Protein 7SJ3 (pdb70)

Structure (mmCIF, N/CA/C/O backbone):
data_7SJ3
#
_entry.id   7SJ3
#
_cell.length_a   117.654
_cell.length_b   117.654
_cell.length_c   170.278
_cell.angle_alpha   90.000
_cell.angle_beta   90.000
_cell.angle_gamma   120.000
#
_symmetry.space_group_name_H-M   'P 65 2 2'
#
loop_
_entity.id
_entity.type
_entity.pdbx_description
1 polymer 'Cyclin-dependent kinase 4'
2 polymer 'G1/S-specific cyclin-D3'
3 non-polymer 'N-{5-[(4-ethylpiperazin-1-yl)methyl]pyridin-2-yl}-5-fluoro-4-[4-fluoro-2-methyl-1-(propan-2-yl)-1H-benzimidazol-6-yl]py rimidin-2-amine'
4 water water
#
loop_
_atom_site.group_PDB
_atom_site.id
_atom_site.type_symbol
_atom_site.label_atom_id
_atom_site.label_alt_id
_atom_site.label_comp_id
_atom_site.label_asym_id
_atom_site.label_entity_id
_atom_site.label_seq_id
_atom_site.pdbx_PDB_ins_code
_atom_site.Cartn_x
_atom_site.Cartn_y
_atom_site.Cartn_z
_atom_site.occupancy
_atom_site.B_iso_or_equiv
_atom_site.auth_seq_id
_atom_site.auth_comp_id
_atom_site.auth_asym_id
_atom_site.auth_atom_id
_atom_site.pdbx_PDB_model_num
ATOM 4 N N . ALA A 1 2 ? 29.63900 -41.76300 34.58200 1.000 107.75502 2 ALA A N 1
ATOM 5 C CA . ALA A 1 2 ? 28.52000 -42.68800 34.61400 1.000 90.47927 2 ALA A CA 1
ATOM 6 C C . ALA A 1 2 ? 27.94100 -42.78600 33.21300 1.000 79.76483 2 ALA A C 1
ATOM 7 O O . ALA A 1 2 ? 28.03600 -41.84200 32.43000 1.000 80.02012 2 ALA A O 1
ATOM 9 N N . THR A 1 3 ? 27.36000 -43.93300 32.89300 1.000 70.76638 3 THR A N 1
ATOM 10 C CA . THR A 1 3 ? 26.75100 -44.16300 31.59400 1.000 71.82966 3 THR A CA 1
ATOM 11 C C . THR A 1 3 ? 25.23800 -44.04100 31.69400 1.000 74.54841 3 THR A C 1
ATOM 12 O O . THR A 1 3 ? 24.63500 -44.36200 32.72100 1.000 94.23761 3 THR A O 1
ATOM 16 N N . SER A 1 4 ? 24.63800 -43.54200 30.62000 1.000 71.65333 4 SER A N 1
ATOM 17 C CA . SER A 1 4 ? 23.19600 -43.50300 30.45000 1.000 71.35066 4 SER A CA 1
ATOM 18 C C . SER A 1 4 ? 22.86200 -44.17900 29.12900 1.000 72.84294 4 SER A C 1
ATOM 19 O O . SER A 1 4 ? 23.73200 -44.38600 28.27900 1.000 66.25005 4 SER A O 1
ATOM 22 N N . ARG A 1 5 ? 21.59200 -44.52900 28.95900 1.000 66.93434 5 ARG A N 1
ATOM 23 C CA . ARG A 1 5 ? 21.14400 -45.22100 27.75900 1.000 64.69197 5 ARG A CA 1
ATOM 24 C C . ARG A 1 5 ? 19.87600 -44.56900 27.23300 1.000 67.93446 5 ARG A C 1
ATOM 25 O O . ARG A 1 5 ? 18.93700 -44.31500 27.99500 1.000 68.93458 5 ARG A O 1
ATOM 33 N N . TYR A 1 6 ? 19.84400 -44.32900 25.92600 1.000 60.37829 6 TYR A N 1
ATOM 34 C CA . TYR A 1 6 ? 18.62300 -43.90900 25.26400 1.000 55.62246 6 TYR A CA 1
ATOM 35 C C . TYR A 1 6 ? 17.87800 -45.15200 24.81300 1.000 59.16236 6 TYR A C 1
ATOM 36 O O . TYR A 1 6 ? 18.45100 -46.04000 24.17400 1.000 62.77858 6 TYR A O 1
ATOM 45 N N . GLU A 1 7 ? 16.61800 -45.20800 25.14700 1.000 53.60380 7 GLU A N 1
ATOM 46 C CA . GLU A 1 7 ? 15.88900 -46.35600 24.69000 1.000 55.21978 7 GLU A CA 1
ATOM 47 C C . GLU A 1 7 ? 14.94600 -45.93600 23.58300 1.000 53.65907 7 GLU A C 1
ATOM 48 O O . GLU A 1 7 ? 14.38100 -44.83700 23.63900 1.000 50.86663 7 GLU A O 1
ATOM 54 N N . PRO A 1 8 ? 14.78800 -46.75100 22.54700 1.000 52.79844 8 PRO A N 1
ATOM 55 C CA . PRO A 1 8 ? 13.88900 -46.35900 21.46000 1.000 55.74616 8 PRO A CA 1
ATOM 56 C C . PRO A 1 8 ? 12.45000 -46.37200 21.94900 1.000 48.76901 8 PRO A C 1
ATOM 57 O O . PRO A 1 8 ? 12.00500 -47.32600 22.59000 1.000 51.35616 8 PRO A O 1
ATOM 61 N N . VAL A 1 9 ? 11.71000 -45.32400 21.59800 1.000 51.34300 9 VAL A N 1
ATOM 62 C CA . VAL A 1 9 ? 10.30500 -45.21200 21.97200 1.000 53.60643 9 VAL A CA 1
ATOM 63 C C . VAL A 1 9 ? 9.38300 -45.08400 20.77100 1.000 61.51001 9 VAL A C 1
ATOM 64 O O . VAL A 1 9 ? 8.16000 -45.18600 20.94300 1.000 69.29778 9 VAL A O 1
ATOM 68 N N . ALA A 1 10 ? 9.91400 -44.87300 19.56600 1.000 59.98351 10 ALA A N 1
ATOM 69 C CA . ALA A 1 10 ? 9.09100 -44.81300 18.36100 1.000 70.96377 10 ALA A CA 1
ATOM 70 C C . ALA A 1 10 ? 9.98000 -45.03500 17.14400 1.000 55.97776 10 ALA A C 1
ATOM 71 O O . ALA A 1 10 ? 11.10700 -44.53600 17.08500 1.000 59.73874 10 ALA A O 1
ATOM 73 N N . GLU A 1 11 ? 9.45600 -45.77900 16.18100 1.000 66.66062 11 GLU A N 1
ATOM 74 C CA . GLU A 1 11 ? 10.05000 -45.87400 14.85400 1.000 72.72188 11 GLU A CA 1
ATOM 75 C C . GLU A 1 11 ? 9.56400 -44.70100 14.02100 1.000 65.96317 11 GLU A C 1
ATOM 76 O O . GLU A 1 11 ? 8.35700 -44.47500 13.91300 1.000 78.45151 11 GLU A O 1
ATOM 82 N N . ILE A 1 12 ? 10.48600 -43.96800 13.40300 1.000 61.07311 12 ILE A N 1
ATOM 83 C CA . ILE A 1 12 ? 10.09300 -42.77400 12.67300 1.000 79.71745 12 ILE A CA 1
ATOM 84 C C . ILE A 1 12 ? 10.42800 -42.88300 11.19700 1.000 77.67510 12 ILE A C 1
ATOM 85 O O . ILE A 1 12 ? 10.14200 -41.95500 10.43300 1.000 89.00014 12 ILE A O 1
ATOM 90 N N . GLY A 1 13 ? 11.04300 -43.98500 10.78300 1.000 69.87680 13 GLY A N 1
ATOM 91 C CA . GLY A 1 13 ? 11.32300 -44.24400 9.39100 1.000 76.19861 13 GLY A CA 1
ATOM 92 C C . GLY A 1 13 ? 12.04500 -45.55600 9.16600 1.000 75.04847 13 GLY A C 1
ATOM 93 O O . GLY A 1 13 ? 12.83100 -45.97900 10.01900 1.000 73.91413 13 GLY A O 1
ATOM 94 N N . VAL A 1 14 ? 11.83200 -46.19200 8.01700 1.000 74.44577 14 VAL A N 1
ATOM 95 C CA . VAL A 1 14 ? 12.53200 -47.43100 7.69900 1.000 86.61038 14 VAL A CA 1
ATOM 96 C C . VAL A 1 14 ? 12.91900 -47.30000 6.23600 1.000 88.49219 14 VAL A C 1
ATOM 97 O O . VAL A 1 14 ? 12.13100 -46.82900 5.40900 1.000 103.65190 14 VAL A O 1
ATOM 101 N N . GLY A 1 15 ? 14.13000 -47.73000 5.91800 1.000 81.63347 15 GLY A N 1
ATOM 102 C CA . GLY A 1 15 ? 14.65700 -47.75100 4.57400 1.000 82.72834 15 GLY A CA 1
ATOM 103 C C . GLY A 1 15 ? 15.65900 -48.85800 4.37700 1.000 85.18390 15 GLY A C 1
ATOM 104 O O . GLY A 1 15 ? 15.95300 -49.63500 5.28900 1.000 79.94116 15 GLY A O 1
ATOM 105 N N . ALA A 1 16 ? 16.15400 -48.94600 3.14300 1.000 85.08915 16 ALA A N 1
ATOM 106 C CA . ALA A 1 16 ? 17.18300 -49.93200 2.87300 1.000 92.97431 16 ALA A CA 1
ATOM 107 C C . ALA A 1 16 ? 18.41400 -49.57000 3.69700 1.000 90.78983 16 ALA A C 1
ATOM 108 O O . ALA A 1 16 ? 19.24600 -50.43700 3.98300 1.000 95.47987 16 ALA A O 1
ATOM 110 N N . TYR A 1 17 ? 18.54700 -48.28500 4.05900 1.000 90.84247 17 TYR A N 1
ATOM 111 C CA . TYR A 1 17 ? 19.66700 -47.79600 4.85400 1.000 94.94823 17 TYR A CA 1
ATOM 112 C C . TYR A 1 17 ? 19.58500 -48.27700 6.29700 1.000 91.43202 17 TYR A C 1
ATOM 113 O O . TYR A 1 17 ? 20.60700 -48.31900 6.99000 1.000 93.70334 17 TYR A O 1
ATOM 122 N N . GLY A 1 18 ? 18.38800 -48.63700 6.75500 1.000 79.11738 18 GLY A N 1
ATOM 123 C CA . GLY A 1 18 ? 18.17600 -49.22900 8.05900 1.000 69.44780 18 GLY A CA 1
ATOM 124 C C . GLY A 1 18 ? 16.93600 -48.64600 8.71200 1.000 65.01569 18 GLY A C 1
ATOM 125 O O . GLY A 1 18 ? 15.90400 -48.52200 8.04900 1.000 67.17121 18 GLY A O 1
ATOM 126 N N . THR A 1 19 ? 17.00100 -48.28400 9.99300 1.000 61.62844 19 THR A N 1
ATOM 127 C CA . THR A 1 19 ? 15.86000 -47.71100 10.69800 1.000 58.79389 19 THR A CA 1
ATOM 128 C C . THR A 1 19 ? 16.22500 -46.48600 11.52700 1.000 63.40497 19 THR A C 1
ATOM 129 O O . THR A 1 19 ? 17.30600 -46.42400 12.12400 1.000 58.32015 19 THR A O 1
ATOM 133 N N . VAL A 1 20 ? 15.33400 -45.49800 11.54300 1.000 58.81231 20 VAL A N 1
ATOM 134 C CA . VAL A 1 20 ? 15.52900 -44.28900 12.33200 1.000 58.10434 20 VAL A CA 1
ATOM 135 C C . VAL A 1 20 ? 14.54700 -44.36100 13.49500 1.000 55.19346 20 VAL A C 1
ATOM 136 O O . VAL A 1 20 ? 13.38100 -44.72600 13.31000 1.000 53.92225 20 VAL A O 1
ATOM 140 N N . TYR A 1 21 ? 15.01200 -44.02200 14.69400 1.000 52.07730 21 TYR A N 1
ATOM 141 C CA . TYR A 1 21 ? 14.18600 -44.12000 15.89300 1.000 54.09859 21 TYR A CA 1
ATOM 142 C C . TYR A 1 21 ? 14.22700 -42.81700 16.66700 1.000 54.20387 21 TYR A C 1
ATOM 143 O O . TYR A 1 21 ? 15.26000 -42.14400 16.71300 1.000 53.97752 21 TYR A O 1
ATOM 152 N N . LYS A 1 22 ? 13.08900 -42.46100 17.25500 1.000 58.76231 22 LYS A N 1
ATOM 153 C CA . LYS A 1 22 ? 13.06000 -41.51100 18.35700 1.000 55.78564 22 LYS A CA 1
ATOM 154 C C . LYS A 1 22 ? 13.43600 -42.27900 19.62100 1.000 52.57209 22 LYS A C 1
ATOM 155 O O . LYS A 1 22 ? 12.92400 -43.38000 19.85600 1.000 51.40090 22 LYS A O 1
ATOM 161 N N . ALA A 1 23 ? 14.36800 -41.74300 20.40900 1.000 45.89498 23 ALA A N 1
ATOM 162 C CA . ALA A 1 23 ? 14.85200 -42.46400 21.58000 1.000 48.11103 23 ALA A CA 1
ATOM 163 C C . ALA A 1 23 ? 14.89600 -41.54800 22.79000 1.000 55.69352 23 ALA A C 1
ATOM 164 O O . ALA A 1 23 ? 15.15100 -40.34500 22.67400 1.000 49.26643 23 ALA A O 1
ATOM 166 N N . ARG A 1 24 ? 14.73200 -42.14700 23.96300 1.000 59.56767 24 ARG A N 1
ATOM 167 C CA . ARG A 1 24 ? 14.56700 -41.38800 25.19300 1.000 67.27649 24 ARG A CA 1
ATOM 168 C C . ARG A 1 24 ? 15.36500 -42.03200 26.31800 1.000 59.98877 24 ARG A C 1
ATOM 169 O O . ARG A 1 24 ? 15.27800 -43.24500 26.53100 1.000 71.20591 24 ARG A O 1
ATOM 177 N N . ASP A 1 25 ? 16.13700 -41.22100 27.02700 1.000 63.04703 25 ASP A N 1
ATOM 178 C CA . ASP A 1 25 ? 16.79300 -41.67400 28.25300 1.000 57.06474 25 ASP A CA 1
ATOM 179 C C . ASP A 1 25 ? 15.72900 -41.80000 29.33300 1.000 54.47495 25 ASP A C 1
ATOM 180 O O . ASP A 1 25 ? 15.12900 -40.79100 29.71700 1.000 60.67043 25 ASP A O 1
ATOM 185 N N . PRO A 1 26 ? 15.47900 -42.99400 29.87300 1.000 63.38128 26 PRO A N 1
ATOM 186 C CA . PRO A 1 26 ? 14.40100 -43.13300 30.86400 1.000 65.43943 26 PRO A CA 1
ATOM 187 C C . PRO A 1 26 ? 14.70300 -42.45900 32.19400 1.000 61.63371 26 PRO A C 1
ATOM 188 O O . PRO A 1 26 ? 13.78100 -42.30200 33.00400 1.000 68.10027 26 PRO A O 1
ATOM 192 N N . HIS A 1 27 ? 15.94300 -42.03200 32.43900 1.000 66.54219 27 HIS A N 1
ATOM 193 C CA . HIS A 1 27 ? 16.28900 -41.39400 33.70300 1.000 72.02443 27 HIS A CA 1
ATOM 194 C C . HIS A 1 27 ? 16.34800 -39.87500 33.61400 1.000 63.10757 27 HIS A C 1
ATOM 195 O O . HIS A 1 27 ? 16.08400 -39.20200 34.61400 1.000 72.65082 27 HIS A O 1
ATOM 202 N N . SER A 1 28 ? 16.68500 -39.31300 32.45100 1.000 75.24850 28 SER A N 1
ATOM 203 C CA . SER A 1 28 ? 16.70700 -37.86600 32.28100 1.000 71.70333 28 SER A CA 1
ATOM 204 C C . SER A 1 28 ? 15.50700 -37.33700 31.50300 1.000 77.87513 28 SER A C 1
ATOM 205 O O . SER A 1 28 ? 15.20200 -36.14200 31.59700 1.000 76.18545 28 SER A O 1
ATOM 208 N N . GLY A 1 29 ? 14.86300 -38.17700 30.69600 1.000 67.88709 29 GLY A N 1
ATOM 209 C CA . GLY A 1 29 ? 13.78000 -37.74100 29.84400 1.000 67.97131 29 GLY A CA 1
ATOM 210 C C . GLY A 1 29 ? 14.19800 -37.05900 28.55900 1.000 61.93111 29 GLY A C 1
ATOM 211 O O . GLY A 1 29 ? 13.32400 -36.65100 27.78000 1.000 62.43907 29 GLY A O 1
ATOM 212 N N . HIS A 1 30 ? 15.49200 -36.91700 28.30200 1.000 56.88050 30 HIS A N 1
ATOM 213 C CA . HIS A 1 30 ? 15.92000 -36.24100 27.08800 1.000 67.35544 30 HIS A CA 1
ATOM 214 C C . HIS A 1 30 ? 15.80000 -37.18300 25.89800 1.000 57.39636 30 HIS A C 1
ATOM 215 O O . HIS A 1 30 ? 15.91100 -38.40600 26.03100 1.000 52.28785 30 HIS A O 1
ATOM 222 N N . PHE A 1 31 ? 15.57500 -36.59800 24.72500 1.000 51.07718 31 PHE A N 1
ATOM 223 C CA . PHE A 1 31 ? 15.36200 -37.34100 23.49300 1.000 48.26368 31 PHE A CA 1
ATOM 224 C C . PHE A 1 31 ? 16.53300 -37.15300 22.54100 1.000 56.08567 31 PHE A C 1
ATOM 225 O O . PHE A 1 31 ? 17.19500 -36.11000 22.53400 1.000 56.58836 31 PHE A O 1
ATOM 233 N N . VAL A 1 32 ? 16.76200 -38.17900 21.72100 1.000 54.53022 32 VAL A N 1
ATOM 234 C CA . VAL A 1 32 ? 17.62500 -38.10800 20.55900 1.000 53.47483 32 VAL A CA 1
ATOM 235 C C . VAL A 1 32 ? 16.92000 -38.83900 19.42300 1.000 59.68610 32 VAL A C 1
ATOM 236 O O . VAL A 1 32 ? 15.86500 -39.45600 19.60500 1.000 46.58453 32 VAL A O 1
ATOM 240 N N . ALA A 1 33 ? 17.53900 -38.81500 18.25500 1.000 52.76948 33 ALA A N 1
ATOM 241 C CA . ALA A 1 33 ? 17.15100 -39.70200 17.17400 1.000 55.86986 33 ALA A CA 1
ATOM 242 C C . ALA A 1 33 ? 18.28700 -40.67100 16.89700 1.000 57.59375 33 ALA A C 1
ATOM 243 O O . ALA A 1 33 ? 19.46500 -40.29300 16.94400 1.000 48.96903 33 ALA A O 1
ATOM 245 N N . LEU A 1 34 ? 17.93100 -41.92600 16.65400 1.000 51.70883 34 LEU A N 1
ATOM 246 C CA . LEU A 1 34 ? 18.90800 -42.95800 16.37300 1.000 51.52723 34 LEU A CA 1
ATOM 247 C C . LEU A 1 34 ? 18.63900 -43.43500 14.95900 1.000 57.07790 34 LEU A C 1
ATOM 248 O O . LEU A 1 34 ? 17.48700 -43.70000 14.59100 1.000 59.94140 34 LEU A O 1
ATOM 253 N N . LYS A 1 35 ? 19.71000 -43.58100 14.18900 1.000 52.43787 35 LYS A N 1
ATOM 254 C CA . LYS A 1 35 ? 19.68100 -44.16300 12.85800 1.000 50.09285 35 LYS A CA 1
ATOM 255 C C . LYS A 1 35 ? 20.56500 -45.39300 12.89600 1.000 51.26404 35 LYS A C 1
ATOM 256 O O . LYS A 1 35 ? 21.78700 -45.27800 13.07000 1.000 51.74041 35 LYS A O 1
ATOM 262 N N . SER A 1 36 ? 19.96300 -46.55700 12.70100 1.000 54.63287 36 SER A N 1
ATOM 263 C CA . SER A 1 36 ? 20.70400 -47.78600 12.83600 1.000 71.29802 36 SER A CA 1
ATOM 264 C C . SER A 1 36 ? 20.94200 -48.36000 11.45100 1.000 66.87907 36 SER A C 1
ATOM 265 O O . SER A 1 36 ? 19.99800 -48.55000 10.66600 1.000 62.38380 36 SER A O 1
ATOM 268 N N . VAL A 1 37 ? 22.23200 -48.64600 11.20500 1.000 77.99883 37 VAL A N 1
ATOM 269 C CA . VAL A 1 37 ? 22.78000 -49.19000 9.97100 1.000 88.89487 37 VAL A CA 1
ATOM 270 C C . VAL A 1 37 ? 22.52200 -50.67600 9.83300 1.000 88.98435 37 VAL A C 1
ATOM 271 O O . VAL A 1 37 ? 22.81900 -51.46100 10.75300 1.000 84.57067 37 VAL A O 1
ATOM 275 N N . ARG A 1 38 ? 21.90700 -51.03000 8.69800 1.000 93.70860 38 ARG A N 1
ATOM 276 C CA . ARG A 1 38 ? 21.58600 -52.40000 8.34300 1.000 100.60680 38 ARG A CA 1
ATOM 277 C C . ARG A 1 38 ? 22.60300 -52.95400 7.35400 1.000 104.32040 38 ARG A C 1
ATOM 278 O O . ARG A 1 38 ? 23.59700 -53.48500 7.77600 1.000 103.78613 38 ARG A O 1
ATOM 286 C CA . GLY A 1 46 ? 34.61500 -60.11300 2.56000 1.000 134.88459 46 GLY A CA 1
ATOM 287 C C . GLY A 1 46 ? 33.50500 -59.10800 2.31100 1.000 126.97049 46 GLY A C 1
ATOM 288 O O . GLY A 1 46 ? 32.79700 -59.18900 1.30300 1.000 132.68696 46 GLY A O 1
ATOM 289 N N . GLY A 1 47 ? 33.35500 -58.16100 3.23700 1.000 100.59101 47 GLY A N 1
ATOM 290 C CA . GLY A 1 47 ? 32.33900 -57.13400 3.12200 1.000 80.13329 47 GLY A CA 1
ATOM 291 C C . GLY A 1 47 ? 32.81700 -55.76900 3.58200 1.000 83.97586 47 GLY A C 1
ATOM 292 O O . GLY A 1 47 ? 33.44800 -55.03500 2.81500 1.000 77.42770 47 GLY A O 1
ATOM 293 N N . GLY A 1 48 ? 32.52000 -55.41200 4.82800 1.000 76.37758 48 GLY A N 1
ATOM 294 C CA . GLY A 1 48 ? 32.88600 -54.11800 5.36500 1.000 60.16774 48 GLY A CA 1
ATOM 295 C C . GLY A 1 48 ? 31.66900 -53.23500 5.57200 1.000 58.30173 48 GLY A C 1
ATOM 296 O O . GLY A 1 48 ? 30.52900 -53.61500 5.30500 1.000 67.82919 48 GLY A O 1
ATOM 297 N N . LEU A 1 49 ? 31.94100 -52.02800 6.05400 1.000 55.55140 49 LEU A N 1
ATOM 298 C CA . LEU A 1 49 ? 30.87200 -51.08200 6.33200 1.000 68.48979 49 LEU A CA 1
ATOM 299 C C . LEU A 1 49 ? 30.21700 -50.61800 5.03100 1.000 72.08233 49 LEU A C 1
ATOM 300 O O . LEU A 1 49 ? 30.86900 -50.55900 3.98400 1.000 63.04177 49 LEU A O 1
ATOM 305 N N . PRO A 1 50 ? 28.92100 -50.31000 5.06300 1.000 67.83971 50 PRO A N 1
ATOM 306 C CA . PRO A 1 50 ? 28.25700 -49.83800 3.84100 1.000 65.68419 50 PRO A CA 1
ATOM 307 C C . PRO A 1 50 ? 28.81400 -48.48400 3.42100 1.000 68.80562 50 PRO A C 1
ATOM 308 O O . PRO A 1 50 ? 29.10800 -47.62600 4.25600 1.000 62.47591 50 PRO A O 1
ATOM 312 N N . ILE A 1 51 ? 28.97100 -48.31100 2.10600 1.000 69.93470 51 ILE A N 1
ATOM 313 C CA . ILE A 1 51 ? 29.49700 -47.06200 1.56100 1.000 59.08866 51 ILE A CA 1
ATOM 314 C C . ILE A 1 51 ? 28.64000 -45.87400 1.99100 1.000 61.19944 51 ILE A C 1
ATOM 315 O O . ILE A 1 51 ? 29.16600 -44.82500 2.38700 1.000 60.30460 51 ILE A O 1
ATOM 320 N N . SER A 1 52 ? 27.31000 -46.02900 1.94400 1.000 57.01736 52 SER A N 1
ATOM 321 C CA . SER A 1 52 ? 26.41000 -44.93600 2.30800 1.000 56.05672 52 SER A CA 1
ATOM 322 C C . SER A 1 52 ? 26.63400 -44.50200 3.74900 1.000 65.43416 52 SER A C 1
ATOM 323 O O . SER A 1 52 ? 26.50600 -43.31600 4.08200 1.000 63.90503 52 SER A O 1
ATOM 326 N N . THR A 1 53 ? 26.92900 -45.45500 4.63000 1.000 67.14226 53 THR A N 1
ATOM 327 C CA . THR A 1 53 ? 27.14000 -45.09700 6.02500 1.000 58.86232 53 THR A CA 1
ATOM 328 C C . THR A 1 53 ? 28.45600 -44.35300 6.19000 1.000 54.38810 53 THR A C 1
ATOM 329 O O . THR A 1 53 ? 28.51300 -43.32600 6.87500 1.000 55.12503 53 THR A O 1
ATOM 333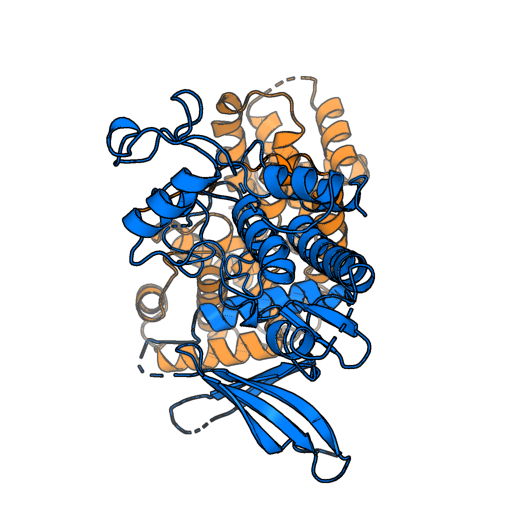 N N . VAL A 1 54 ? 29.51900 -44.84400 5.54800 1.000 52.18784 54 VAL A N 1
ATOM 334 C CA . VAL A 1 54 ? 30.80800 -44.16400 5.61500 1.000 51.39300 54 VAL A CA 1
ATOM 335 C C . VAL A 1 54 ? 30.68700 -42.74800 5.05600 1.000 49.73754 54 VAL A C 1
ATOM 336 O O . VAL A 1 54 ? 31.23100 -41.79400 5.62400 1.000 59.78612 54 VAL A O 1
ATOM 340 N N . ARG A 1 55 ? 29.99300 -42.58600 3.92400 1.000 54.73288 55 ARG A N 1
ATOM 341 C CA . ARG A 1 55 ? 29.85800 -41.25400 3.33500 1.000 58.72809 55 ARG A CA 1
ATOM 342 C C . ARG A 1 55 ? 29.02600 -40.32100 4.20700 1.000 61.08627 55 ARG A C 1
ATOM 343 O O . ARG A 1 55 ? 29.42500 -39.17900 4.46400 1.000 61.26261 55 ARG A O 1
ATOM 351 N N . GLU A 1 56 ? 27.86700 -40.78900 4.67500 1.000 67.55547 56 GLU A N 1
ATOM 352 C CA . GLU A 1 56 ? 26.98600 -39.92500 5.45600 1.000 62.48644 56 GLU A CA 1
ATOM 353 C C . GLU A 1 56 ? 27.68300 -39.44300 6.72300 1.000 65.06570 56 GLU A C 1
ATOM 354 O O . GLU A 1 56 ? 27.65600 -38.24800 7.04700 1.000 62.01796 56 GLU A O 1
ATOM 360 N N . VAL A 1 57 ? 28.33500 -40.35900 7.44000 1.000 50.23497 57 VAL A N 1
ATOM 361 C CA . VAL A 1 57 ? 29.00400 -39.98100 8.67800 1.000 54.17755 57 VAL A CA 1
ATOM 362 C C . VAL A 1 57 ? 30.15700 -39.02600 8.38900 1.000 60.42303 57 VAL A C 1
ATOM 363 O O . VAL A 1 57 ? 30.34500 -38.03500 9.10200 1.000 54.87763 57 VAL A O 1
ATOM 367 N N . ALA A 1 58 ? 30.96200 -39.31600 7.36000 1.000 58.24383 58 ALA A N 1
ATOM 368 C CA . ALA A 1 58 ? 32.09400 -38.44900 7.03400 1.000 59.64663 58 ALA A CA 1
ATOM 369 C C . ALA A 1 58 ? 31.64600 -37.02600 6.70300 1.000 55.41717 58 ALA A C 1
ATOM 370 O O . ALA A 1 58 ? 32.28200 -36.05500 7.12900 1.000 55.26189 58 ALA A O 1
ATOM 372 N N . LEU A 1 59 ? 30.56700 -36.88000 5.92800 1.000 49.32433 59 LEU A N 1
ATOM 373 C CA . LEU A 1 59 ? 30.10500 -35.54100 5.57000 1.000 59.53872 59 LEU A CA 1
ATOM 374 C C . LEU A 1 59 ? 29.58300 -34.78600 6.78500 1.000 64.33929 59 LEU A C 1
ATOM 375 O O . LEU A 1 59 ? 29.83700 -33.58400 6.93400 1.000 57.88589 59 LEU A O 1
ATOM 380 N N . LEU A 1 60 ? 28.80900 -35.46200 7.63700 1.000 56.87524 60 LEU A N 1
ATOM 381 C CA . LEU A 1 60 ? 28.31000 -34.82500 8.85000 1.000 57.44636 60 LEU A CA 1
ATOM 382 C C . LEU A 1 60 ? 29.45000 -34.43400 9.78200 1.000 60.57042 60 LEU A C 1
ATOM 383 O O . LEU A 1 60 ? 29.42100 -33.36100 10.39900 1.000 64.81040 60 LEU A O 1
ATOM 388 N N . ARG A 1 61 ? 30.47300 -35.28800 9.88700 1.000 53.19848 61 ARG A N 1
ATOM 389 C CA . ARG A 1 61 ? 31.61600 -34.96300 10.73500 1.000 59.66242 61 ARG A CA 1
ATOM 390 C C . ARG A 1 61 ? 32.34600 -33.73400 10.20600 1.000 67.45019 61 ARG A C 1
ATOM 391 O O . ARG A 1 61 ? 32.84400 -32.91700 10.98900 1.000 69.42148 61 ARG A O 1
ATOM 399 N N . ARG A 1 62 ? 32.44800 -33.59800 8.87800 1.000 69.86101 62 ARG A N 1
ATOM 400 C CA . ARG A 1 62 ? 33.07800 -32.40700 8.31600 1.000 72.46395 62 ARG A CA 1
ATOM 401 C C . ARG A 1 62 ? 32.23500 -31.17000 8.60100 1.000 73.00086 62 ARG A C 1
ATOM 402 O O . ARG A 1 62 ? 32.77300 -30.10400 8.92300 1.000 67.49757 62 ARG A O 1
ATOM 410 N N . LEU A 1 63 ? 30.91200 -31.29000 8.46100 1.000 67.94499 63 LEU A N 1
ATOM 411 C CA . LEU A 1 63 ? 30.00600 -30.17100 8.69900 1.000 72.39552 63 LEU A CA 1
ATOM 412 C C . LEU A 1 63 ? 29.84700 -29.83400 10.17400 1.000 78.14358 63 LEU A C 1
ATOM 413 O O . LEU A 1 63 ? 29.48900 -28.69800 10.50200 1.000 80.03328 63 LEU A O 1
ATOM 418 N N . GLU A 1 64 ? 30.12600 -30.78200 11.07100 1.000 78.79366 64 GLU A N 1
ATOM 419 C CA . GLU A 1 64 ? 29.96600 -30.52900 12.49800 1.000 80.53597 64 GLU A CA 1
ATOM 420 C C . GLU A 1 64 ? 30.89500 -29.43500 12.99500 1.000 86.27877 64 GLU A C 1
ATOM 421 O O . GLU A 1 64 ? 30.59700 -28.79100 14.00800 1.000 89.08700 64 GLU A O 1
ATOM 427 N N . ALA A 1 65 ? 31.96800 -29.14900 12.26000 1.000 85.42866 65 ALA A N 1
ATOM 428 C CA . ALA A 1 65 ? 32.89300 -28.11000 12.68600 1.000 93.08221 65 ALA A CA 1
ATOM 429 C C . ALA A 1 65 ? 32.26600 -26.72300 12.63400 1.000 102.80970 65 ALA A C 1
ATOM 430 O O . ALA A 1 65 ? 32.78000 -25.80400 13.27800 1.000 112.65824 65 ALA A O 1
ATOM 432 N N . PHE A 1 66 ? 31.15400 -26.55400 11.91100 1.000 100.82261 66 PHE A N 1
ATOM 433 C CA . PHE A 1 66 ? 30.53300 -25.24300 11.77000 1.000 92.86640 66 PHE A CA 1
ATOM 434 C C . PHE A 1 66 ? 29.31300 -25.02600 12.65500 1.000 85.83398 66 PHE A C 1
ATOM 435 O O . PHE A 1 66 ? 28.98000 -23.86700 12.93000 1.000 93.35330 66 PHE A O 1
ATOM 443 N N . GLU A 1 67 ? 28.63400 -26.08600 13.09700 1.000 87.21046 67 GLU A N 1
ATOM 444 C CA . GLU A 1 67 ? 27.43500 -25.95000 13.93000 1.000 92.69006 67 GLU A CA 1
ATOM 445 C C . GLU A 1 67 ? 26.37900 -25.06000 13.27100 1.000 83.63634 67 GLU A C 1
ATOM 446 O O . GLU A 1 67 ? 25.79400 -24.17900 13.90500 1.000 89.27386 67 GLU A O 1
ATOM 452 N N . HIS A 1 68 ? 26.13700 -25.28800 11.98300 1.000 77.15662 68 HIS A N 1
ATOM 453 C CA . HIS A 1 68 ? 25.14900 -24.48100 11.28100 1.000 69.64782 68 HIS A CA 1
ATOM 454 C C . HIS A 1 68 ? 23.75400 -24.79000 11.82100 1.000 74.78265 68 HIS A C 1
ATOM 455 O O . HIS A 1 68 ? 23.42900 -25.95300 12.08100 1.000 77.91460 68 HIS A O 1
ATOM 462 N N . PRO A 1 69 ? 22.90600 -23.77000 11.99700 1.000 75.16954 69 PRO A N 1
ATOM 463 C CA . PRO A 1 69 ? 21.59800 -24.00000 12.63300 1.000 73.04560 69 PRO A CA 1
ATOM 464 C C . PRO A 1 69 ? 20.57700 -24.71500 11.76500 1.000 73.70621 69 PRO A C 1
ATOM 465 O O . PRO A 1 69 ? 19.54300 -25.13700 12.29800 1.000 83.98112 69 PRO A O 1
ATOM 469 N N . ASN A 1 70 ? 20.81400 -24.86400 10.46200 1.000 68.66876 70 ASN A N 1
ATOM 470 C CA . ASN A 1 70 ? 19.81600 -25.42500 9.56000 1.000 63.65763 70 ASN A CA 1
ATOM 471 C C . ASN A 1 70 ? 20.22200 -26.80100 9.03600 1.000 62.99176 70 ASN A C 1
ATOM 472 O O . ASN A 1 70 ? 19.72500 -27.24000 7.99400 1.000 66.58167 70 ASN A O 1
ATOM 477 N N . VAL A 1 71 ? 21.09400 -27.49800 9.75200 1.000 62.37853 71 VAL A N 1
ATOM 478 C CA . VAL A 1 71 ? 21.44900 -28.88100 9.46400 1.000 64.27613 71 VAL A CA 1
ATOM 479 C C . VAL A 1 71 ? 21.33000 -29.65900 10.76300 1.000 61.26261 71 VAL A C 1
ATOM 480 O O . VAL A 1 71 ? 21.65300 -29.13600 11.83400 1.000 65.65261 71 VAL A O 1
ATOM 484 N N . VAL A 1 72 ? 20.82000 -30.89000 10.67400 1.000 65.64998 72 VAL A N 1
ATOM 485 C CA . VAL A 1 72 ? 20.76400 -31.74500 11.85000 1.000 63.39444 72 VAL A CA 1
ATOM 486 C C . VAL A 1 72 ? 22.17200 -31.93500 12.39300 1.000 61.23366 72 VAL A C 1
ATOM 487 O O . VAL A 1 72 ? 23.15900 -31.97500 11.64300 1.000 70.91640 72 VAL A O 1
ATOM 491 N N . ARG A 1 73 ? 22.26800 -32.08200 13.70700 1.000 54.91974 73 ARG A N 1
ATOM 492 C CA . ARG A 1 73 ? 23.55500 -32.22000 14.36500 1.000 59.29132 73 ARG A CA 1
ATOM 493 C C . ARG A 1 73 ? 23.79100 -33.68200 14.71600 1.000 61.39157 73 ARG A C 1
ATOM 494 O O . ARG A 1 73 ? 22.99700 -34.29000 15.44500 1.000 62.21272 73 ARG A O 1
ATOM 502 N N . LEU A 1 74 ? 24.86400 -34.24400 14.16900 1.000 52.21152 74 LEU A N 1
ATOM 503 C CA . LEU A 1 74 ? 25.30300 -35.56700 14.57000 1.000 42.66038 74 LEU A CA 1
ATOM 504 C C . LEU A 1 74 ? 26.05900 -35.43300 15.88400 1.000 50.19286 74 LEU A C 1
ATOM 505 O O . LEU A 1 74 ? 27.03300 -34.67900 15.97600 1.000 60.78360 74 LEU A O 1
ATOM 510 N N . MET A 1 75 ? 25.55800 -36.11200 16.91200 1.000 57.62796 75 MET A N 1
ATOM 511 C CA . MET A 1 75 ? 26.09400 -36.10200 18.26600 1.000 48.36369 75 MET A CA 1
ATOM 512 C C . MET A 1 75 ? 27.14100 -37.18400 18.50700 1.000 48.84796 75 MET A C 1
ATOM 513 O O . MET A 1 75 ? 28.09200 -36.96800 19.26200 1.000 49.49541 75 MET A O 1
ATOM 518 N N . ASP A 1 76 ? 26.97600 -38.35400 17.89700 1.000 47.51359 76 ASP A N 1
ATOM 519 C CA . A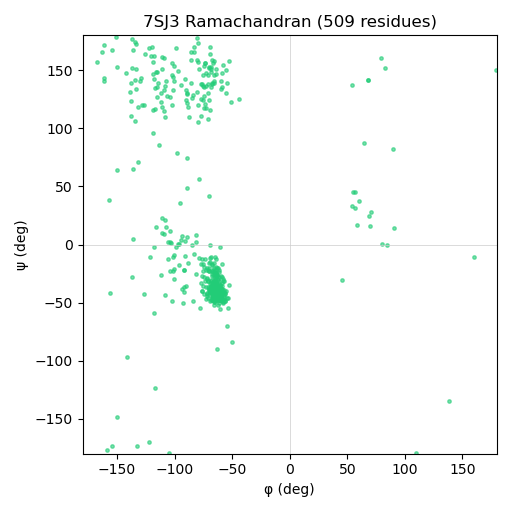SP A 1 76 ? 27.76600 -39.51900 18.27500 1.000 55.89618 76 ASP A CA 1
ATOM 520 C C . ASP A 1 76 ? 27.57800 -40.59500 17.21800 1.000 58.72283 76 ASP A C 1
ATOM 521 O O . ASP A 1 76 ? 26.59000 -40.59100 16.47600 1.000 58.30173 76 ASP A O 1
ATOM 526 N N . VAL A 1 77 ? 28.55500 -41.49900 17.13700 1.000 47.42937 77 VAL A N 1
ATOM 527 C CA . VAL A 1 77 ? 28.47500 -42.66200 16.25100 1.000 54.52496 77 VAL A CA 1
ATOM 528 C C . VAL A 1 77 ? 29.01500 -43.85400 17.02500 1.000 60.12563 77 VAL A C 1
ATOM 529 O O . VAL A 1 77 ? 30.21200 -43.92100 17.32400 1.000 74.74844 77 VAL A O 1
ATOM 533 N N . CYS A 1 78 ? 28.12000 -44.77700 17.37400 1.000 69.63993 78 CYS A N 1
ATOM 534 C CA . CYS A 1 78 ? 28.41900 -45.96400 18.16000 1.000 69.98207 78 CYS A CA 1
ATOM 535 C C . CYS A 1 78 ? 28.46300 -47.17000 17.24200 1.000 72.97717 78 CYS A C 1
ATOM 536 O O . CYS A 1 78 ? 27.51900 -47.41500 16.48400 1.000 81.05182 78 CYS A O 1
ATOM 539 N N . ALA A 1 79 ? 29.55700 -47.91400 17.31000 1.000 69.46359 79 ALA A N 1
ATOM 540 C CA . ALA A 1 79 ? 29.68100 -49.19600 16.63600 1.000 74.30101 79 ALA A CA 1
ATOM 541 C C . ALA A 1 79 ? 29.85900 -50.26000 17.70800 1.000 78.00935 79 ALA A C 1
ATOM 542 O O . ALA A 1 79 ? 30.84600 -50.23800 18.45100 1.000 87.91844 79 ALA A O 1
ATOM 544 N N . THR A 1 80 ? 28.90600 -51.18100 17.79500 1.000 82.77835 80 THR A N 1
ATOM 545 C CA . THR A 1 80 ? 28.93900 -52.23800 18.79400 1.000 89.46862 80 THR A CA 1
ATOM 546 C C . THR A 1 80 ? 28.89600 -53.59900 18.11000 1.000 94.63766 80 THR A C 1
ATOM 547 O O . THR A 1 80 ? 28.64200 -53.71200 16.90700 1.000 87.00780 80 THR A O 1
ATOM 551 N N . SER A 1 81 ? 29.14700 -54.63900 18.90000 1.000 119.99597 81 SER A N 1
ATOM 552 C CA . SER A 1 81 ? 29.17900 -56.00500 18.39200 1.000 126.00985 81 SER A CA 1
ATOM 553 C C . SER A 1 81 ? 28.96200 -57.01900 19.51100 1.000 134.66615 81 SER A C 1
ATOM 554 O O . SER A 1 81 ? 29.55900 -58.09800 19.50800 1.000 139.28512 81 SER A O 1
ATOM 557 N N . ASP A 1 84 ? 29.19400 -61.04200 18.59300 1.000 172.42330 84 ASP A N 1
ATOM 558 C CA . ASP A 1 84 ? 28.43300 -61.57900 17.47100 1.000 176.00268 84 ASP A CA 1
ATOM 559 C C . ASP A 1 84 ? 29.13000 -61.27500 16.14400 1.000 176.53959 84 ASP A C 1
ATOM 560 O O . ASP A 1 84 ? 29.97400 -60.38100 16.06400 1.000 178.10820 84 ASP A O 1
ATOM 565 N N . ARG A 1 85 ? 28.76600 -62.03300 15.10500 1.000 177.66604 85 ARG A N 1
ATOM 566 C CA . ARG A 1 85 ? 29.39400 -61.87300 13.79700 1.000 169.40979 85 ARG A CA 1
ATOM 567 C C . ARG A 1 85 ? 29.06600 -60.52100 13.17000 1.000 160.20868 85 ARG A C 1
ATOM 568 O O . ARG A 1 85 ? 29.95300 -59.85800 12.61900 1.000 157.41887 85 ARG A O 1
ATOM 570 N N . GLU A 1 86 ? 27.80400 -60.09700 13.23000 1.000 155.18176 86 GLU A N 1
ATOM 571 C CA . GLU A 1 86 ? 27.39400 -58.83700 12.62100 1.000 145.08055 86 GLU A CA 1
ATOM 572 C C . GLU A 1 86 ? 27.54300 -57.66800 13.59100 1.000 139.40092 86 GLU A C 1
ATOM 573 O O . GLU A 1 86 ? 27.07800 -57.72900 14.73400 1.000 143.00136 86 GLU A O 1
ATOM 575 N N . ILE A 1 87 ? 28.19400 -56.61200 13.12000 1.000 128.21274 87 ILE A N 1
ATOM 576 C CA . ILE A 1 87 ? 28.40300 -55.36000 13.84100 1.000 116.68504 87 ILE A CA 1
ATOM 577 C C . ILE A 1 87 ? 27.26500 -54.39800 13.52200 1.000 105.92586 87 ILE A C 1
ATOM 578 O O . ILE A 1 87 ? 26.76800 -54.36400 12.38900 1.000 112.17661 87 ILE A O 1
ATOM 583 N N . LYS A 1 88 ? 26.82200 -53.63200 14.51600 1.000 92.67690 88 LYS A N 1
ATOM 584 C CA . LYS A 1 88 ? 25.73900 -52.67900 14.31900 1.000 88.42902 88 LYS A CA 1
ATOM 585 C C . LYS A 1 88 ? 26.27400 -51.27100 14.53200 1.000 81.95456 88 LYS A C 1
ATOM 586 O O . LYS A 1 88 ? 26.92200 -50.99500 15.54700 1.000 89.57916 88 LYS A O 1
ATOM 592 N N . VAL A 1 89 ? 26.05300 -50.40400 13.54600 1.000 71.23222 89 VAL A N 1
ATOM 593 C CA . VAL A 1 89 ? 26.42300 -48.99700 13.62800 1.000 66.03423 89 VAL A CA 1
ATOM 594 C C . VAL A 1 89 ? 25.18000 -48.17100 13.93500 1.000 65.10254 89 VAL A C 1
ATOM 595 O O . VAL A 1 89 ? 24.11600 -48.38700 13.33800 1.000 60.79413 89 VAL A O 1
ATOM 599 N N . THR A 1 90 ? 25.30000 -47.26200 14.89800 1.000 60.16248 90 THR A N 1
ATOM 600 C CA . THR A 1 90 ? 24.19900 -46.41300 15.34300 1.000 58.58860 90 THR A CA 1
ATOM 601 C C . THR A 1 90 ? 24.65200 -44.95900 15.31300 1.000 66.70273 90 THR A C 1
ATOM 602 O O . THR A 1 90 ? 25.61500 -44.60100 15.99700 1.000 66.16846 90 THR A O 1
ATOM 606 N N . LEU A 1 91 ? 23.97100 -44.12700 14.52500 1.000 52.91687 91 LEU A N 1
ATOM 607 C CA . LEU A 1 91 ? 24.22300 -42.68900 14.52900 1.000 49.82176 91 LEU A CA 1
ATOM 608 C C . LEU A 1 91 ? 23.23600 -42.02200 15.48100 1.000 54.23282 91 LEU A C 1
ATOM 609 O O . LEU A 1 91 ? 22.04400 -42.35000 15.49100 1.000 62.94176 91 LEU A O 1
ATOM 614 N N . VAL A 1 92 ? 23.73600 -41.07800 16.28300 1.000 49.00851 92 VAL A N 1
ATOM 615 C CA . VAL A 1 92 ? 22.91300 -40.35600 17.24600 1.000 50.31919 92 VAL A CA 1
ATOM 616 C C . VAL A 1 92 ? 22.79600 -38.90200 16.80900 1.000 54.33283 92 VAL A C 1
ATOM 617 O O . VAL A 1 92 ? 23.80300 -38.19200 16.69000 1.000 56.54362 92 VAL A O 1
ATOM 621 N N . PHE A 1 93 ? 21.55900 -38.45000 16.62900 1.000 49.47962 93 PHE A N 1
ATOM 622 C CA . PHE A 1 93 ? 21.24300 -37.09000 16.22400 1.000 56.67522 93 PHE A CA 1
ATOM 623 C C . PHE A 1 93 ? 20.46700 -36.40600 17.33900 1.000 53.53010 93 PHE A C 1
ATOM 624 O O . PHE A 1 93 ? 19.70200 -37.05200 18.06300 1.000 58.23330 93 PHE A O 1
ATOM 632 N N . GLU A 1 94 ? 20.65000 -35.09300 17.46000 1.000 53.12742 94 GLU A N 1
ATOM 633 C CA . GLU A 1 94 ? 19.71500 -34.28600 18.23500 1.000 60.37566 94 GLU A CA 1
ATOM 634 C C . GLU A 1 94 ? 18.31500 -34.39800 17.64200 1.000 53.94594 94 GLU A C 1
ATOM 635 O O . GLU A 1 94 ? 18.13500 -34.37800 16.41900 1.000 57.12790 94 GLU A O 1
ATOM 641 N N . HIS A 1 95 ? 17.33400 -34.60900 18.50900 1.000 57.14633 95 HIS A N 1
ATOM 642 C CA . HIS A 1 95 ? 15.98600 -34.90800 18.05700 1.000 65.29993 95 HIS A CA 1
ATOM 643 C C . HIS A 1 95 ? 15.26800 -33.66400 17.55200 1.000 68.75035 95 HIS A C 1
ATOM 644 O O . HIS A 1 95 ? 15.35600 -32.58700 18.14600 1.000 75.83014 95 HIS A O 1
ATOM 651 N N . VAL A 1 96 ? 14.55100 -33.82800 16.44100 1.000 65.26835 96 VAL A N 1
ATOM 652 C CA . VAL A 1 96 ? 13.67300 -32.80500 15.89300 1.000 63.99715 96 VAL A CA 1
ATOM 653 C C . VAL A 1 96 ? 12.26200 -33.37500 15.90100 1.000 72.94822 96 VAL A C 1
ATOM 654 O O . VAL A 1 96 ? 12.06400 -34.56300 15.62200 1.000 69.70309 96 VAL A O 1
ATOM 658 N N . ASP A 1 97 ? 11.28100 -32.52200 16.20400 1.000 76.05122 97 ASP A N 1
ATOM 659 C CA . ASP A 1 97 ? 9.94800 -33.02600 16.52500 1.000 83.00732 97 ASP A CA 1
ATOM 660 C C . ASP A 1 97 ? 9.19900 -33.51200 15.29300 1.000 75.34061 97 ASP A C 1
ATOM 661 O O . ASP A 1 97 ? 8.37400 -34.42500 15.39900 1.000 76.63287 97 ASP A O 1
ATOM 666 N N . GLN A 1 98 ? 9.48800 -32.95800 14.12100 1.000 72.57449 98 GLN A N 1
ATOM 667 C CA . GLN A 1 98 ? 8.65000 -33.24200 12.96700 1.000 76.32757 98 GLN A CA 1
ATOM 668 C C . GLN A 1 98 ? 9.40100 -32.90200 11.69000 1.000 75.21691 98 GLN A C 1
ATOM 669 O O . GLN A 1 98 ? 10.47000 -32.28700 11.71100 1.000 80.42806 98 GLN A O 1
ATOM 675 N N . ASP A 1 99 ? 8.79600 -33.27600 10.56900 1.000 77.40928 99 ASP A N 1
ATOM 676 C CA . ASP A 1 99 ? 9.27500 -32.91600 9.24600 1.000 85.03388 99 ASP A CA 1
ATOM 677 C C . ASP A 1 99 ? 8.38200 -31.82400 8.67300 1.000 89.88446 99 ASP A C 1
ATOM 678 O O . ASP A 1 99 ? 7.41900 -31.38200 9.30300 1.000 88.61589 99 ASP A O 1
ATOM 683 N N . LEU A 1 100 ? 8.69400 -31.40900 7.44700 1.000 89.49231 100 LEU A N 1
ATOM 684 C CA . LEU A 1 100 ? 7.97600 -30.29100 6.84900 1.000 93.41120 100 LEU A CA 1
ATOM 685 C C . LEU A 1 100 ? 6.50500 -30.61500 6.59500 1.000 98.580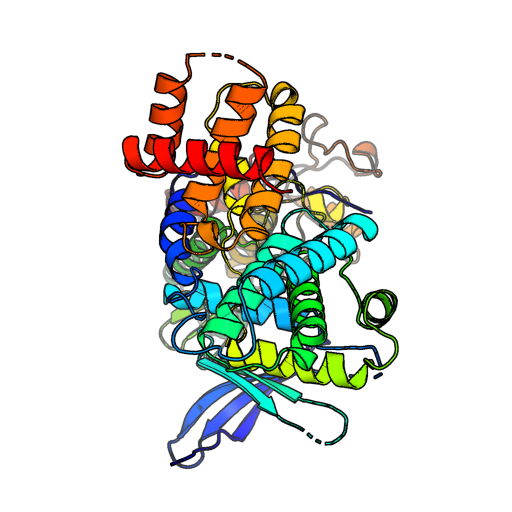24 100 LEU A C 1
ATOM 686 O O . LEU A 1 100 ? 5.65300 -29.72700 6.71200 1.000 104.25987 100 LEU A O 1
ATOM 691 N N . ARG A 1 101 ? 6.18500 -31.86400 6.24800 1.000 96.22996 101 ARG A N 1
ATOM 692 C CA . ARG A 1 101 ? 4.79000 -32.23600 6.02200 1.000 95.63252 101 ARG A CA 1
ATOM 693 C C . ARG A 1 101 ? 3.95500 -32.07300 7.29200 1.000 99.76196 101 ARG A C 1
ATOM 694 O O . ARG A 1 101 ? 2.85700 -31.50700 7.26200 1.000 98.28810 101 ARG A O 1
ATOM 702 N N . THR A 1 102 ? 4.46900 -32.57500 8.41900 1.000 101.70430 102 THR A N 1
ATOM 703 C CA . THR A 1 102 ? 3.79800 -32.46200 9.71600 1.000 99.79354 102 THR A CA 1
ATOM 704 C C . THR A 1 102 ? 3.66400 -31.00800 10.16400 1.000 100.60154 102 THR A C 1
ATOM 705 O O . THR A 1 102 ? 2.67900 -30.63700 10.81300 1.000 107.27865 102 THR A O 1
ATOM 709 N N . TYR A 1 103 ? 4.63300 -30.17500 9.79300 1.000 100.68839 103 TYR A N 1
ATOM 710 C CA . TYR A 1 103 ? 4.65900 -28.75200 10.12400 1.000 100.72260 103 TYR A CA 1
ATOM 711 C C . TYR A 1 103 ? 3.60700 -27.95700 9.36700 1.000 108.91306 103 TYR A C 1
ATOM 712 O O . TYR A 1 103 ? 3.07500 -26.97600 9.90000 1.000 111.23439 103 TYR A O 1
ATOM 721 N N . LEU A 1 104 ? 3.26700 -28.37700 8.15500 1.000 113.26095 104 LEU A N 1
ATOM 722 C CA . LEU A 1 104 ? 2.34500 -27.62800 7.31000 1.000 114.96115 104 LEU A CA 1
ATOM 723 C C . LEU A 1 104 ? 0.89600 -27.95800 7.64300 1.000 127.13630 104 LEU A C 1
ATOM 724 O O . LEU A 1 104 ? 0.08100 -27.04200 7.80800 1.000 125.23080 104 LEU A O 1
ATOM 729 N N . ASP A 1 105 ? 0.53100 -29.23300 7.74300 1.000 133.00805 105 ASP A N 1
ATOM 730 C CA . ASP A 1 105 ? -0.87100 -29.52600 8.02400 1.000 136.65059 105 ASP A CA 1
ATOM 731 C C . ASP A 1 105 ? -1.25800 -29.14800 9.45700 1.000 133.60286 105 ASP A C 1
ATOM 732 O O . ASP A 1 105 ? -1.97300 -29.89300 10.13400 1.000 137.06380 105 ASP A O 1
ATOM 737 N N . LYS A 1 106 ? -0.77700 -27.98900 9.92600 1.000 130.59987 106 LYS A N 1
ATOM 738 C CA . LYS A 1 106 ? -1.07500 -27.45400 11.25200 1.000 128.56805 106 LYS A CA 1
ATOM 739 C C . LYS A 1 106 ? -1.38000 -25.95700 11.12300 1.000 131.67368 106 LYS A C 1
ATOM 740 O O . LYS A 1 106 ? -0.66500 -25.10000 11.63600 1.000 128.86282 106 LYS A O 1
ATOM 746 N N . ALA A 1 107 ? -2.46400 -25.62600 10.42500 1.000 133.42652 107 ALA A N 1
ATOM 747 C CA . ALA A 1 107 ? -2.85500 -24.22800 10.23600 1.000 132.41061 107 ALA A CA 1
ATOM 748 C C . ALA A 1 107 ? -3.42800 -23.63100 11.51800 1.000 128.57857 1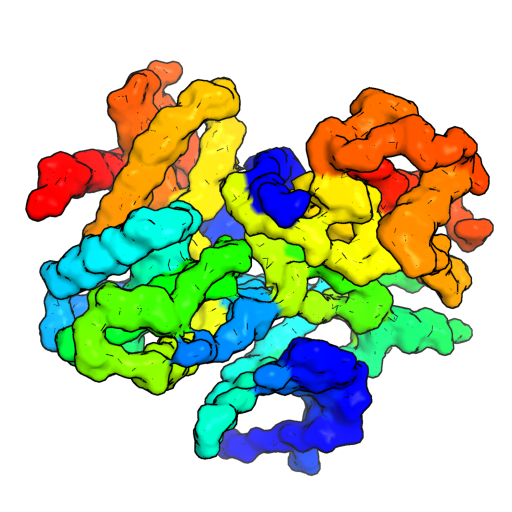07 ALA A C 1
ATOM 749 O O . ALA A 1 107 ? -4.47300 -22.97800 11.49400 1.000 132.16058 107 ALA A O 1
ATOM 751 N N . PRO A 1 113 ? -0.25300 -18.91200 5.88800 1.000 130.91043 113 PRO A N 1
ATOM 752 C CA . PRO A 1 113 ? 0.17800 -17.71400 6.61900 1.000 139.55357 113 PRO A CA 1
ATOM 753 C C . PRO A 1 113 ? 1.22300 -16.91000 5.84500 1.000 157.75049 113 PRO A C 1
ATOM 754 O O . PRO A 1 113 ? 1.55100 -15.78300 6.22100 1.000 158.77693 113 PRO A O 1
ATOM 758 N N . ALA A 1 114 ? 1.73100 -17.51000 4.76700 1.000 166.72525 114 ALA A N 1
ATOM 759 C CA . ALA A 1 114 ? 2.74300 -16.97100 3.85800 1.000 173.11549 114 ALA A CA 1
ATOM 760 C C . ALA A 1 114 ? 3.95200 -16.31200 4.52500 1.000 171.68637 114 ALA A C 1
ATOM 761 O O . ALA A 1 114 ? 5.05300 -16.36300 3.97100 1.000 175.63422 114 ALA A O 1
ATOM 763 N N . GLU A 1 115 ? 3.78300 -15.71400 5.70700 1.000 153.44208 115 GLU A N 1
ATOM 764 C CA . GLU A 1 115 ? 4.91100 -15.08100 6.38500 1.000 135.62152 115 GLU A CA 1
ATOM 765 C C . GLU A 1 115 ? 5.89800 -16.13900 6.85600 1.000 133.96606 115 GLU A C 1
ATOM 766 O O . GLU A 1 115 ? 7.11900 -15.95300 6.78000 1.000 125.03078 115 GLU A O 1
ATOM 768 N N . THR A 1 116 ? 5.36200 -17.26500 7.32600 1.000 137.95865 116 THR A N 1
ATOM 769 C CA . THR A 1 116 ? 6.15900 -18.39100 7.79600 1.000 136.91905 116 THR A CA 1
ATOM 770 C C . THR A 1 116 ? 6.88200 -19.06200 6.63700 1.000 136.25844 116 THR A C 1
ATOM 771 O O . THR A 1 116 ? 8.04900 -19.45300 6.76700 1.000 134.91091 116 THR A O 1
ATOM 775 N N . ILE A 1 117 ? 6.19600 -19.21700 5.50300 1.000 133.85552 117 ILE A N 1
ATOM 776 C CA . ILE A 1 117 ? 6.80600 -19.83100 4.32800 1.000 125.97563 117 ILE A CA 1
ATOM 777 C C . ILE A 1 117 ? 8.04300 -19.05100 3.89300 1.000 128.65753 117 ILE A C 1
ATOM 778 O O . ILE A 1 117 ? 9.06100 -19.65000 3.52600 1.000 120.90397 117 ILE A O 1
ATOM 783 N N . LYS A 1 118 ? 7.99600 -17.71300 3.93300 1.000 134.67141 118 LYS A N 1
ATOM 784 C CA . LYS A 1 118 ? 9.20100 -16.97100 3.56700 1.000 128.97599 118 LYS A CA 1
ATOM 785 C C . LYS A 1 118 ? 10.33200 -17.22500 4.55700 1.000 123.80169 118 LYS A C 1
ATOM 786 O O . LYS A 1 118 ? 11.49500 -17.34600 4.15400 1.000 125.38872 118 LYS A O 1
ATOM 792 N N . ASP A 1 119 ? 10.01900 -17.32300 5.85300 1.000 122.10411 119 ASP A N 1
ATOM 793 C CA . ASP A 1 119 ? 11.07200 -17.61400 6.82000 1.000 118.69844 119 ASP A CA 1
ATOM 794 C C . ASP A 1 119 ? 11.53500 -19.06000 6.70000 1.000 115.37436 119 ASP A C 1
ATOM 795 O O . ASP A 1 119 ? 12.73800 -19.34000 6.75300 1.000 107.68396 119 ASP A O 1
ATOM 800 N N . LEU A 1 120 ? 10.58900 -19.98900 6.53000 1.000 116.97455 120 LEU A N 1
ATOM 801 C CA . LEU A 1 120 ? 10.93800 -21.38100 6.25900 1.000 111.63444 120 LEU A CA 1
ATOM 802 C C . LEU A 1 120 ? 11.80500 -21.47900 5.01400 1.000 109.42101 120 LEU A C 1
ATOM 803 O O . LEU A 1 120 ? 12.81300 -22.19400 4.99400 1.000 98.74868 120 LEU A O 1
ATOM 808 N N . MET A 1 121 ? 11.41900 -20.76000 3.95900 1.000 115.63755 121 MET A N 1
ATOM 809 C CA . MET A 1 121 ? 12.18700 -20.78400 2.72300 1.000 110.82118 121 MET A CA 1
ATOM 810 C C . MET A 1 121 ? 13.55100 -20.14800 2.93300 1.000 107.54184 121 MET A C 1
ATOM 811 O O . MET A 1 121 ? 14.55000 -20.60600 2.36900 1.000 109.81580 121 MET A O 1
ATOM 816 N N . ARG A 1 122 ? 13.61000 -19.09700 3.75200 1.000 111.88447 122 ARG A N 1
ATOM 817 C CA . ARG A 1 122 ? 14.88300 -18.45200 4.04900 1.000 106.09430 122 ARG A CA 1
ATOM 818 C C . ARG A 1 122 ? 15.84000 -19.42400 4.72400 1.000 91.12408 122 ARG A C 1
ATOM 819 O O . ARG A 1 122 ? 16.99700 -19.56000 4.31300 1.000 91.61888 122 ARG A O 1
ATOM 827 N N . GLN A 1 123 ? 15.35400 -20.14400 5.73900 1.000 87.38943 123 GLN A N 1
ATOM 828 C CA . GLN A 1 123 ? 16.18300 -21.12600 6.43200 1.000 85.92609 123 GLN A CA 1
ATOM 829 C C . GLN A 1 123 ? 16.55000 -22.29400 5.52400 1.000 91.27937 123 GLN A C 1
ATOM 830 O O . GLN A 1 123 ? 17.69200 -22.76700 5.54800 1.000 88.76854 123 GLN A O 1
ATOM 836 N N . PHE A 1 124 ? 15.58700 -22.79300 4.74300 1.000 93.78756 124 PHE A N 1
ATOM 837 C CA . PHE A 1 124 ? 15.86400 -23.85100 3.77200 1.000 89.78182 124 PHE A CA 1
ATOM 838 C C . PHE A 1 124 ? 16.99900 -23.45200 2.82900 1.000 99.42245 124 PHE A C 1
ATOM 839 O O . PHE A 1 124 ? 17.92900 -24.23200 2.58700 1.000 96.91425 124 PHE A O 1
ATOM 847 N N . LEU A 1 125 ? 16.95000 -22.22500 2.30700 1.000 100.81998 125 LEU A N 1
ATOM 848 C CA . LEU A 1 125 ? 17.98800 -21.77500 1.38600 1.000 91.61888 125 LEU A CA 1
ATOM 849 C C . LEU A 1 125 ? 19.31600 -21.55500 2.10200 1.000 86.64197 125 LEU A C 1
ATOM 850 O O . LEU A 1 125 ? 20.37900 -21.87400 1.55700 1.000 80.77284 125 LEU A O 1
ATOM 855 N N . ARG A 1 126 ? 19.27300 -21.04400 3.33500 1.000 85.58131 126 ARG A N 1
ATOM 856 C CA . ARG A 1 126 ? 20.49500 -20.87500 4.11600 1.000 85.43919 126 ARG A CA 1
ATOM 857 C C . ARG A 1 126 ? 21.21100 -22.20400 4.33500 1.000 79.68061 126 ARG A C 1
ATOM 858 O O . ARG A 1 126 ? 22.43600 -22.28900 4.18700 1.000 73.19562 126 ARG A O 1
ATOM 866 N N . GLY A 1 127 ? 20.46400 -23.25400 4.67800 1.000 71.05326 127 GLY A N 1
ATOM 867 C CA . GLY A 1 127 ? 21.08700 -24.54900 4.89300 1.000 71.93494 127 GLY A CA 1
ATOM 868 C C . GLY A 1 127 ? 21.68700 -25.13900 3.63200 1.000 78.73312 127 GLY A C 1
ATOM 869 O O . GLY A 1 127 ? 22.80200 -25.67000 3.65200 1.000 75.08795 127 GLY A O 1
ATOM 870 N N . LEU A 1 128 ? 20.97800 -25.01500 2.50800 1.000 82.85730 128 LEU A N 1
ATOM 871 C CA . LEU A 1 128 ? 21.49400 -25.53700 1.24900 1.000 82.13616 128 LEU A CA 1
ATOM 872 C C . LEU A 1 128 ? 22.67100 -24.71000 0.75300 1.000 81.77823 128 LEU A C 1
ATOM 873 O O . LEU A 1 128 ? 23.64100 -25.26100 0.21900 1.000 86.66302 128 LEU A O 1
ATOM 878 N N . ASP A 1 129 ? 22.60200 -23.38500 0.90800 1.000 87.81316 129 ASP A N 1
ATOM 879 C CA . ASP A 1 129 ? 23.73900 -22.54900 0.53900 1.000 73.84306 129 ASP A CA 1
ATOM 880 C C . ASP A 1 129 ? 24.96000 -22.88500 1.38400 1.000 70.34528 129 ASP A C 1
ATOM 881 O O . ASP A 1 129 ? 26.09000 -22.87900 0.88300 1.000 74.77212 129 ASP A O 1
ATOM 886 N N . PHE A 1 130 ? 24.74500 -23.22900 2.65800 1.000 69.30041 130 PHE A N 1
ATOM 887 C CA . PHE A 1 130 ? 25.84200 -23.68200 3.50700 1.000 68.39504 130 PHE A CA 1
ATOM 888 C C . PHE A 1 130 ? 26.42700 -25.00400 3.02900 1.000 76.54339 130 PHE A C 1
ATOM 889 O O . PHE A 1 130 ? 27.64700 -25.20400 3.09200 1.000 72.76662 130 PHE A O 1
ATOM 897 N N . LEU A 1 131 ? 25.58100 -25.91800 2.54700 1.000 72.96664 131 LEU A N 1
ATOM 898 C CA . LEU A 1 131 ? 26.09900 -27.15200 1.96600 1.000 70.24790 131 LEU A CA 1
ATOM 899 C C . LEU A 1 131 ? 26.88800 -26.86900 0.69300 1.000 75.54590 131 LEU A C 1
ATOM 900 O O . LEU A 1 131 ? 28.03900 -27.29900 0.55000 1.000 71.09010 131 LEU A O 1
ATOM 905 N N . HIS A 1 132 ? 26.28300 -26.13000 -0.23900 1.000 78.39624 132 HIS A N 1
ATOM 906 C CA . HIS A 1 132 ? 26.94400 -25.85200 -1.50900 1.000 85.23654 132 HIS A CA 1
ATOM 907 C C . HIS A 1 132 ? 28.22900 -25.06700 -1.30400 1.000 80.15435 132 HIS A C 1
ATOM 908 O O . HIS A 1 132 ? 29.23700 -25.32700 -1.97000 1.000 86.13928 132 HIS A O 1
ATOM 915 N N . ALA A 1 133 ? 28.20700 -24.08500 -0.40400 1.000 73.40880 133 ALA A N 1
ATOM 916 C CA . ALA A 1 133 ? 29.42300 -23.35200 -0.07600 1.000 76.39074 133 ALA A CA 1
ATOM 917 C C . ALA A 1 133 ? 30.47200 -24.23100 0.59100 1.000 77.94619 133 ALA A C 1
ATOM 918 O O . ALA A 1 133 ? 31.62300 -23.79900 0.73100 1.000 86.03137 133 ALA A O 1
ATOM 920 N N . ASN A 1 134 ? 30.10200 -25.44700 0.99500 1.000 65.18413 134 ASN A N 1
ATOM 921 C CA . ASN A 1 134 ? 31.01300 -26.42500 1.57100 1.000 67.47125 134 ASN A CA 1
ATOM 922 C C . ASN A 1 134 ? 31.31300 -27.57300 0.60700 1.000 77.63036 134 ASN A C 1
ATOM 923 O O . ASN A 1 134 ? 31.79500 -28.62500 1.03600 1.000 74.24048 134 ASN A O 1
ATOM 928 N N . CYS A 1 135 ? 31.00200 -27.40100 -0.68100 1.000 82.70992 135 CYS A N 1
ATOM 929 C CA . CYS A 1 135 ? 31.25200 -28.38100 -1.74000 1.000 81.63874 135 CYS A CA 1
ATOM 930 C C . CYS A 1 135 ? 30.39000 -29.62800 -1.62300 1.000 72.27446 135 CYS A C 1
ATOM 931 O O . CYS A 1 135 ? 30.76800 -30.69100 -2.12900 1.000 73.05350 135 CYS A O 1
ATOM 934 N N . ILE A 1 136 ? 29.23800 -29.53700 -0.97500 1.000 72.78504 136 ILE A N 1
ATOM 935 C CA . ILE A 1 136 ? 28.40000 -30.69800 -0.71200 1.000 70.10577 136 ILE A CA 1
ATOM 936 C C . ILE A 1 136 ? 27.13300 -30.57800 -1.54200 1.000 74.15889 136 ILE A C 1
ATOM 937 O O . ILE A 1 136 ? 26.47900 -29.52800 -1.54900 1.000 88.23426 136 ILE A O 1
ATOM 942 N N . VAL A 1 137 ? 26.80200 -31.65000 -2.25200 1.000 73.15877 137 VAL A N 1
ATOM 943 C CA . VAL A 1 137 ? 25.54200 -31.77900 -2.96700 1.000 71.29276 137 VAL A CA 1
ATOM 944 C C . VAL A 1 137 ? 24.71000 -32.81000 -2.22400 1.000 73.04560 137 VAL A C 1
ATOM 945 O O . VAL A 1 137 ? 25.21600 -33.88100 -1.86500 1.000 65.52101 137 VAL A O 1
ATOM 949 N N . HIS A 1 138 ? 23.44000 -32.48300 -1.97900 1.000 67.48704 138 HIS A N 1
ATOM 950 C CA . HIS A 1 138 ? 22.58500 -33.35200 -1.17800 1.000 68.83720 138 HIS A CA 1
ATOM 951 C C . HIS A 1 138 ? 22.08100 -34.54600 -1.98500 1.000 77.85144 138 HIS A C 1
ATOM 952 O O . HIS A 1 138 ? 22.21600 -35.69900 -1.55300 1.000 69.68204 138 HIS A O 1
ATOM 959 N N . ARG A 1 139 ? 21.45500 -34.27900 -3.13600 1.000 78.67785 139 ARG A N 1
ATOM 960 C CA . ARG A 1 139 ? 21.00100 -35.28000 -4.10000 1.000 79.52006 139 ARG A CA 1
ATOM 961 C C . ARG A 1 139 ? 19.82800 -36.10600 -3.59100 1.000 85.38392 139 ARG A C 1
ATOM 962 O O . ARG A 1 139 ? 19.52400 -37.15900 -4.16200 1.000 86.19191 139 ARG A O 1
ATOM 970 N N . ASP A 1 140 ? 19.14500 -35.65500 -2.53800 1.000 80.27278 140 ASP A N 1
ATOM 971 C CA . ASP A 1 140 ? 17.95500 -36.36100 -2.07700 1.000 80.13592 140 ASP A CA 1
ATOM 972 C C . ASP A 1 140 ? 17.03500 -35.43300 -1.29300 1.000 63.52867 140 ASP A C 1
ATOM 973 O O . ASP A 1 140 ? 16.42000 -35.84700 -0.30700 1.000 61.91795 140 ASP A O 1
ATOM 978 N N . LEU A 1 141 ? 16.91300 -34.18400 -1.73200 1.000 68.58191 141 LEU A N 1
ATOM 979 C CA . LEU A 1 141 ? 16.02800 -33.25200 -1.04900 1.000 73.55092 141 LEU A CA 1
ATOM 980 C C . LEU A 1 141 ? 14.57800 -33.64400 -1.30500 1.000 82.62570 141 LEU A C 1
ATOM 981 O O . LEU A 1 141 ? 14.17800 -33.88500 -2.44800 1.000 94.15076 141 LEU A O 1
ATOM 986 N N . LYS A 1 142 ? 13.79500 -33.72200 -0.23800 1.000 83.32841 142 LYS A N 1
ATOM 987 C CA . LYS A 1 142 ? 12.37100 -34.01300 -0.34000 1.000 91.79522 142 LYS A CA 1
ATOM 988 C C . LYS A 1 142 ? 11.71400 -33.61100 0.97400 1.000 90.24766 142 LYS A C 1
ATOM 989 O O . LYS A 1 142 ? 12.40800 -33.34800 1.96600 1.000 98.86449 142 LYS A O 1
ATOM 995 N N . PRO A 1 143 ? 10.37900 -33.51800 1.00900 1.000 87.89738 143 PRO A N 1
ATOM 996 C CA . PRO A 1 143 ? 9.72200 -33.07600 2.25000 1.000 82.22565 143 PRO A CA 1
ATOM 997 C C . PRO A 1 143 ? 10.03300 -33.94600 3.45000 1.000 76.75131 143 PRO A C 1
ATOM 998 O O . PRO A 1 143 ? 10.09700 -33.43000 4.57200 1.000 88.96067 143 PRO A O 1
ATOM 1002 N N . GLU A 1 144 ? 10.26800 -35.24500 3.24600 1.000 81.05709 144 GLU A N 1
ATOM 1003 C CA . GLU A 1 144 ? 10.56900 -36.12600 4.37000 1.000 78.70154 144 GLU A CA 1
ATOM 1004 C C . GLU A 1 144 ? 11.92100 -35.80500 4.99500 1.000 83.76794 144 GLU A C 1
ATOM 1005 O O . GLU A 1 144 ? 12.11000 -36.02600 6.19600 1.000 74.01151 144 GLU A O 1
ATOM 1011 N N . ASN A 1 145 ? 12.87200 -35.31100 4.20400 1.000 80.96760 145 ASN A N 1
ATOM 1012 C CA . ASN A 1 145 ? 14.20800 -34.98300 4.68300 1.000 79.28056 145 ASN A CA 1
ATOM 1013 C C . ASN A 1 145 ? 14.34500 -33.54700 5.16700 1.000 84.01797 145 ASN A C 1
ATOM 1014 O O . ASN A 1 145 ? 15.45700 -33.12900 5.51200 1.000 78.81471 145 ASN A O 1
ATOM 1019 N N . ILE A 1 146 ? 13.26400 -32.77600 5.17700 1.000 76.02227 146 ILE A N 1
ATOM 1020 C CA . ILE A 1 146 ? 13.29100 -31.40800 5.67100 1.000 72.31130 146 ILE A CA 1
ATOM 1021 C C . ILE A 1 146 ? 12.53300 -31.41800 6.98800 1.000 81.24395 146 ILE A C 1
ATOM 1022 O O . ILE A 1 146 ? 11.30900 -31.60000 7.01100 1.000 90.08975 146 ILE A O 1
ATOM 1027 N N . LEU A 1 147 ? 13.26000 -31.24000 8.08400 1.000 74.90372 147 LEU A N 1
ATOM 1028 C CA . LEU A 1 147 ? 12.70000 -31.27700 9.42600 1.000 77.37243 147 LEU A CA 1
ATOM 1029 C C . LEU A 1 147 ? 12.52600 -29.86900 9.97700 1.000 72.60871 147 LEU A C 1
ATOM 1030 O O . LEU A 1 147 ? 13.20400 -28.92800 9.56100 1.000 81.37555 147 LEU A O 1
ATOM 1035 N N . VAL A 1 148 ? 11.61100 -29.73600 10.93500 1.000 69.41359 148 VAL A N 1
ATOM 1036 C CA . VAL A 1 148 ? 11.30700 -28.44900 11.55000 1.000 70.55583 148 VAL A CA 1
ATOM 1037 C C . VAL A 1 148 ? 11.15600 -28.69800 13.04000 1.000 74.07204 148 VAL A C 1
ATOM 1038 O O . VAL A 1 148 ? 10.34600 -29.53700 13.44800 1.000 81.18868 148 VAL A O 1
ATOM 1042 N N . THR A 1 149 ? 11.94200 -27.99600 13.85000 1.000 80.83601 149 THR A N 1
ATOM 1043 C CA . THR A 1 149 ? 11.80000 -28.12400 15.28900 1.000 87.63682 149 THR A CA 1
ATOM 1044 C C . THR A 1 149 ? 10.48200 -27.49600 15.73700 1.000 91.61888 149 THR A C 1
ATOM 1045 O O . THR A 1 149 ? 9.79100 -26.81700 14.97100 1.000 97.21166 149 THR A O 1
ATOM 1049 N N . SER A 1 150 ? 10.12800 -27.73600 17.00000 1.000 90.52928 150 SER A N 1
ATOM 1050 C CA . SER A 1 150 ? 8.91700 -27.12700 17.54000 1.000 90.88721 150 SER A CA 1
ATOM 1051 C C . SER A 1 150 ? 9.00100 -25.60500 17.53300 1.000 86.81041 150 SER A C 1
ATOM 1052 O O . SER A 1 150 ? 7.97300 -24.93000 17.42000 1.000 92.45319 150 SER A O 1
ATOM 1055 N N . GLY A 1 151 ? 10.20700 -25.04900 17.62000 1.000 84.67857 151 GLY A N 1
ATOM 1056 C CA . GLY A 1 151 ? 10.39800 -23.61500 17.54300 1.000 89.02120 151 GLY A CA 1
ATOM 1057 C C . GLY A 1 151 ? 10.41600 -23.01900 16.15600 1.000 92.25843 151 GLY A C 1
ATOM 1058 O O . GLY A 1 151 ? 10.61700 -21.80900 16.01800 1.000 100.15938 151 GLY A O 1
ATOM 1059 N N . GLY A 1 152 ? 10.21800 -23.82900 15.12200 1.000 89.62127 152 GLY A N 1
ATOM 1060 C CA . GLY A 1 152 ? 10.15400 -23.34500 13.75700 1.000 89.92394 152 GLY A CA 1
ATOM 1061 C C . GLY A 1 152 ? 11.46600 -23.30400 13.00500 1.000 91.78469 152 GLY A C 1
ATOM 1062 O O . GLY A 1 152 ? 11.53700 -22.65200 11.95600 1.000 91.70310 152 GLY A O 1
ATOM 1063 N N . THR A 1 153 ? 12.50700 -23.96400 13.50700 1.000 89.62654 153 THR A N 1
ATOM 1064 C CA . THR A 1 153 ? 13.82700 -23.94600 12.88700 1.000 87.48417 153 THR A CA 1
ATOM 1065 C C . THR A 1 153 ? 13.91900 -25.10000 11.89100 1.000 88.98435 153 THR A C 1
ATOM 1066 O O . THR A 1 153 ? 13.69100 -26.25900 12.25800 1.000 86.09453 153 THR A O 1
ATOM 1070 N N . VAL A 1 154 ? 14.24300 -24.78700 10.63400 1.000 81.84402 154 VAL A N 1
ATOM 1071 C CA . VAL A 1 154 ? 14.38000 -25.81500 9.60400 1.000 78.82261 154 VAL A CA 1
ATOM 1072 C C . VAL A 1 154 ? 15.69500 -26.56100 9.79900 1.000 74.59842 154 VAL A C 1
ATOM 1073 O O . VAL A 1 154 ? 16.73900 -25.95500 10.06600 1.000 72.46395 154 VAL A O 1
ATOM 1077 N N . LYS A 1 155 ? 15.64700 -27.88800 9.68100 1.000 70.56899 155 LYS A N 1
ATOM 1078 C CA . LYS A 1 155 ? 16.83000 -28.73200 9.80300 1.000 65.61576 155 LYS A CA 1
ATOM 1079 C C . LYS A 1 155 ? 16.87500 -29.70800 8.63900 1.000 65.86579 155 LYS A C 1
ATOM 1080 O O . LYS A 1 155 ? 15.96300 -30.52300 8.47700 1.000 73.90886 155 LYS A O 1
ATOM 1086 N N . LEU A 1 156 ? 17.92600 -29.61800 7.83200 1.000 65.49469 156 LEU A N 1
ATOM 1087 C CA . LEU A 1 156 ? 18.12200 -30.55200 6.73600 1.000 70.43739 156 LEU A CA 1
ATOM 1088 C C . LEU A 1 156 ? 18.64700 -31.87700 7.27200 1.000 68.25818 156 LEU A C 1
ATOM 1089 O O . LEU A 1 156 ? 19.53300 -31.90500 8.13100 1.000 70.22158 156 LEU A O 1
ATOM 1094 N N . ALA A 1 157 ? 18.11600 -32.97800 6.74300 1.000 63.77344 157 ALA A N 1
ATOM 1095 C CA . ALA A 1 157 ? 18.47200 -34.30500 7.21700 1.000 62.89175 157 ALA A CA 1
ATOM 1096 C C . ALA A 1 157 ? 18.73500 -35.23400 6.03700 1.000 67.81866 157 ALA A C 1
ATOM 1097 O O . ALA A 1 157 ? 18.54700 -34.87700 4.87000 1.000 73.50355 157 ALA A O 1
ATOM 1099 N N . ASP A 1 158 ? 19.19400 -36.44000 6.37700 1.000 63.92872 158 ASP A N 1
ATOM 1100 C CA . ASP A 1 158 ? 19.45700 -37.54100 5.45600 1.000 71.32960 158 ASP A CA 1
ATOM 1101 C C . ASP A 1 158 ? 20.57900 -37.20900 4.47800 1.000 70.37423 158 ASP A C 1
ATOM 1102 O O . ASP A 1 158 ? 20.32300 -36.74200 3.36400 1.000 71.75860 158 ASP A O 1
ATOM 1107 N N . PHE A 1 159 ? 21.82600 -37.47400 4.86900 1.000 64.84988 159 PHE A N 1
ATOM 1108 C CA . PHE A 1 159 ? 22.97700 -37.23700 4.00900 1.000 66.07898 159 PHE A CA 1
ATOM 1109 C C . PHE A 1 159 ? 23.58900 -38.53200 3.49000 1.000 72.83242 159 PHE A C 1
ATOM 1110 O O . PHE A 1 159 ? 24.74200 -38.54000 3.04600 1.000 73.22983 159 PHE A O 1
ATOM 1118 N N . GLY A 1 160 ? 22.81500 -39.61900 3.49200 1.000 75.70118 160 GLY A N 1
ATOM 1119 C CA . GLY A 1 160 ? 23.30000 -40.89200 2.98800 1.000 80.70178 160 GLY A CA 1
ATOM 1120 C C . GLY A 1 160 ? 23.50300 -40.95300 1.48500 1.000 72.44553 160 GLY A C 1
ATOM 1121 O O . GLY A 1 160 ? 24.23800 -41.82600 1.01200 1.000 75.04321 160 GLY A O 1
ATOM 1122 N N . LEU A 1 161 ? 22.87300 -40.05500 0.72800 1.000 61.89953 161 LEU A N 1
ATOM 1123 C CA . LEU A 1 161 ? 23.06600 -39.96200 -0.71600 1.000 69.77942 161 LEU A CA 1
ATOM 1124 C C . LEU A 1 161 ? 23.96400 -38.80600 -1.14500 1.000 75.55643 161 LEU A C 1
ATOM 1125 O O . LEU A 1 161 ? 24.16500 -38.60700 -2.34800 1.000 87.50260 161 LEU A O 1
ATOM 1130 N N . ALA A 1 162 ? 24.48500 -38.03300 -0.20400 1.000 66.93697 162 ALA A N 1
ATOM 1131 C CA . ALA A 1 162 ? 25.22600 -36.81200 -0.47400 1.000 60.98626 162 ALA A CA 1
ATOM 1132 C C . ALA A 1 162 ? 26.69900 -37.10600 -0.74400 1.000 66.85802 162 ALA A C 1
ATOM 1133 O O . ALA A 1 162 ? 27.23100 -38.15500 -0.37300 1.000 65.03148 162 ALA A O 1
ATOM 1135 N N . ARG A 1 163 ? 27.35300 -36.16300 -1.42100 1.000 75.72750 163 ARG A N 1
ATOM 1136 C CA . ARG A 1 163 ? 28.75600 -36.31000 -1.78100 1.000 75.53274 163 ARG A CA 1
ATOM 1137 C C . ARG A 1 163 ? 29.41300 -34.94400 -1.84200 1.000 72.79557 163 ARG A C 1
ATOM 1138 O O . ARG A 1 163 ? 28.75900 -33.93000 -2.09900 1.000 70.65584 163 ARG A O 1
ATOM 1146 N N . ILE A 1 164 ? 30.72200 -34.93900 -1.60000 1.000 71.71913 164 ILE A N 1
ATOM 1147 C CA . ILE A 1 164 ? 31.55700 -33.81800 -1.99900 1.000 73.94044 164 ILE A CA 1
ATOM 1148 C C . ILE A 1 164 ? 31.75100 -33.87100 -3.50800 1.000 78.89893 164 ILE A C 1
ATOM 1149 O O . ILE A 1 164 ? 32.14300 -34.90600 -4.06400 1.000 79.84905 164 ILE A O 1
ATOM 1154 N N . TYR A 1 165 ? 31.46100 -32.76200 -4.17700 1.000 71.38751 165 TYR A N 1
ATOM 1155 C CA . TYR A 1 165 ? 31.56500 -32.67900 -5.62400 1.000 78.25149 165 TYR A CA 1
ATOM 1156 C C . TYR A 1 165 ? 32.97800 -32.25400 -6.01000 1.000 83.14681 165 TYR A C 1
ATOM 1157 O O . TYR A 1 165 ? 33.43300 -31.17100 -5.62400 1.000 82.82309 165 TYR A O 1
ATOM 1166 N N . SER A 1 166 ? 33.67800 -33.11900 -6.74500 1.000 89.53179 166 SER A N 1
ATOM 1167 C CA . SER A 1 166 ? 35.06300 -32.88900 -7.14400 1.000 94.45343 166 SER A CA 1
ATOM 1168 C C . SER A 1 166 ? 35.16900 -33.03200 -8.65500 1.000 91.56624 166 SER A C 1
ATOM 1169 O O . SER A 1 166 ? 34.84400 -34.08900 -9.20400 1.000 93.94547 166 SER A O 1
ATOM 1172 N N . TYR A 1 167 ? 35.58900 -31.95400 -9.31700 1.000 89.73971 167 TYR A N 1
ATOM 1173 C CA . TYR A 1 167 ? 35.83500 -31.92200 -10.75600 1.000 95.70884 167 TYR A CA 1
ATOM 1174 C C . TYR A 1 167 ? 36.59100 -33.16000 -11.22800 1.000 105.34421 167 TYR A C 1
ATOM 1175 O O . TYR A 1 167 ? 37.65900 -33.48800 -10.70000 1.000 109.89739 167 TYR A O 1
ATOM 1184 N N . GLN A 1 168 ? 36.01200 -33.85000 -12.21800 1.000 112.85564 168 GLN A N 1
ATOM 1185 C CA . GLN A 1 168 ? 36.50700 -35.03900 -12.93400 1.000 109.43944 168 GLN A CA 1
ATOM 1186 C C . GLN A 1 168 ? 36.20400 -36.36300 -12.22700 1.000 107.14706 168 GLN A C 1
ATOM 1187 O O . GLN A 1 168 ? 36.59100 -37.41400 -12.75900 1.000 110.93435 168 GLN A O 1
ATOM 1193 N N . MET A 1 169 ? 35.55500 -36.36600 -11.06200 1.000 99.88040 169 MET A N 1
ATOM 1194 C CA . MET A 1 169 ? 35.20100 -37.62700 -10.42100 1.000 92.67164 169 MET A CA 1
ATOM 1195 C C . MET A 1 169 ? 34.03000 -38.29700 -11.13700 1.000 99.32770 169 MET A C 1
ATOM 1196 O O . MET A 1 169 ? 33.19900 -37.64100 -11.77200 1.000 105.90480 169 MET A O 1
ATOM 1201 N N . ALA A 1 170 ? 33.97000 -39.62200 -11.02700 1.000 99.56983 170 ALA A N 1
ATOM 1202 C CA . ALA A 1 170 ? 32.83400 -40.36400 -11.55400 1.000 97.93279 170 ALA A CA 1
ATOM 1203 C C . ALA A 1 170 ? 31.59600 -40.10400 -10.70100 1.000 100.50152 170 ALA A C 1
ATOM 1204 O O . ALA A 1 170 ? 31.67900 -39.93100 -9.48100 1.000 96.75107 170 ALA A O 1
ATOM 1206 N N . LEU A 1 171 ? 30.43600 -40.08200 -11.35500 1.000 102.90444 171 LEU A N 1
ATOM 1207 C CA . LEU A 1 171 ? 29.17600 -39.80600 -10.66500 1.000 93.61912 171 LEU A CA 1
ATOM 1208 C C . LEU A 1 171 ? 28.21400 -40.98600 -10.72800 1.000 92.01366 171 LEU A C 1
ATOM 1209 O O . LEU A 1 171 ? 28.13000 -41.68100 -11.74200 1.000 95.14035 171 LEU A O 1
ATOM 1225 N N . PRO A 1 173 ? 24.99000 -42.39900 -11.60900 1.000 91.92944 173 PRO A N 1
ATOM 1226 C CA . PRO A 1 173 ? 24.12300 -41.93100 -12.70000 1.000 106.47066 173 PRO A CA 1
ATOM 1227 C C . PRO A 1 173 ? 22.68200 -41.60000 -12.29900 1.000 114.80324 173 PRO A C 1
ATOM 1228 O O . PRO A 1 173 ? 22.15600 -40.58700 -12.76200 1.000 113.62415 173 PRO A O 1
ATOM 1232 N N . VAL A 1 174 ? 22.04600 -42.42400 -11.47200 1.000 120.35390 174 VAL A N 1
ATOM 1233 C CA . VAL A 1 174 ? 20.66200 -42.20100 -11.06500 1.000 120.97503 174 VAL A CA 1
ATOM 1234 C C . VAL A 1 174 ? 20.64400 -41.78600 -9.59600 1.000 111.05805 174 VAL A C 1
ATOM 1235 O O . VAL A 1 174 ? 21.05100 -42.55200 -8.71100 1.000 113.00565 174 VAL A O 1
ATOM 1239 N N . VAL A 1 175 ? 20.20900 -40.54700 -9.34300 1.000 109.57630 175 VAL A N 1
ATOM 1240 C CA . VAL A 1 175 ? 20.08900 -39.99000 -7.99800 1.000 101.09633 175 VAL A CA 1
ATOM 1241 C C . VAL A 1 175 ? 18.75900 -39.25000 -7.89000 1.000 100.94895 175 VAL A C 1
ATOM 1242 O O . VAL A 1 175 ? 18.08500 -38.98900 -8.89000 1.000 105.23893 175 VAL A O 1
ATOM 1246 N N . VAL A 1 176 ? 18.39400 -38.91000 -6.64600 1.000 94.57450 176 VAL A N 1
ATOM 1247 C CA . VAL A 1 176 ? 17.15500 -38.21300 -6.28700 1.000 89.84235 176 VAL A CA 1
ATOM 1248 C C . VAL A 1 176 ? 15.93000 -39.09000 -6.53300 1.000 93.48489 176 VAL A C 1
ATOM 1249 O O . VAL A 1 176 ? 15.87600 -39.84000 -7.51400 1.000 98.53023 176 VAL A O 1
ATOM 1253 N N . THR A 1 177 ? 14.94600 -39.01900 -5.63300 1.000 94.57976 177 THR A N 1
ATOM 1254 C CA . THR A 1 177 ? 13.69100 -39.72100 -5.86100 1.000 97.23008 177 THR A CA 1
ATOM 1255 C C . THR A 1 177 ? 12.97400 -39.11700 -7.06500 1.000 101.15950 177 THR A C 1
ATOM 1256 O O . THR A 1 177 ? 13.20400 -37.96400 -7.44200 1.000 107.76029 177 THR A O 1
ATOM 1260 N N . LEU A 1 178 ? 12.09000 -39.91900 -7.66300 1.000 98.04070 178 LEU A N 1
ATOM 1261 C CA . LEU A 1 178 ? 11.57500 -39.62600 -8.99900 1.000 101.06738 178 LEU A CA 1
ATOM 1262 C C . LEU A 1 178 ? 10.89700 -38.25900 -9.06800 1.000 103.59926 178 LEU A C 1
ATOM 1263 O O . LEU A 1 178 ? 11.18400 -37.45900 -9.96600 1.000 99.75407 178 LEU A O 1
ATOM 1268 N N . TRP A 1 179 ? 9.99400 -37.96900 -8.12500 1.000 106.42855 179 TRP A N 1
ATOM 1269 C CA . TRP A 1 179 ? 9.16600 -36.76900 -8.22700 1.000 105.85480 179 TRP A CA 1
ATOM 1270 C C . TRP A 1 179 ? 9.94600 -35.47700 -8.02000 1.000 105.51791 179 TRP A C 1
ATOM 1271 O O . TRP A 1 179 ? 9.42900 -34.40300 -8.34700 1.000 112.42927 179 TRP A O 1
ATOM 1282 N N . TYR A 1 180 ? 11.16000 -35.54600 -7.47400 1.000 101.83853 180 TYR A N 1
ATOM 1283 C CA . TYR A 1 180 ? 11.97900 -34.36000 -7.24400 1.000 99.31717 180 TYR A CA 1
ATOM 1284 C C . TYR A 1 180 ? 13.26700 -34.38000 -8.06300 1.000 91.68994 180 TYR A C 1
ATOM 1285 O O . TYR A 1 180 ? 14.16300 -33.56400 -7.82400 1.000 94.77189 180 TYR A O 1
ATOM 1294 N N . ARG A 1 181 ? 13.35200 -35.24700 -9.06700 1.000 82.90468 181 ARG A N 1
ATOM 1295 C CA . ARG A 1 181 ? 14.57700 -35.42200 -9.83300 1.000 91.86101 181 ARG A CA 1
ATOM 1296 C C . ARG A 1 181 ? 14.64900 -34.39900 -10.96300 1.000 101.29899 181 ARG A C 1
ATOM 1297 O O . ARG A 1 181 ? 13.65200 -34.12900 -11.64100 1.000 103.53347 181 ARG A O 1
ATOM 1305 N N . ALA A 1 182 ? 15.84500 -33.84800 -11.17400 1.000 93.66386 182 ALA A N 1
ATOM 1306 C CA . ALA A 1 182 ? 16.02300 -32.80400 -12.16600 1.000 92.24264 182 ALA A CA 1
ATOM 1307 C C . ALA A 1 182 ? 15.97000 -33.38700 -13.57400 1.000 97.15112 182 ALA A C 1
ATOM 1308 O O . ALA A 1 182 ? 16.22600 -34.57700 -13.77500 1.000 90.30293 182 ALA A O 1
ATOM 1310 N N . PRO A 1 183 ? 15.62300 -32.56600 -14.57200 1.000 94.42448 183 PRO A N 1
ATOM 1311 C CA . PRO A 1 183 ? 15.53200 -33.10600 -15.93700 1.000 99.30401 183 PRO A CA 1
ATOM 1312 C C . PRO A 1 183 ? 16.85200 -33.62700 -16.47400 1.000 107.48394 183 PRO A C 1
ATOM 1313 O O . PRO A 1 183 ? 16.86100 -34.62600 -17.20600 1.000 104.97048 183 PRO A O 1
ATOM 1317 N N . GLU A 1 184 ? 17.97600 -32.98400 -16.13200 1.000 105.63898 184 GLU A N 1
ATOM 1318 C CA . GLU A 1 184 ? 19.25800 -33.45800 -16.64500 1.000 107.76818 184 GLU A CA 1
ATOM 1319 C C . GLU A 1 184 ? 19.56800 -34.85200 -16.11900 1.000 108.56828 184 GLU A C 1
ATOM 1320 O O . GLU A 1 184 ? 20.16400 -35.66800 -16.83100 1.000 116.52713 184 GLU A O 1
ATOM 1326 N N . VAL A 1 185 ? 19.13200 -35.15600 -14.89600 1.000 92.38213 185 VAL A N 1
ATOM 1327 C CA . VAL A 1 185 ? 19.31300 -36.49400 -14.35000 1.000 97.06164 185 VAL A CA 1
ATOM 1328 C C . VAL A 1 185 ? 18.30800 -37.46100 -14.96400 1.000 105.63109 185 VAL A C 1
ATOM 1329 O O . VAL A 1 185 ? 18.64800 -38.60800 -15.27100 1.000 109.36311 185 VAL A O 1
ATOM 1333 N N . LEU A 1 186 ? 17.06000 -37.01700 -15.15300 1.000 104.98890 186 LEU A N 1
ATOM 1334 C CA . LEU A 1 186 ? 16.06300 -37.86200 -15.80600 1.000 106.00218 186 LEU A CA 1
ATOM 1335 C C . LEU A 1 186 ? 16.50500 -38.26100 -17.20700 1.000 114.11895 186 LEU A C 1
ATOM 1336 O O . LEU A 1 186 ? 16.25900 -39.39200 -17.64600 1.000 110.13689 186 LEU A O 1
ATOM 1341 N N . LEU A 1 187 ? 17.14700 -37.34500 -17.92700 1.000 120.85923 187 LEU A N 1
ATOM 1342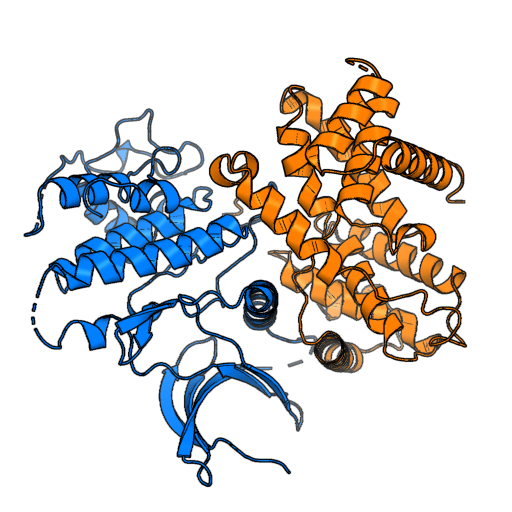 C CA . LEU A 1 187 ? 17.68000 -37.61000 -19.25900 1.000 124.73338 187 LEU A CA 1
ATOM 1343 C C . LEU A 1 187 ? 19.03300 -38.31300 -19.22300 1.000 127.65478 187 LEU A C 1
ATOM 1344 O O . LEU A 1 187 ? 19.66400 -38.46300 -20.27700 1.000 129.43394 187 LEU A O 1
ATOM 1349 N N . GLN A 1 188 ? 19.47800 -38.75000 -18.03900 1.000 121.39877 188 GLN A N 1
ATOM 1350 C CA . GLN A 1 188 ? 20.74000 -39.47500 -17.88100 1.000 119.17482 188 GLN A CA 1
ATOM 1351 C C . GLN A 1 188 ? 21.92900 -38.64000 -18.35100 1.000 118.76424 188 GLN A C 1
ATOM 1352 O O . GLN A 1 188 ? 22.88000 -39.15400 -18.94500 1.000 127.61004 188 GLN A O 1
ATOM 1358 N N . SER A 1 189 ? 21.87000 -37.33900 -18.08500 1.000 109.96318 189 SER A N 1
ATOM 1359 C CA . SER A 1 189 ? 22.95900 -36.41600 -18.36200 1.000 119.07217 189 SER A CA 1
ATOM 1360 C C . SER A 1 189 ? 23.76800 -36.16700 -17.09200 1.000 122.80683 189 SER A C 1
ATOM 1361 O O . SER A 1 189 ? 23.37500 -36.54600 -15.98400 1.000 123.05423 189 SER A O 1
ATOM 1364 N N . THR A 1 190 ? 24.91600 -35.51700 -17.26200 1.000 122.09622 190 THR A N 1
ATOM 1365 C CA . THR A 1 190 ? 25.69800 -35.14800 -16.09600 1.000 110.70801 190 THR A CA 1
ATOM 1366 C C . THR A 1 190 ? 24.98200 -34.05100 -15.31500 1.000 109.21573 190 THR A C 1
ATOM 1367 O O . THR A 1 190 ? 24.06700 -33.38900 -15.81400 1.000 106.73385 190 THR A O 1
ATOM 1371 N N . TYR A 1 191 ? 25.41700 -33.85400 -14.07500 1.000 84.01797 191 TYR A N 1
ATOM 1372 C CA . TYR A 1 191 ? 24.72600 -32.95000 -13.17200 1.000 87.33416 191 TYR A CA 1
ATOM 1373 C C . TYR A 1 191 ? 25.71100 -32.42400 -12.13800 1.000 90.65824 191 TYR A C 1
ATOM 1374 O O . TYR A 1 191 ? 26.81000 -32.95600 -11.96600 1.000 86.00768 191 TYR A O 1
ATOM 1383 N N . ALA A 1 192 ? 25.28000 -31.38600 -11.41800 1.000 88.85013 192 ALA A N 1
ATOM 1384 C CA . ALA A 1 192 ? 26.09100 -30.76500 -10.37800 1.000 78.84103 192 ALA A CA 1
ATOM 1385 C C . ALA A 1 192 ? 25.20100 -30.18800 -9.28700 1.000 84.99440 192 ALA A C 1
ATOM 1386 O O . ALA A 1 192 ? 24.11400 -30.71000 -9.03300 1.000 94.64029 192 ALA A O 1
ATOM 1388 N N . THR A 1 193 ? 25.64400 -29.10300 -8.65300 1.000 82.53095 193 THR A N 1
ATOM 1389 C CA . THR A 1 193 ? 24.86000 -28.50900 -7.57300 1.000 76.42232 193 THR A CA 1
ATOM 1390 C C . THR A 1 193 ? 23.44300 -28.08400 -7.96300 1.000 75.45642 193 THR A C 1
ATOM 1391 O O . THR A 1 193 ? 22.57500 -28.10400 -7.07200 1.000 77.35664 193 THR A O 1
ATOM 1395 N N . PRO A 1 194 ? 23.13300 -27.69500 -9.20700 1.000 78.74892 194 PRO A N 1
ATOM 1396 C CA . PRO A 1 194 ? 21.74600 -27.30700 -9.50500 1.000 84.94966 194 PRO A CA 1
ATOM 1397 C C . PRO A 1 194 ? 20.71300 -28.39300 -9.25100 1.000 84.36011 194 PRO A C 1
ATOM 1398 O O . PRO A 1 194 ? 19.51900 -28.07100 -9.22300 1.000 91.60046 194 PRO A O 1
ATOM 1402 N N . VAL A 1 195 ? 21.10700 -29.66500 -9.11300 1.000 78.99105 195 VAL A N 1
ATOM 1403 C CA . VAL A 1 195 ? 20.10200 -30.70400 -8.89000 1.000 81.60715 195 VAL A CA 1
ATOM 1404 C C . VAL A 1 195 ? 19.35800 -30.43700 -7.59200 1.000 81.31501 195 VAL A C 1
ATOM 1405 O O . VAL A 1 195 ? 18.14500 -30.65600 -7.49900 1.000 94.02970 195 VAL A O 1
ATOM 1409 N N . ASP A 1 196 ? 20.07300 -29.95900 -6.56800 1.000 79.98327 196 ASP A N 1
ATOM 1410 C CA . ASP A 1 196 ? 19.40500 -29.65700 -5.31100 1.000 84.10219 196 ASP A CA 1
ATOM 1411 C C . ASP A 1 196 ? 18.47100 -28.47100 -5.47400 1.000 84.11798 196 ASP A C 1
ATOM 1412 O O . ASP A 1 196 ? 17.40900 -28.42200 -4.84100 1.000 92.38739 196 ASP A O 1
ATOM 1417 N N . MET A 1 197 ? 18.82600 -27.53900 -6.35600 1.000 78.41466 197 MET A N 1
ATOM 1418 C CA . MET A 1 197 ? 18.00400 -26.35400 -6.54000 1.000 93.48489 197 MET A CA 1
ATOM 1419 C C . MET A 1 197 ? 16.69700 -26.69200 -7.24400 1.000 98.41706 197 MET A C 1
ATOM 1420 O O . MET A 1 197 ? 15.67800 -26.03000 -7.01100 1.000 94.80610 197 MET A O 1
ATOM 1425 N N . TRP A 1 198 ? 16.71500 -27.69600 -8.12700 1.000 96.79582 198 TRP A N 1
ATOM 1426 C CA . TRP A 1 198 ? 15.47400 -28.17200 -8.72600 1.000 95.57988 198 TRP A CA 1
ATOM 1427 C C . TRP A 1 198 ? 14.55000 -28.74900 -7.66300 1.000 96.80371 198 TRP A C 1
ATOM 1428 O O . TRP A 1 198 ? 13.33600 -28.51500 -7.69100 1.000 99.52772 198 TRP A O 1
ATOM 1439 N N . SER A 1 199 ? 15.10700 -29.51400 -6.72100 1.000 88.05793 199 SER A N 1
ATOM 1440 C CA . SER A 1 199 ? 14.29700 -30.04900 -5.63300 1.000 97.46958 199 SER A CA 1
ATOM 1441 C C . SER A 1 199 ? 13.74100 -28.92300 -4.76900 1.000 91.92155 199 SER A C 1
ATOM 1442 O O . SER A 1 199 ? 12.58300 -28.97200 -4.34100 1.000 90.47137 199 SER A O 1
ATOM 1445 N N . VAL A 1 200 ? 14.54700 -27.88200 -4.53900 1.000 86.50248 200 VAL A N 1
ATOM 1446 C CA . VAL A 1 200 ? 14.09900 -26.72000 -3.77300 1.000 85.74975 200 VAL A CA 1
ATOM 1447 C C . VAL A 1 200 ? 12.89700 -26.06700 -4.43900 1.000 87.46049 200 VAL A C 1
ATOM 1448 O O . VAL A 1 200 ? 11.93900 -25.66800 -3.76400 1.000 93.60859 200 VAL A O 1
ATOM 1452 N N . GLY A 1 201 ? 12.92700 -25.94200 -5.76800 1.000 82.66517 201 GLY A N 1
ATOM 1453 C CA . GLY A 1 201 ? 11.78600 -25.37000 -6.46600 1.000 88.98699 201 GLY A CA 1
ATOM 1454 C C . GLY A 1 201 ? 10.54000 -26.21100 -6.27000 1.000 92.46109 201 GLY A C 1
ATOM 1455 O O . GLY A 1 201 ? 9.45500 -25.69100 -5.99800 1.000 95.72200 201 GLY A O 1
ATOM 1456 N N . CYS A 1 202 ? 10.68100 -27.53000 -6.43500 1.000 94.80084 202 CYS A N 1
ATOM 1457 C CA . CYS A 1 202 ? 9.56800 -28.44200 -6.20100 1.000 101.21740 202 CYS A CA 1
ATOM 1458 C C . CYS A 1 202 ? 9.04000 -28.30400 -4.77700 1.000 113.20305 202 CYS A C 1
ATOM 1459 O O . CYS A 1 202 ? 7.82500 -28.33200 -4.55300 1.000 119.21693 202 CYS A O 1
ATOM 1462 N N . ILE A 1 203 ? 9.94200 -28.16400 -3.79800 1.000 109.82896 203 ILE A N 1
ATOM 1463 C CA . ILE A 1 203 ? 9.50800 -28.04600 -2.40900 1.000 108.58670 203 ILE A CA 1
ATOM 1464 C C . ILE A 1 203 ? 8.87700 -26.68400 -2.15500 1.000 103.72559 203 ILE A C 1
ATOM 1465 O O . ILE A 1 203 ? 7.91700 -26.56300 -1.38400 1.000 99.56720 203 ILE A O 1
ATOM 1470 N N . PHE A 1 204 ? 9.40400 -25.63700 -2.79200 1.000 100.29887 204 PHE A N 1
ATOM 1471 C CA . PHE A 1 204 ? 8.83000 -24.30300 -2.64000 1.000 105.57845 204 PHE A CA 1
ATOM 1472 C C . PHE A 1 204 ? 7.38000 -24.27300 -3.10900 1.000 116.28236 204 PHE A C 1
ATOM 1473 O O . PHE A 1 204 ? 6.49300 -23.76600 -2.41100 1.000 115.02958 204 PHE A O 1
ATOM 1481 N N . ALA A 1 205 ? 7.12100 -24.83800 -4.29300 1.000 119.22482 205 ALA A N 1
ATOM 1482 C CA . ALA A 1 205 ? 5.75800 -24.92300 -4.80400 1.000 126.01248 205 ALA A CA 1
ATOM 1483 C C . ALA A 1 205 ? 4.88400 -25.85000 -3.97200 1.000 133.09754 205 ALA A C 1
ATOM 1484 O O . ALA A 1 205 ? 3.68200 -25.59600 -3.83200 1.000 151.23919 205 ALA A O 1
ATOM 1486 N N . GLU A 1 206 ? 5.45900 -26.91200 -3.40200 1.000 125.70455 206 GLU A N 1
ATOM 1487 C CA . GLU A 1 206 ? 4.65200 -27.85700 -2.63900 1.000 122.73050 206 GLU A CA 1
ATOM 1488 C C . GLU A 1 206 ? 4.15000 -27.25400 -1.33400 1.000 119.00111 206 GLU A C 1
ATOM 1489 O O . GLU A 1 206 ? 3.15000 -27.73300 -0.78700 1.000 121.52247 206 GLU A O 1
ATOM 1495 N N . MET A 1 207 ? 4.82800 -26.22500 -0.82000 1.000 116.25604 207 MET A N 1
ATOM 1496 C CA . MET A 1 207 ? 4.34700 -25.53800 0.37300 1.000 123.02264 207 MET A CA 1
ATOM 1497 C C . MET A 1 207 ? 3.04800 -24.78700 0.10900 1.000 136.59006 207 MET A C 1
ATOM 1498 O O . MET A 1 207 ? 2.27400 -24.54300 1.04200 1.000 133.59233 207 MET A O 1
ATOM 1503 N N . PHE A 1 208 ? 2.79500 -24.40200 -1.14400 1.000 149.87060 208 PHE A N 1
ATOM 1504 C CA . PHE A 1 208 ? 1.51400 -23.80800 -1.50800 1.000 153.78423 208 PHE A CA 1
ATOM 1505 C C . PHE A 1 208 ? 0.49400 -24.83100 -1.99600 1.000 153.16047 208 PHE A C 1
ATOM 1506 O O . PHE A 1 208 ? -0.70000 -24.68600 -1.71300 1.000 158.31372 208 PHE A O 1
ATOM 1514 N N . ARG A 1 209 ? 0.92900 -25.86300 -2.72800 1.000 147.75456 209 ARG A N 1
ATOM 1515 C CA . ARG A 1 209 ? -0.02700 -26.82200 -3.27300 1.000 149.00471 209 ARG A CA 1
ATOM 1516 C C . ARG A 1 209 ? -0.51500 -27.80200 -2.21000 1.000 162.38789 209 ARG A C 1
ATOM 1517 O O . ARG A 1 209 ? -1.66300 -28.25700 -2.28100 1.000 170.65204 209 ARG A O 1
ATOM 1525 N N . ARG A 1 210 ? 0.33800 -28.15700 -1.24400 1.000 163.89333 210 ARG A N 1
ATOM 1526 C CA . ARG A 1 210 ? 0.09300 -29.27200 -0.32200 1.000 172.77861 210 ARG A CA 1
ATOM 1527 C C . ARG A 1 210 ? -0.13300 -30.59800 -1.04700 1.000 173.19971 210 ARG A C 1
ATOM 1528 O O . ARG A 1 210 ? -0.88500 -31.45900 -0.58200 1.000 185.11167 210 ARG A O 1
ATOM 1536 N N . LYS A 1 211 ? 0.51600 -30.75800 -2.20200 1.000 155.18440 211 LYS A N 1
ATOM 1537 C CA . LYS A 1 211 ? 0.44600 -31.95800 -3.01800 1.000 137.41911 211 LYS A CA 1
ATOM 1538 C C . LYS A 1 211 ? 1.64600 -31.89900 -3.94500 1.000 133.70814 211 LYS A C 1
ATOM 1539 O O . LYS A 1 211 ? 2.01600 -30.79800 -4.37500 1.000 127.03892 211 LYS A O 1
ATOM 1541 N N . PRO A 1 212 ? 2.28800 -33.02600 -4.25400 1.000 129.90505 212 PRO A N 1
ATOM 1542 C CA . PRO A 1 212 ? 3.48400 -32.97500 -5.10600 1.000 121.84356 212 PRO A CA 1
ATOM 1543 C C . PRO A 1 212 ? 3.18500 -32.36700 -6.47200 1.000 124.29122 212 PRO A C 1
ATOM 1544 O O . PRO A 1 212 ? 2.13700 -32.61300 -7.07400 1.000 130.75778 212 PRO A O 1
ATOM 1548 N N . LEU A 1 213 ? 4.13700 -31.56800 -6.95700 1.000 118.95900 213 LEU A N 1
ATOM 1549 C CA . LEU A 1 213 ? 3.95600 -30.83900 -8.20800 1.000 113.61362 213 LEU A CA 1
ATOM 1550 C C . LEU A 1 213 ? 4.03000 -31.76700 -9.41600 1.000 116.75084 213 LEU A C 1
ATOM 1551 O O . LEU A 1 213 ? 3.18500 -31.69700 -10.31600 1.000 125.78350 213 LEU A O 1
ATOM 1556 N N . PHE A 1 214 ? 5.03300 -32.64100 -9.45700 1.000 111.67128 214 PHE A N 1
ATOM 1557 C CA . PHE A 1 214 ? 5.21600 -33.58700 -10.55700 1.000 117.94835 214 PHE A CA 1
ATOM 1558 C C . PHE A 1 214 ? 5.14400 -35.01000 -10.01600 1.000 123.43059 214 PHE A C 1
ATOM 1559 O O . PHE A 1 214 ? 6.14200 -35.55400 -9.53600 1.000 123.92802 214 PHE A O 1
ATOM 1567 N N . CYS A 1 215 ? 3.96100 -35.61600 -10.10600 1.000 127.73110 215 CYS A N 1
ATOM 1568 C CA . CYS A 1 215 ? 3.76900 -37.01800 -9.74000 1.000 127.90481 215 CYS A CA 1
ATOM 1569 C C . CYS A 1 215 ? 3.81300 -37.84400 -11.02000 1.000 128.22327 215 CYS A C 1
ATOM 1570 O O . CYS A 1 215 ? 2.78700 -38.24900 -11.57000 1.000 137.81652 215 CYS A O 1
ATOM 1573 N N . GLY A 1 216 ? 5.02600 -38.09300 -11.50300 1.000 124.12541 216 GLY A N 1
ATOM 1574 C CA . GLY A 1 216 ? 5.16800 -38.91900 -12.67700 1.000 125.54400 216 GLY A CA 1
ATOM 1575 C C . GLY A 1 216 ? 5.08500 -40.39500 -12.35200 1.000 133.04490 216 GLY A C 1
ATOM 1576 O O . GLY A 1 216 ? 5.30100 -40.83100 -11.22200 1.000 126.15197 216 GLY A O 1
ATOM 1577 N N . ASN A 1 217 ? 4.76900 -41.18000 -13.37700 1.000 147.11764 217 ASN A N 1
ATOM 1578 C CA . ASN A 1 217 ? 4.67100 -42.62300 -13.22300 1.000 152.51039 217 ASN A CA 1
ATOM 1579 C C . ASN A 1 217 ? 5.98300 -43.33300 -13.52200 1.000 152.15509 217 ASN A C 1
ATOM 1580 O O . ASN A 1 217 ? 6.18400 -44.46300 -13.06100 1.000 149.62320 217 ASN A O 1
ATOM 1585 N N . SER A 1 218 ? 6.87100 -42.69100 -14.27400 1.000 151.44184 218 SER A N 1
ATOM 1586 C CA . SER A 1 218 ? 8.17300 -43.23200 -14.64200 1.000 148.39148 218 SER A CA 1
ATOM 1587 C C . SER A 1 218 ? 9.10400 -42.05800 -14.91700 1.000 138.30606 218 SER A C 1
ATOM 1588 O O . SER A 1 218 ? 8.75000 -40.89700 -14.69000 1.000 139.79308 218 SER A O 1
ATOM 1591 N N . GLU A 1 219 ? 10.30700 -42.36000 -15.41000 1.000 128.43908 219 GLU A N 1
ATOM 1592 C CA . GLU A 1 219 ? 11.24000 -41.29100 -15.75600 1.000 121.86198 219 GLU A CA 1
ATOM 1593 C C . GLU A 1 219 ? 10.71800 -40.48700 -16.94200 1.000 114.21633 219 GLU A C 1
ATOM 1594 O O . GLU A 1 219 ? 10.76400 -39.25100 -16.93200 1.000 113.88997 219 GLU A O 1
ATOM 1600 N N . ALA A 1 220 ? 10.22300 -41.17300 -17.97500 1.000 116.07181 220 ALA A N 1
ATOM 1601 C CA . ALA A 1 220 ? 9.67300 -40.48700 -19.14100 1.000 118.67476 220 ALA A CA 1
ATOM 1602 C C . ALA A 1 220 ? 8.39200 -39.74500 -18.78400 1.000 124.54914 220 ALA A C 1
ATOM 1603 O O . ALA A 1 220 ? 8.14300 -38.64300 -19.28700 1.000 126.26251 220 ALA A O 1
ATOM 1605 N N . ASP A 1 221 ? 7.56600 -40.33900 -17.91800 1.000 125.35714 221 ASP A N 1
ATOM 1606 C CA . ASP A 1 221 ? 6.33800 -39.68400 -17.47900 1.000 123.33584 221 ASP A CA 1
ATOM 1607 C C . ASP A 1 221 ? 6.64100 -38.47300 -16.61000 1.000 121.45930 221 ASP A C 1
ATOM 1608 O O . ASP A 1 221 ? 5.89800 -37.48400 -16.64400 1.000 117.57199 221 ASP A O 1
ATOM 1613 N N . GLN A 1 222 ? 7.72200 -38.53100 -15.83300 1.000 112.58718 222 GLN A N 1
ATOM 1614 C CA . GLN A 1 222 ? 8.12400 -37.37400 -15.04300 1.000 111.23176 222 GLN A CA 1
ATOM 1615 C C . GLN A 1 222 ? 8.54400 -36.20900 -15.93600 1.000 115.77441 222 GLN A C 1
ATOM 1616 O O . GLN A 1 222 ? 8.13800 -35.06600 -15.69700 1.000 107.29708 222 GLN A O 1
ATOM 1622 N N . LEU A 1 223 ? 9.34100 -36.47900 -16.97700 1.000 125.73613 223 LEU A N 1
ATOM 1623 C CA . LEU A 1 223 ? 9.73500 -35.42400 -17.90900 1.000 133.81604 223 LEU A CA 1
ATOM 1624 C C . LEU A 1 223 ? 8.52900 -34.82200 -18.61400 1.000 142.15652 223 LEU A C 1
ATOM 1625 O O . LEU A 1 223 ? 8.47300 -33.60300 -18.83200 1.000 148.98892 223 LEU A O 1
ATOM 1630 N N . GLY A 1 224 ? 7.54700 -35.65900 -18.96200 1.000 144.99633 224 GLY A N 1
ATOM 1631 C CA . GLY A 1 224 ? 6.36400 -35.14500 -19.62500 1.000 141.40643 224 GLY A CA 1
ATOM 1632 C C . GLY A 1 224 ? 5.54900 -34.23300 -18.73700 1.000 137.40068 224 GLY A C 1
ATOM 1633 O O . GLY A 1 224 ? 5.07200 -33.17700 -19.17800 1.000 146.50967 224 GLY A O 1
ATOM 1634 N N . LYS A 1 225 ? 5.38200 -34.61600 -17.47000 1.000 125.04920 225 LYS A N 1
ATOM 1635 C CA . LYS A 1 225 ? 4.66000 -33.73200 -16.56100 1.000 124.98341 225 LYS A CA 1
ATOM 1636 C C . LYS A 1 225 ? 5.44000 -32.43800 -16.33900 1.000 128.99441 225 LYS A C 1
ATOM 1637 O O . LYS A 1 225 ? 4.85200 -31.36100 -16.15900 1.000 129.86294 225 LYS A O 1
ATOM 1643 N N . ILE A 1 226 ? 6.77200 -32.53500 -16.30400 1.000 126.04669 226 ILE A N 1
ATOM 1644 C CA . ILE A 1 226 ? 7.60800 -31.34400 -16.15900 1.000 123.83327 226 ILE A CA 1
ATOM 1645 C C . ILE A 1 226 ? 7.43400 -30.42300 -17.36400 1.000 127.39422 226 ILE A C 1
ATOM 1646 O O . ILE A 1 226 ? 7.22100 -29.21200 -17.21900 1.000 129.38657 226 ILE A O 1
ATOM 1651 N N . PHE A 1 227 ? 7.50400 -30.98600 -18.57600 1.000 133.41863 227 PHE A N 1
ATOM 1652 C CA . PHE A 1 227 ? 7.39400 -30.15900 -19.77300 1.000 138.16130 227 PHE A CA 1
ATOM 1653 C C . PHE A 1 227 ? 6.01500 -29.54200 -19.93600 1.000 142.62763 227 PHE A C 1
ATOM 1654 O O . PHE A 1 227 ? 5.89700 -28.49500 -20.57800 1.000 145.30690 227 PHE A O 1
ATOM 1662 N N . ASP A 1 228 ? 4.98100 -30.13900 -19.33900 1.000 141.01954 228 ASP A N 1
ATOM 1663 C CA . ASP A 1 228 ? 3.63600 -29.58600 -19.45000 1.000 147.54137 228 ASP A CA 1
ATOM 1664 C C . ASP A 1 228 ? 3.51700 -28.22900 -18.77100 1.000 148.35989 228 ASP A C 1
ATOM 1665 O O . ASP A 1 228 ? 2.67500 -27.41400 -19.16500 1.000 157.03199 228 ASP A O 1
ATOM 1670 N N . LEU A 1 229 ? 4.32900 -27.96900 -17.74700 1.000 140.06153 229 LEU A N 1
ATOM 1671 C CA . LEU A 1 229 ? 4.28200 -26.68600 -17.05800 1.000 141.49854 229 LEU A CA 1
ATOM 1672 C C . LEU A 1 229 ? 5.42100 -25.75800 -17.46900 1.000 144.01727 229 LEU A C 1
ATOM 1673 O O . LEU A 1 229 ? 5.18100 -24.58800 -17.77900 1.000 146.29122 229 LEU A O 1
ATOM 1678 N N . ILE A 1 230 ? 6.66300 -26.25100 -17.47200 1.000 143.88304 230 ILE A N 1
ATOM 1679 C CA . ILE A 1 230 ? 7.80200 -25.40400 -17.82100 1.000 147.18870 230 ILE A CA 1
ATOM 1680 C C . ILE A 1 230 ? 7.86700 -25.12900 -19.31900 1.000 151.47079 230 ILE A C 1
ATOM 1681 O O . ILE A 1 230 ? 8.49900 -24.15400 -19.74600 1.000 154.89489 230 ILE A O 1
ATOM 1686 N N . GLY A 1 231 ? 7.19700 -25.94400 -20.12600 1.000 141.14587 231 GLY A N 1
ATOM 1687 C CA . GLY A 1 231 ? 7.28600 -25.86800 -21.56900 1.000 136.99274 231 GLY A CA 1
ATOM 1688 C C . GLY A 1 231 ? 8.50400 -26.60200 -22.09700 1.000 138.57714 231 GLY A C 1
ATOM 1689 O O . GLY A 1 231 ? 9.52700 -26.71700 -21.41500 1.000 132.01320 231 GLY A O 1
ATOM 1690 N N . LEU A 1 232 ? 8.39400 -27.09700 -23.32000 1.000 140.00363 232 LEU A N 1
ATOM 1691 C CA . LEU A 1 232 ? 9.47200 -27.83900 -23.97000 1.000 142.46182 232 LEU A CA 1
ATOM 1692 C C . LEU A 1 232 ? 10.64200 -26.93400 -24.33700 1.000 146.68601 232 LEU A C 1
ATOM 1693 O O . LEU A 1 232 ? 10.44000 -25.93200 -25.03400 1.000 151.82347 232 LEU A O 1
ATOM 1698 N N . PRO A 1 233 ? 11.86200 -27.23600 -23.89100 1.000 143.60932 233 PRO A N 1
ATOM 1699 C CA . PRO A 1 233 ? 12.99700 -26.40000 -24.27600 1.000 142.86187 233 PRO A CA 1
ATOM 1700 C C . PRO A 1 233 ? 13.21800 -26.47200 -25.76200 1.000 147.43347 233 PRO A C 1
ATOM 1701 O O . PRO A 1 233 ? 12.89700 -27.48600 -26.41500 1.000 144.56470 233 PRO A O 1
ATOM 1705 N N . PRO A 1 234 ? 13.76400 -25.41100 -26.37000 1.000 151.89979 234 PRO A N 1
ATOM 1706 C CA . PRO A 1 234 ? 13.87400 -25.35900 -27.83500 1.000 165.79883 234 PRO A CA 1
ATOM 1707 C C . PRO A 1 234 ? 14.76600 -26.44400 -28.41700 1.000 169.94932 234 PRO A C 1
ATOM 1708 O O . PRO A 1 234 ? 14.29800 -27.53100 -28.77400 1.000 174.61304 234 PRO A O 1
ATOM 1712 N N . GLU A 1 235 ? 16.05300 -26.13900 -28.53800 1.000 166.14887 235 GLU A N 1
ATOM 1713 C CA . GLU A 1 235 ? 17.03800 -27.06800 -29.06800 1.000 161.17196 235 GLU A CA 1
ATOM 1714 C C . GLU A 1 235 ? 18.39700 -26.65100 -28.53300 1.000 159.62177 235 GLU A C 1
ATOM 1715 O O . GLU A 1 235 ? 19.20100 -27.49700 -28.13200 1.000 157.91104 235 GLU A O 1
ATOM 1717 N N . ASP A 1 236 ? 18.65100 -25.34100 -28.51300 1.000 161.33777 236 ASP A N 1
ATOM 1718 C CA . ASP A 1 236 ? 19.89500 -24.83200 -27.95500 1.000 162.96428 236 ASP A CA 1
ATOM 1719 C C . ASP 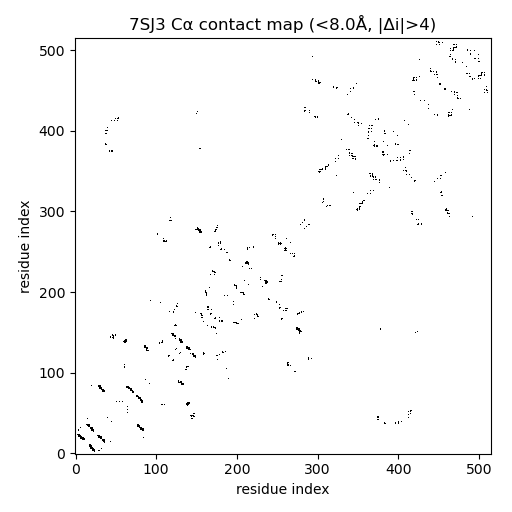A 1 236 ? 19.99900 -25.08300 -26.45500 1.000 165.05400 236 ASP A C 1
ATOM 1720 O O . ASP A 1 236 ? 21.09800 -24.98200 -25.89800 1.000 166.56734 236 ASP A O 1
ATOM 1722 N N . ASP A 1 237 ? 18.88700 -25.40800 -25.79000 1.000 165.71987 237 ASP A N 1
ATOM 1723 C CA . ASP A 1 237 ? 18.90200 -25.74100 -24.37100 1.000 158.24003 237 ASP A CA 1
ATOM 1724 C C . ASP A 1 237 ? 18.84000 -27.23700 -24.09300 1.000 148.22830 237 ASP A C 1
ATOM 1725 O O . ASP A 1 237 ? 19.04100 -27.64100 -22.94200 1.000 144.71209 237 ASP A O 1
ATOM 1730 N N . TRP A 1 238 ? 18.56800 -28.06500 -25.09600 1.000 149.28895 238 TRP A N 1
ATOM 1731 C CA . TRP A 1 238 ? 18.49800 -29.49800 -24.85300 1.000 145.00949 238 TRP A CA 1
ATOM 1732 C C . TRP A 1 238 ? 19.89600 -30.06800 -24.62000 1.000 149.75743 238 TRP A C 1
ATOM 1733 O O . TRP A 1 238 ? 20.83700 -29.71800 -25.34000 1.000 146.67022 238 TRP A O 1
ATOM 1744 N N . PRO A 1 239 ? 20.06800 -30.93600 -23.62300 1.000 149.61004 239 PRO A N 1
ATOM 1745 C CA . PRO A 1 239 ? 21.40400 -31.47500 -23.34800 1.000 157.15305 239 PRO A CA 1
ATOM 1746 C C . PRO A 1 239 ? 21.89200 -32.34000 -24.49800 1.000 166.08307 239 PRO A C 1
ATOM 1747 O O . PRO A 1 239 ? 21.11500 -33.02700 -25.16500 1.000 175.10521 239 PRO A O 1
ATOM 1751 N N . ARG A 1 240 ? 23.20300 -32.29400 -24.72900 1.000 167.64378 240 ARG A N 1
ATOM 1752 C CA . ARG A 1 240 ? 23.79100 -33.00400 -25.85800 1.000 169.31241 240 ARG A CA 1
ATOM 1753 C C . ARG A 1 240 ? 24.25300 -34.41500 -25.52400 1.000 169.86774 240 ARG A C 1
ATOM 1754 O O . ARG A 1 240 ? 24.38000 -35.23900 -26.43700 1.000 176.46853 240 ARG A O 1
ATOM 1762 N N . ASP A 1 241 ? 24.51200 -34.71500 -24.25400 1.000 164.15389 241 ASP A N 1
ATOM 1763 C CA . ASP A 1 241 ? 25.02900 -36.02000 -23.84800 1.000 160.22447 241 ASP A CA 1
ATOM 1764 C C . ASP A 1 241 ? 23.91400 -36.95600 -23.40800 1.000 152.33669 241 ASP A C 1
ATOM 1765 O O . ASP A 1 241 ? 24.07900 -37.75500 -22.48100 1.000 155.56076 241 ASP A O 1
ATOM 1770 N N . VAL A 1 242 ? 22.75800 -36.86100 -24.06400 1.000 144.60418 242 VAL A N 1
ATOM 1771 C CA . VAL A 1 242 ? 21.60900 -37.70700 -23.78000 1.000 141.39590 242 VAL A CA 1
ATOM 1772 C C . VAL A 1 242 ? 21.28000 -38.50400 -25.03600 1.000 161.75360 242 VAL A C 1
ATOM 1773 O O . VAL A 1 242 ? 21.62800 -38.11900 -26.15500 1.000 151.68924 242 VAL A O 1
ATOM 1777 N N . SER A 1 243 ? 20.60300 -39.63400 -24.83900 1.000 184.44054 243 SER A N 1
ATOM 1778 C CA . SER A 1 243 ? 20.21700 -40.46600 -25.97300 1.000 197.34735 243 SER A CA 1
ATOM 1779 C C . SER A 1 243 ? 18.83000 -40.11400 -26.49900 1.000 198.63171 243 SER A C 1
ATOM 1780 O O . SER A 1 243 ? 18.62100 -40.08300 -27.71700 1.000 206.59582 243 SER A O 1
ATOM 1783 N N . LEU A 1 244 ? 17.87900 -39.84800 -25.61200 1.000 185.07219 244 LEU A N 1
ATOM 1784 C CA . LEU A 1 244 ? 16.53300 -39.47300 -26.03400 1.000 173.24972 244 LEU A CA 1
ATOM 1785 C C . LEU A 1 244 ? 16.54900 -38.03600 -26.53900 1.000 173.08917 244 LEU A C 1
ATOM 1786 O O . LEU A 1 244 ? 16.84800 -37.12200 -25.75800 1.000 164.48025 244 LEU A O 1
ATOM 1788 N N . PRO A 1 245 ? 16.24000 -37.78300 -27.80800 1.000 176.90805 245 PRO A N 1
ATOM 1789 C CA . PRO A 1 245 ? 16.31500 -36.41700 -28.33300 1.000 173.86032 245 PRO A CA 1
ATOM 1790 C C . PRO A 1 245 ? 15.09400 -35.58400 -27.95800 1.000 166.02254 245 PRO A C 1
ATOM 1791 O O . PRO A 1 245 ? 14.11200 -36.07300 -27.39900 1.000 167.54377 245 PRO A O 1
ATOM 1795 N N . ARG A 1 246 ? 15.17900 -34.29300 -28.30000 1.000 160.31659 246 ARG A N 1
ATOM 1796 C CA . ARG A 1 246 ? 14.08900 -33.36200 -28.02000 1.000 143.25139 246 ARG A CA 1
ATOM 1797 C C . ARG A 1 246 ? 12.82900 -33.68700 -28.81200 1.000 152.79990 246 ARG A C 1
ATOM 1798 O O . ARG A 1 246 ? 11.71900 -33.44700 -28.32600 1.000 147.91510 246 ARG A O 1
ATOM 1800 N N . GLY A 1 247 ? 12.97100 -34.23000 -30.02300 1.000 156.35822 247 GLY A N 1
ATOM 1801 C CA . GLY A 1 247 ? 11.79900 -34.55000 -30.81700 1.000 166.86474 247 GLY A CA 1
ATOM 1802 C C . GLY A 1 247 ? 10.96000 -35.69600 -30.29900 1.000 170.92839 247 GLY A C 1
ATOM 1803 O O . GLY A 1 247 ? 9.93400 -36.01700 -30.90600 1.000 172.38909 247 GLY A O 1
ATOM 1804 N N . ALA A 1 248 ? 11.35900 -36.31600 -29.19000 1.000 168.25438 248 ALA A N 1
ATOM 1805 C CA . ALA A 1 248 ? 10.56800 -37.37500 -28.58300 1.000 171.68374 248 ALA A CA 1
ATOM 1806 C C . ALA A 1 248 ? 9.45800 -36.84700 -27.68600 1.000 167.70432 248 ALA A C 1
ATOM 1807 O O . ALA A 1 248 ? 8.62100 -37.63700 -27.23800 1.000 167.53851 248 ALA A O 1
ATOM 1809 N N . PHE A 1 249 ? 9.42500 -35.54300 -27.41300 1.000 162.94585 249 PHE A N 1
ATOM 1810 C CA . PHE A 1 249 ? 8.39800 -35.02700 -26.52700 1.000 163.11956 249 PHE A CA 1
ATOM 1811 C C . PHE A 1 249 ? 7.52100 -34.01300 -27.25500 1.000 179.42678 249 PHE A C 1
ATOM 1812 O O . PHE A 1 249 ? 7.99700 -33.28700 -28.13300 1.000 167.99909 249 PHE A O 1
ATOM 1820 N N . PRO A 1 250 ? 6.23000 -33.95100 -26.91500 1.000 194.34962 250 PRO A N 1
ATOM 1821 C CA . PRO A 1 250 ? 5.35400 -32.98600 -27.58100 1.000 201.20044 250 PRO A CA 1
ATOM 1822 C C . PRO A 1 250 ? 5.65400 -31.57400 -27.18000 1.000 194.35225 250 PRO A C 1
ATOM 1823 O O . PRO A 1 250 ? 6.18000 -31.30200 -26.07700 1.000 194.66018 250 PRO A O 1
ATOM 1827 N N . PRO A 1 251 ? 5.36800 -30.59000 -28.04300 1.000 176.64486 251 PRO A N 1
ATOM 1828 C CA . PRO A 1 251 ? 5.57600 -29.18100 -27.70100 1.000 162.35104 251 PRO A CA 1
ATOM 1829 C C . PRO A 1 251 ? 4.61800 -28.74400 -26.59800 1.000 168.68865 251 PRO A C 1
ATOM 1830 O O . PRO A 1 251 ? 3.43800 -29.10200 -26.60400 1.000 171.34160 251 PRO A O 1
ATOM 1834 N N . ARG A 1 252 ? 5.12800 -27.96800 -25.64300 1.000 169.19660 252 ARG A N 1
ATOM 1835 C CA . ARG A 1 252 ? 4.31800 -27.51900 -24.51800 1.000 168.11753 252 ARG A CA 1
ATOM 1836 C C . ARG A 1 252 ? 4.69100 -26.08700 -24.15900 1.000 174.52356 252 ARG A C 1
ATOM 1837 O O . ARG A 1 252 ? 5.83600 -25.66400 -24.33300 1.000 172.96811 252 ARG A O 1
ATOM 1839 N N . GLY A 1 253 ? 3.69800 -25.33600 -23.67900 1.000 180.71114 253 GLY A N 1
ATOM 1840 C CA . GLY A 1 253 ? 3.90800 -23.97900 -23.23200 1.000 186.42235 253 GLY A CA 1
ATOM 1841 C C . GLY A 1 253 ? 3.82000 -23.76700 -21.73100 1.000 183.63781 253 GLY A C 1
ATOM 1842 O O . GLY A 1 253 ? 3.23900 -24.56600 -20.98900 1.000 188.15414 253 GLY A O 1
ATOM 1843 N N . PRO A 1 254 ? 4.39400 -22.65800 -21.26500 1.000 174.23668 254 PRO A N 1
ATOM 1844 C CA . PRO A 1 254 ? 4.40200 -22.36700 -19.82600 1.000 166.08833 254 PRO A CA 1
ATOM 1845 C C . PRO A 1 254 ? 3.03800 -21.94100 -19.30100 1.000 164.97241 254 PRO A C 1
ATOM 1846 O O . PRO A 1 254 ? 2.23100 -21.33200 -20.00800 1.000 163.71173 254 PRO A O 1
ATOM 1850 N N . ARG A 1 255 ? 2.78900 -22.30100 -18.04100 1.000 155.45022 255 ARG A N 1
ATOM 1851 C CA . ARG A 1 255 ? 1.56100 -21.96900 -17.31300 1.000 155.71077 255 ARG A CA 1
ATOM 1852 C C . ARG A 1 255 ? 0.36300 -22.70600 -17.89800 1.000 160.77717 255 ARG A C 1
ATOM 1853 O O . ARG A 1 255 ? 0.15000 -23.88100 -17.59900 1.000 162.90901 255 ARG A O 1
ATOM 1855 N N . PRO A 1 262 ? 0.42700 -21.85400 -7.72500 1.000 117.72991 262 PRO A N 1
ATOM 1856 C CA . PRO A 1 262 ? -0.97900 -21.75600 -8.13900 1.000 127.97061 262 PRO A CA 1
ATOM 1857 C C . PRO A 1 262 ? -1.73700 -20.65700 -7.40400 1.000 132.44746 262 PRO A C 1
ATOM 1858 O O . PRO A 1 262 ? -2.68900 -20.11400 -7.96100 1.000 125.38082 262 PRO A O 1
ATOM 1862 N N . GLU A 1 263 ? -1.31900 -20.33600 -6.18300 1.000 129.43131 263 GLU A N 1
ATOM 1863 C CA . GLU A 1 263 ? -1.85500 -19.18400 -5.47000 1.000 129.23918 263 GLU A CA 1
ATOM 1864 C C . GLU A 1 263 ? -0.78300 -18.62900 -4.53300 1.000 130.46301 263 GLU A C 1
ATOM 1865 O O . GLU A 1 263 ? -0.91400 -18.63400 -3.31100 1.000 126.82573 263 GLU A O 1
ATOM 1867 N N . MET A 1 264 ? 0.31200 -18.14600 -5.11200 1.000 135.39255 264 MET A N 1
ATOM 1868 C CA . MET A 1 264 ? 1.36100 -17.41800 -4.40600 1.000 135.25043 264 MET A CA 1
ATOM 1869 C C . MET A 1 264 ? 1.54100 -16.04300 -5.04900 1.000 149.28106 264 MET A C 1
ATOM 1870 O O . MET A 1 264 ? 0.74500 -15.61800 -5.89000 1.000 149.71795 264 MET A O 1
ATOM 1872 N N . GLU A 1 265 ? 2.59900 -15.34700 -4.64100 1.000 157.81629 265 GLU A N 1
ATOM 1873 C CA . GLU A 1 265 ? 2.76100 -13.93800 -4.96100 1.000 166.89369 265 GLU A CA 1
ATOM 1874 C C . GLU A 1 265 ? 3.36600 -13.78200 -6.35700 1.000 172.87599 265 GLU A C 1
ATOM 1875 O O . GLU A 1 265 ? 3.81400 -14.74700 -6.98300 1.000 175.97110 265 GLU A O 1
ATOM 1877 N N . GLU A 1 266 ? 3.37100 -12.54100 -6.84400 1.000 173.67872 266 GLU A N 1
ATOM 1878 C CA . GLU A 1 266 ? 4.07000 -12.17900 -8.07400 1.000 171.66269 266 GLU A CA 1
ATOM 1879 C C . GLU A 1 266 ? 5.54100 -12.57800 -8.02600 1.000 166.13308 266 GLU A C 1
ATOM 1880 O O . GLU A 1 266 ? 5.96600 -13.49600 -8.73400 1.000 172.84704 266 GLU A O 1
ATOM 1886 N N . SER A 1 267 ? 6.32200 -11.88600 -7.19200 1.000 154.05005 267 SER A N 1
ATOM 1887 C CA . SER A 1 267 ? 7.75900 -12.13600 -7.10300 1.000 138.95087 267 SER A CA 1
ATOM 1888 C C . SER A 1 267 ? 8.07000 -13.56700 -6.68200 1.000 132.10005 267 SER A C 1
ATOM 1889 O O . SER A 1 267 ? 9.13700 -14.09000 -7.02300 1.000 125.20712 267 SER A O 1
ATOM 1892 N N . GLY A 1 268 ? 7.16300 -14.21600 -5.95100 1.000 132.30534 268 GLY A N 1
ATOM 1893 C CA . GLY A 1 268 ? 7.37200 -15.61600 -5.61200 1.000 131.49471 268 GLY A CA 1
ATOM 1894 C C . GLY A 1 268 ? 7.32500 -16.52500 -6.82500 1.000 126.54675 268 GLY A C 1
ATOM 1895 O O . GLY A 1 268 ? 8.10700 -17.47400 -6.93000 1.000 118.25365 268 GLY A O 1
ATOM 1896 N N . ALA A 1 269 ? 6.40500 -16.25500 -7.75200 1.000 131.93161 269 ALA A N 1
ATOM 1897 C CA . ALA A 1 269 ? 6.35800 -17.03100 -8.98700 1.000 135.40308 269 ALA A CA 1
ATOM 1898 C C . ALA A 1 269 ? 7.61400 -16.80300 -9.82200 1.000 144.67524 269 ALA A C 1
ATOM 1899 O O . ALA A 1 269 ? 8.09300 -17.72100 -10.49800 1.000 137.21119 269 ALA A O 1
ATOM 1901 N N . GLN A 1 270 ? 8.15100 -15.58000 -9.80100 1.000 156.13714 270 GLN A N 1
ATOM 1902 C CA . GLN A 1 270 ? 9.40700 -15.30500 -10.49200 1.000 158.74798 270 GLN A CA 1
ATOM 1903 C C . GLN A 1 270 ? 10.54600 -16.13200 -9.90500 1.000 154.57643 270 GLN A C 1
ATOM 1904 O O . GLN A 1 270 ? 11.34000 -16.73200 -10.63900 1.000 155.12913 270 GLN A O 1
ATOM 1910 N N . LEU A 1 271 ? 10.64600 -16.16200 -8.57500 1.000 150.83387 271 LEU A N 1
ATOM 1911 C CA . LEU A 1 271 ? 11.68200 -16.95400 -7.92200 1.000 138.65347 271 LEU A CA 1
ATOM 1912 C C . LEU A 1 271 ? 11.51200 -18.44500 -8.19000 1.000 123.74378 271 LEU A C 1
ATOM 1913 O O . LEU A 1 271 ? 12.49900 -19.16800 -8.36900 1.000 123.87275 271 LEU A O 1
ATOM 1918 N N . LEU A 1 272 ? 10.26700 -18.92300 -8.21700 1.000 116.47449 272 LEU A N 1
ATOM 1919 C CA . LEU A 1 272 ? 10.01300 -20.33100 -8.51200 1.000 107.21285 272 LEU A CA 1
ATOM 1920 C C . LEU A 1 272 ? 10.48800 -20.72600 -9.90600 1.000 106.52856 272 LEU A C 1
ATOM 1921 O O . LEU A 1 272 ? 11.08800 -21.79300 -10.08200 1.000 107.28918 272 LEU A O 1
ATOM 1926 N N . LEU A 1 273 ? 10.21800 -19.89100 -10.91300 1.000 113.40044 273 LEU A N 1
ATOM 1927 C CA . LEU A 1 273 ? 10.63300 -20.22700 -12.27500 1.000 112.64508 273 LEU A CA 1
ATOM 1928 C C . LEU A 1 273 ? 12.14600 -20.24800 -12.43600 1.000 105.94691 273 LEU A C 1
ATOM 1929 O O . LEU A 1 273 ? 12.66900 -21.04100 -13.22700 1.000 106.24695 273 LEU A O 1
ATOM 1934 N N . GLU A 1 274 ? 12.86600 -19.42000 -11.67800 1.000 113.48729 274 GLU A N 1
ATOM 1935 C CA . GLU A 1 274 ? 14.32100 -19.45200 -11.74700 1.000 118.51947 274 GLU A CA 1
ATOM 1936 C C . GLU A 1 274 ? 14.88300 -20.71200 -11.10100 1.000 127.30211 274 GLU A C 1
ATOM 1937 O O . GLU A 1 274 ? 15.95500 -21.18500 -11.49800 1.000 134.28452 274 GLU A O 1
ATOM 1943 N N . MET A 1 275 ? 14.18200 -21.26700 -10.10800 1.000 129.56290 275 MET A N 1
ATOM 1944 C CA . MET A 1 275 ? 14.57800 -22.56400 -9.56700 1.000 123.36216 275 MET A CA 1
ATOM 1945 C C . MET A 1 275 ? 14.23100 -23.70500 -10.51800 1.000 112.12660 275 MET A C 1
ATOM 1946 O O . MET A 1 275 ? 15.03400 -24.62600 -10.70400 1.000 102.70442 275 MET A O 1
ATOM 1951 N N . LEU A 1 276 ? 13.04600 -23.67200 -11.12300 1.000 105.62056 276 LEU A N 1
ATOM 1952 C CA . LEU A 1 276 ? 12.62700 -24.70700 -12.07300 1.000 104.18091 276 LEU A CA 1
ATOM 1953 C C . LEU A 1 276 ? 13.02700 -24.38700 -13.51200 1.000 115.62965 276 LEU A C 1
ATOM 1954 O O . LEU A 1 276 ? 12.21500 -24.46100 -14.42900 1.000 117.14562 276 LEU A O 1
ATOM 1959 N N . THR A 1 277 ? 14.28700 -24.01600 -13.71700 1.000 125.20185 277 THR A N 1
ATOM 1960 C CA . THR A 1 277 ? 14.82800 -23.78000 -15.05000 1.000 123.59640 277 THR A CA 1
ATOM 1961 C C . THR A 1 277 ? 15.42400 -25.06900 -15.60700 1.000 123.43322 277 THR A C 1
ATOM 1962 O O . THR A 1 277 ? 16.16600 -25.76800 -14.90700 1.000 127.49950 277 THR A O 1
ATOM 1966 N N . PHE A 1 278 ? 15.09300 -25.38300 -16.86200 1.000 124.75180 278 PHE A N 1
ATOM 1967 C CA . PHE A 1 278 ? 15.51600 -26.64800 -17.45800 1.000 120.03544 278 PHE A CA 1
ATOM 1968 C C . PHE A 1 278 ? 17.03800 -26.73300 -17.49100 1.000 113.72416 278 PHE A C 1
ATOM 1969 O O . PHE A 1 278 ? 17.63200 -27.70200 -17.00400 1.000 107.10232 278 PHE A O 1
ATOM 1977 N N . ASN A 1 279 ? 17.68200 -25.74100 -18.09500 1.000 114.39266 279 ASN A N 1
ATOM 1978 C CA . ASN A 1 279 ? 19.13800 -25.71000 -18.19300 1.000 117.08509 279 ASN A CA 1
ATOM 1979 C C . ASN A 1 279 ? 19.72800 -25.47100 -16.80500 1.000 114.41109 279 ASN A C 1
ATOM 1980 O O . ASN A 1 279 ? 19.50800 -24.39800 -16.23000 1.000 114.32423 279 ASN A O 1
ATOM 1985 N N . PRO A 1 280 ? 20.47700 -26.42000 -16.23300 1.000 111.48179 280 PRO A N 1
ATOM 1986 C CA . PRO A 1 280 ? 21.02200 -26.21000 -14.87900 1.000 112.64772 280 PRO A CA 1
ATOM 1987 C C . PRO A 1 280 ? 22.03400 -25.07400 -14.76800 1.000 117.97994 280 PRO A C 1
ATOM 1988 O O . PRO A 1 280 ? 22.23500 -24.55700 -13.66100 1.000 112.51875 280 PRO A O 1
ATOM 1992 N N . HIS A 1 281 ? 22.67200 -24.66400 -15.86600 1.000 119.40379 281 HIS A N 1
ATOM 1993 C CA . HIS A 1 281 ? 23.62400 -23.55800 -15.80900 1.000 118.65107 281 HIS A CA 1
ATOM 1994 C C . HIS A 1 281 ? 22.95400 -22.19800 -15.69100 1.000 115.24013 281 HIS A C 1
ATOM 1995 O O . HIS A 1 281 ? 23.58500 -21.25600 -15.20000 1.000 114.22159 281 HIS A O 1
ATOM 2002 N N . LYS A 1 282 ? 21.69800 -22.07400 -16.11100 1.000 114.72165 282 LYS A N 1
ATOM 2003 C CA . LYS A 1 282 ? 20.94800 -20.84200 -15.92800 1.000 115.56386 282 LYS A CA 1
ATOM 2004 C C . LYS A 1 282 ? 20.03500 -20.91400 -14.71700 1.000 109.69210 282 LYS A C 1
ATOM 2005 O O . LYS A 1 282 ? 19.34600 -19.93600 -14.41200 1.000 112.88459 282 LYS A O 1
ATOM 2011 N N . ARG A 1 283 ? 20.01100 -22.05300 -14.03200 1.000 109.78948 283 ARG A N 1
ATOM 2012 C CA . ARG A 1 283 ? 19.17800 -22.21400 -12.85300 1.000 104.45200 283 ARG A CA 1
ATOM 2013 C C . ARG A 1 283 ? 19.73600 -21.38200 -11.70500 1.000 99.82776 283 ARG A C 1
ATOM 2014 O O . ARG A 1 283 ? 20.95100 -21.32200 -11.49500 1.000 99.46719 283 ARG A O 1
ATOM 2022 N N . ILE A 1 284 ? 18.83800 -20.72900 -10.96200 1.000 99.33823 284 ILE A N 1
ATOM 2023 C CA . ILE A 1 284 ? 19.27200 -19.82500 -9.90800 1.000 110.29480 284 ILE A CA 1
ATOM 2024 C C . ILE A 1 284 ? 20.01400 -20.61500 -8.82400 1.000 111.11332 284 ILE A C 1
ATOM 2025 O O . ILE A 1 284 ? 19.72100 -21.78900 -8.56600 1.000 100.06463 284 ILE A O 1
ATOM 2030 N N . SER A 1 285 ? 21.00600 -19.97900 -8.20800 1.000 109.15782 285 SER A N 1
ATOM 2031 C CA . SER A 1 285 ? 21.71800 -20.60400 -7.10500 1.000 102.51755 285 SER A CA 1
ATOM 2032 C C . SER A 1 285 ? 20.97600 -20.35700 -5.79700 1.000 115.69019 285 SER A C 1
ATOM 2033 O O . SER A 1 285 ? 20.08200 -19.51200 -5.70800 1.000 123.97276 285 SER A O 1
ATOM 2036 N N . ALA A 1 286 ? 21.35900 -21.11500 -4.76700 1.000 105.85217 286 ALA A N 1
ATOM 2037 C CA . ALA A 1 286 ? 20.76500 -20.91500 -3.45000 1.000 100.78840 286 ALA A CA 1
ATOM 2038 C C . ALA A 1 286 ? 21.09900 -19.53200 -2.90700 1.000 96.49578 286 ALA A C 1
ATOM 2039 O O . ALA A 1 286 ? 20.26500 -18.89100 -2.25600 1.000 93.55332 286 ALA A O 1
ATOM 2041 N N . PHE A 1 287 ? 22.30600 -19.04200 -3.19400 1.000 96.94320 287 PHE A N 1
ATOM 2042 C CA . PHE A 1 287 ? 22.71300 -17.73000 -2.70700 1.000 103.96510 287 PHE A CA 1
ATOM 2043 C C . PHE A 1 287 ? 21.89200 -16.62800 -3.36000 1.000 111.57390 287 PHE A C 1
ATOM 2044 O O . PHE A 1 287 ? 21.37400 -15.73800 -2.67600 1.000 111.63444 287 PHE A O 1
ATOM 2052 N N . ARG A 1 288 ? 21.74900 -16.68100 -4.68500 1.000 116.02970 288 ARG A N 1
ATOM 2053 C CA . ARG A 1 288 ? 20.99000 -15.65200 -5.38500 1.000 122.53838 288 ARG A CA 1
ATOM 2054 C C . ARG A 1 288 ? 19.51300 -15.69300 -5.01400 1.000 122.56996 288 ARG A C 1
ATOM 2055 O O . ARG A 1 288 ? 18.85400 -14.64700 -4.99600 1.000 126.23619 288 ARG A O 1
ATOM 2063 N N . ALA A 1 289 ? 18.97300 -16.87900 -4.72500 1.000 125.07289 289 ALA A N 1
ATOM 2064 C CA . ALA A 1 289 ? 17.58100 -16.96000 -4.28800 1.000 124.56757 289 ALA A CA 1
ATOM 2065 C C . ALA A 1 289 ? 17.38000 -16.28100 -2.93700 1.000 120.41181 289 ALA A C 1
ATOM 2066 O O . ALA A 1 289 ? 16.33600 -15.66400 -2.69700 1.000 113.92155 289 ALA A O 1
ATOM 2068 N N . LEU A 1 290 ? 18.36000 -16.39000 -2.03500 1.000 119.18534 290 LEU A N 1
ATOM 2069 C CA . LEU A 1 290 ? 18.27700 -15.69800 -0.75200 1.000 118.91689 290 LEU A CA 1
ATOM 2070 C C . LEU A 1 290 ? 18.31600 -14.18000 -0.90500 1.000 124.30438 290 LEU A C 1
ATOM 2071 O O . LEU A 1 290 ? 17.89000 -13.46500 0.00800 1.000 122.05674 290 LEU A O 1
ATOM 2076 N N . GLN A 1 291 ? 18.82400 -13.68400 -2.03200 1.000 124.20437 291 GLN A N 1
ATOM 2077 C CA . GLN A 1 291 ? 18.90500 -12.26600 -2.36300 1.000 131.66052 291 GLN A CA 1
ATOM 2078 C C . GLN A 1 291 ? 17.72400 -11.79600 -3.19900 1.000 135.41097 291 GLN A C 1
ATOM 2079 O O . GLN A 1 291 ? 17.69400 -10.63400 -3.61900 1.000 134.71878 291 GLN A O 1
ATOM 2085 N N . HIS A 1 292 ? 16.76400 -12.67700 -3.45100 1.000 138.76664 292 HIS A N 1
ATOM 2086 C CA . HIS A 1 292 ? 15.58700 -12.35800 -4.24100 1.000 142.03808 292 HIS A CA 1
ATOM 2087 C C . HIS A 1 292 ? 14.67800 -11.37000 -3.51600 1.000 148.65993 292 HIS A C 1
ATOM 2088 O O . HIS A 1 292 ? 14.61700 -11.32200 -2.28400 1.000 146.55968 292 HIS A O 1
ATOM 2095 N N . SER A 1 293 ? 13.95600 -10.58300 -4.31700 1.000 158.79009 293 SER A N 1
ATOM 2096 C CA . SER A 1 293 ? 13.08200 -9.53200 -3.80500 1.000 164.56710 293 SER A CA 1
ATOM 2097 C C . SER A 1 293 ? 11.96800 -10.12400 -2.95800 1.000 160.01655 293 SER A C 1
ATOM 2098 O O . SER A 1 293 ? 11.44800 -9.46100 -2.05400 1.000 168.06752 293 SER A O 1
ATOM 2101 N N . TYR A 1 294 ? 11.59700 -11.36900 -3.24200 1.000 149.29158 294 TYR A N 1
ATOM 2102 C CA . TYR A 1 294 ? 10.53400 -12.03900 -2.50700 1.000 143.72776 294 TYR A CA 1
ATOM 2103 C C . TYR A 1 294 ? 10.93100 -12.22300 -1.04200 1.000 147.48084 294 TYR A C 1
ATOM 2104 O O . TYR A 1 294 ? 10.09600 -12.06800 -0.14400 1.000 148.89680 294 TYR A O 1
ATOM 2113 N N . LEU A 1 295 ? 12.19400 -12.55600 -0.77900 1.000 141.18009 295 LEU A N 1
ATOM 2114 C CA . LEU A 1 295 ? 12.65700 -12.73300 0.59900 1.000 133.13965 295 LEU A CA 1
ATOM 2115 C C . LEU A 1 295 ? 13.49600 -11.52500 1.01000 1.000 135.66100 295 LEU A C 1
ATOM 2116 O O . LEU A 1 295 ? 12.99700 -10.59100 1.64100 1.000 137.94285 295 LEU A O 1
ATOM 2121 N N . HIS B 2 11 ? 25.02800 -43.41600 -18.58700 1.000 145.38585 11 HIS B N 1
ATOM 2122 C CA . HIS B 2 11 ? 25.32800 -44.64000 -17.85300 1.000 147.00184 11 HIS B CA 1
ATOM 2123 C C . HIS B 2 11 ? 26.49500 -44.44000 -16.88600 1.000 133.67129 11 HIS B C 1
ATOM 2124 O O . HIS B 2 11 ? 26.43400 -44.87600 -15.73800 1.000 133.35809 11 HIS B O 1
ATOM 2131 N N . ALA B 2 12 ? 27.55800 -43.78400 -17.34800 1.000 118.65107 12 ALA B N 1
ATOM 2132 C CA . ALA B 2 12 ? 28.76000 -43.56000 -16.54300 1.000 111.80288 12 ALA B CA 1
ATOM 2133 C C . ALA B 2 12 ? 29.16600 -42.09400 -16.63700 1.000 110.88961 12 ALA B C 1
ATOM 2134 O O . ALA B 2 12 ? 30.18900 -41.75300 -17.24500 1.000 99.05135 12 ALA B O 1
ATOM 2136 N N . PRO B 2 13 ? 28.39500 -41.19700 -16.02300 1.000 104.30198 13 PRO B N 1
ATOM 2137 C CA . PRO B 2 13 ? 28.72200 -39.77100 -16.11100 1.000 101.87537 13 PRO B CA 1
ATOM 2138 C C . PRO B 2 13 ? 29.98400 -39.42400 -15.33300 1.000 100.97790 13 PRO B C 1
ATOM 2139 O O . PRO B 2 13 ? 30.33700 -40.07100 -14.34400 1.000 93.22170 13 PRO B O 1
ATOM 2143 N N . ARG B 2 14 ? 30.66400 -38.37600 -15.79400 1.000 103.41503 14 ARG B N 1
ATOM 2144 C CA . ARG B 2 14 ? 31.82100 -37.82400 -15.11000 1.000 99.18294 14 ARG B CA 1
ATOM 2145 C C . ARG B 2 14 ? 31.49000 -36.41000 -14.64900 1.000 100.50679 14 ARG B C 1
ATOM 2146 O O . ARG B 2 14 ? 30.70800 -35.70000 -15.28900 1.000 104.69413 14 ARG B O 1
ATOM 2154 N N . ALA B 2 15 ? 32.08000 -36.00400 -13.52800 1.000 101.39637 15 ALA B N 1
ATOM 2155 C CA . ALA B 2 15 ? 31.80400 -34.68000 -12.97900 1.000 100.50942 15 ALA B CA 1
ATOM 2156 C C . ALA B 2 15 ? 32.48500 -33.59900 -13.81000 1.000 103.90983 15 ALA B C 1
ATOM 2157 O O . ALA B 2 15 ? 33.71100 -33.60300 -13.95800 1.000 108.96570 15 ALA B O 1
ATOM 2159 N N . GLY B 2 16 ? 31.70100 -32.66800 -14.34900 1.000 95.34301 16 GLY B N 1
ATOM 2160 C CA . GLY B 2 16 ? 32.27700 -31.53700 -15.02700 1.000 89.60022 16 GLY B CA 1
ATOM 2161 C C . GLY B 2 16 ? 32.73500 -30.46800 -14.05900 1.000 90.44505 16 GLY B C 1
ATOM 2162 O O . GLY B 2 16 ? 32.58700 -30.57600 -12.83500 1.000 95.22721 16 GLY B O 1
ATOM 2163 N N . PRO B 2 17 ? 33.33200 -29.40800 -14.61400 1.000 95.65621 17 PRO B N 1
ATOM 2164 C CA . PRO B 2 17 ? 33.78800 -28.27400 -13.79800 1.000 88.96856 17 PRO B CA 1
ATOM 2165 C C . PRO B 2 17 ? 32.62600 -27.35400 -13.45400 1.000 94.75083 17 PRO B C 1
ATOM 2166 O O . PRO B 2 17 ? 32.14300 -26.60100 -14.30400 1.000 104.40462 17 PRO B O 1
ATOM 2170 N N . ASP B 2 18 ? 32.17300 -27.41000 -12.20300 1.000 90.95301 18 ASP B N 1
ATOM 2171 C CA . ASP B 2 18 ? 31.04500 -26.57400 -11.80900 1.000 84.51803 18 ASP B CA 1
ATOM 2172 C C . ASP B 2 18 ? 31.51800 -25.13900 -11.59800 1.000 90.56086 18 ASP B C 1
ATOM 2173 O O . ASP B 2 18 ? 32.22600 -24.86400 -10.62200 1.000 91.43465 18 ASP B O 1
ATOM 2178 N N . PRO B 2 19 ? 31.13800 -24.19500 -12.46800 1.000 98.49339 19 PRO B N 1
ATOM 2179 C CA . PRO B 2 19 ? 31.56000 -22.80100 -12.25200 1.000 102.72284 19 PRO B CA 1
ATOM 2180 C C . PRO B 2 19 ? 30.93600 -22.17000 -11.02400 1.000 109.45523 19 PRO B C 1
ATOM 2181 O O . PRO B 2 19 ? 31.50100 -21.20800 -10.48700 1.000 105.52581 19 PRO B O 1
ATOM 2185 N N . ARG B 2 20 ? 29.79200 -22.68300 -10.56500 1.000 118.81425 20 ARG B N 1
ATOM 2186 C CA . ARG B 2 20 ? 29.18900 -22.19400 -9.33000 1.000 125.37293 20 ARG B CA 1
ATOM 2187 C C . ARG B 2 20 ? 30.07400 -22.47700 -8.12200 1.000 121.65143 20 ARG B C 1
ATOM 2188 O O . ARG B 2 20 ? 30.01300 -21.74800 -7.12500 1.000 135.12936 20 ARG B O 1
ATOM 2196 N N . LEU B 2 21 ? 30.89400 -23.52700 -8.18600 1.000 98.07492 21 LEU B N 1
ATOM 2197 C CA . LEU B 2 21 ? 31.81800 -23.86500 -7.11000 1.000 83.42316 21 LEU B CA 1
ATOM 2198 C C . LEU B 2 21 ? 33.20100 -23.24800 -7.31000 1.000 76.84869 21 LEU B C 1
ATOM 2199 O O . LEU B 2 21 ? 33.72700 -22.59800 -6.40100 1.000 74.83266 21 LEU B O 1
ATOM 2204 N N . LEU B 2 22 ? 33.79100 -23.42200 -8.49500 1.000 67.59231 22 LEU B N 1
ATOM 2205 C CA . LEU B 2 22 ? 35.15600 -22.95500 -8.71900 1.000 67.53968 22 LEU B CA 1
ATOM 2206 C C . LEU B 2 22 ? 35.25500 -21.43600 -8.64200 1.000 72.87979 22 LEU B C 1
ATOM 2207 O O . LEU B 2 22 ? 36.31100 -20.90500 -8.28000 1.000 67.15279 22 LEU B O 1
ATOM 2212 N N . GLY B 2 23 ? 34.20700 -20.72500 -9.05800 1.000 81.10709 23 GLY B N 1
ATOM 2213 C CA . GLY B 2 23 ? 34.20100 -19.27500 -9.07900 1.000 77.85407 23 GLY B CA 1
ATOM 2214 C C . GLY B 2 23 ? 33.68500 -18.59400 -7.82900 1.000 84.04429 23 GLY B C 1
ATOM 2215 O O . GLY B 2 23 ? 33.82700 -17.37400 -7.70000 1.000 92.62953 23 GLY B O 1
ATOM 2216 N N . ASP B 2 24 ? 33.09100 -19.33800 -6.89600 1.000 84.34169 24 ASP B N 1
ATOM 2217 C CA . ASP B 2 24 ? 32.56800 -18.75800 -5.66100 1.000 88.65010 24 ASP B CA 1
ATOM 2218 C C . ASP B 2 24 ? 33.70300 -18.73300 -4.64400 1.000 79.07790 24 ASP B C 1
ATOM 2219 O O . ASP B 2 24 ? 34.14200 -19.78500 -4.16600 1.000 76.46180 24 ASP B O 1
ATOM 2224 N N . GLN B 2 25 ? 34.18700 -17.52900 -4.33000 1.000 77.49087 25 GLN B N 1
ATOM 2225 C CA . GLN B 2 25 ? 35.32700 -17.39600 -3.43100 1.000 70.16631 25 GLN B CA 1
ATOM 2226 C C . GLN B 2 25 ? 35.06300 -18.01500 -2.06300 1.000 73.01402 25 GLN B C 1
ATOM 2227 O O . GLN B 2 25 ? 36.00400 -18.46900 -1.40100 1.000 76.88817 25 GLN B O 1
ATOM 2233 N N . ARG B 2 26 ? 33.80100 -18.05800 -1.62300 1.000 74.76949 26 ARG B N 1
ATOM 2234 C CA . ARG B 2 26 ? 33.52400 -18.60500 -0.29900 1.000 71.85072 26 ARG B CA 1
ATOM 2235 C C . ARG B 2 26 ? 33.86600 -20.08500 -0.23700 1.000 68.73719 26 ARG B C 1
ATOM 2236 O O . ARG B 2 26 ? 34.25200 -20.58600 0.82300 1.000 77.29611 26 ARG B O 1
ATOM 2244 N N . VAL B 2 27 ? 33.76600 -20.79000 -1.36700 1.000 65.21835 27 VAL B N 1
ATOM 2245 C CA . VAL B 2 27 ? 34.06500 -22.21800 -1.37400 1.000 64.48931 27 VAL B CA 1
ATOM 2246 C C . VAL B 2 27 ? 35.54200 -22.44200 -1.08600 1.000 64.14453 27 VAL B C 1
ATOM 2247 O O . VAL B 2 27 ? 35.91000 -23.28200 -0.25700 1.000 66.28163 27 VAL B O 1
ATOM 2251 N N . LEU B 2 28 ? 36.40900 -21.69400 -1.77000 1.000 62.90754 28 LEU B N 1
ATOM 2252 C CA . LEU B 2 28 ? 37.83900 -21.78300 -1.50100 1.000 68.27134 28 LEU B CA 1
ATOM 2253 C C . LEU B 2 28 ? 38.15100 -21.35300 -0.07100 1.000 70.71637 28 LEU B C 1
ATOM 2254 O O . LEU B 2 28 ? 38.97300 -21.97700 0.61200 1.000 68.26082 28 LEU B O 1
ATOM 2259 N N . GLN B 2 29 ? 37.51400 -20.27400 0.39100 1.000 70.98746 29 GLN B N 1
ATOM 2260 C CA . GLN B 2 29 ? 37.71000 -19.83200 1.76800 1.000 85.44709 29 GLN B CA 1
ATOM 2261 C C . GLN B 2 29 ? 37.28100 -20.90400 2.76600 1.000 76.55392 29 GLN B C 1
ATOM 2262 O O . GLN B 2 29 ? 37.89700 -21.05200 3.82800 1.000 76.94870 29 GLN B O 1
ATOM 2268 N N . SER B 2 30 ? 36.21500 -21.64500 2.45300 1.000 73.69568 30 SER B N 1
ATOM 2269 C CA . SER B 2 30 ? 35.76900 -22.72000 3.33500 1.000 71.35592 30 SER B CA 1
ATOM 2270 C C . SER B 2 30 ? 36.81400 -23.82700 3.43900 1.000 65.37626 30 SER B C 1
ATOM 2271 O O . SER B 2 30 ? 37.09500 -24.32400 4.53600 1.000 75.49326 30 SER B O 1
ATOM 2274 N N . LEU B 2 31 ? 37.39500 -24.23000 2.30400 1.000 61.02311 31 LEU B N 1
ATOM 2275 C CA . LEU B 2 31 ? 38.44200 -25.24900 2.31800 1.000 64.28929 31 LEU B CA 1
ATOM 2276 C C . LEU B 2 31 ? 39.66000 -24.77900 3.10100 1.000 67.28965 31 LEU B C 1
ATOM 2277 O O . LEU B 2 31 ? 40.22400 -25.53500 3.90200 1.000 60.53884 31 LEU B O 1
ATOM 2282 N N . LEU B 2 32 ? 40.05900 -23.52000 2.90800 1.000 60.95468 32 LEU B N 1
ATOM 2283 C CA . LEU B 2 32 ? 41.22100 -22.99400 3.61500 1.000 57.91747 32 LEU B CA 1
ATOM 2284 C C . LEU B 2 32 ? 40.97800 -23.00600 5.11400 1.000 63.25495 32 LEU B C 1
ATOM 2285 O O . LEU B 2 32 ? 41.90800 -23.21900 5.90200 1.000 66.41586 32 LEU B O 1
ATOM 2290 N N . ARG B 2 33 ? 39.73600 -22.74900 5.52700 1.000 63.56288 33 ARG B N 1
ATOM 2291 C CA . ARG B 2 33 ? 39.41400 -22.77600 6.94600 1.000 69.15566 33 ARG B CA 1
ATOM 2292 C C . ARG B 2 33 ? 39.37200 -24.20200 7.48000 1.000 61.55738 33 ARG B C 1
ATOM 2293 O O . ARG B 2 33 ? 39.75900 -24.44100 8.62800 1.000 68.83194 33 ARG B O 1
ATOM 2301 N N . LEU B 2 34 ? 38.98500 -25.17100 6.64600 1.000 66.07108 34 LEU B N 1
ATOM 2302 C CA . LEU B 2 34 ? 38.84900 -26.54500 7.11600 1.000 69.02933 34 LEU B CA 1
ATOM 2303 C C . LEU B 2 34 ? 40.17500 -27.29300 7.17100 1.000 70.30843 34 LEU B C 1
ATOM 2304 O O . LEU B 2 34 ? 40.30400 -28.24100 7.94900 1.000 75.80383 34 LEU B O 1
ATOM 2309 N N . GLU B 2 35 ? 41.15800 -26.89800 6.35800 1.000 71.88493 35 GLU B N 1
ATOM 2310 C CA . GLU B 2 35 ? 42.28200 -27.78700 6.07200 1.000 65.08149 35 GLU B CA 1
ATOM 2311 C C . GLU B 2 35 ? 43.09200 -28.09200 7.33000 1.000 62.74437 35 GLU B C 1
ATOM 2312 O O . GLU B 2 35 ? 43.53500 -29.23100 7.52700 1.000 64.06031 35 GLU B O 1
ATOM 2318 N N . GLU B 2 36 ? 43.27800 -27.10500 8.20700 1.000 64.34982 36 GLU B N 1
ATOM 2319 C CA . GLU B 2 36 ? 44.12500 -27.34400 9.37100 1.000 84.06534 36 GLU B CA 1
ATOM 2320 C C . GLU B 2 36 ? 43.53300 -28.40000 10.29200 1.000 81.92824 36 GLU B C 1
ATOM 2321 O O . GLU B 2 36 ? 44.27500 -29.04300 11.04400 1.000 85.26812 36 GLU B O 1
ATOM 2327 N N . ARG B 2 37 ? 42.21600 -28.60200 10.22800 1.000 80.67283 37 ARG B N 1
ATOM 2328 C CA . ARG B 2 37 ? 41.56300 -29.63400 11.02500 1.000 77.77511 37 ARG B CA 1
ATOM 2329 C C . ARG B 2 37 ? 42.07800 -31.02400 10.66200 1.000 72.45869 37 ARG B C 1
ATOM 2330 O O . ARG B 2 37 ? 42.08900 -31.92600 11.50800 1.000 74.91425 37 ARG B O 1
ATOM 2338 N N . TYR B 2 38 ? 42.50500 -31.22200 9.41600 1.000 68.41083 38 TYR B N 1
ATOM 2339 C CA . TYR B 2 38 ? 42.92100 -32.53400 8.95000 1.000 72.69556 38 TYR B CA 1
ATOM 2340 C C . TYR B 2 38 ? 44.43400 -32.68200 8.84500 1.000 67.66338 38 TYR B C 1
ATOM 2341 O O . TYR B 2 38 ? 44.91200 -33.68500 8.30500 1.000 69.34252 38 TYR B O 1
ATOM 2350 N N . VAL B 2 39 ? 45.19800 -31.74700 9.39600 1.000 71.72965 39 VAL B N 1
ATOM 2351 C CA . VAL B 2 39 ? 46.65300 -31.87600 9.40000 1.000 76.49075 39 VAL B CA 1
ATOM 2352 C C . VAL B 2 39 ? 47.05500 -32.71800 10.60500 1.000 76.20387 39 VAL B C 1
ATOM 2353 O O . VAL B 2 39 ? 46.63700 -32.41900 11.73300 1.000 87.03938 39 VAL B O 1
ATOM 2357 N N . PRO B 2 40 ? 47.82400 -33.79000 10.40800 1.000 85.56552 40 PRO B N 1
ATOM 2358 C CA . PRO B 2 40 ? 48.25300 -34.62000 11.54200 1.000 95.60883 40 PRO B CA 1
ATOM 2359 C C . PRO B 2 40 ? 48.95100 -33.78900 12.61000 1.000 93.89020 40 PRO B C 1
ATOM 2360 O O . PRO B 2 40 ? 49.73700 -32.88400 12.31100 1.000 91.16883 40 PRO B O 1
ATOM 2364 N N . ARG B 2 41 ? 48.63800 -34.10600 13.86700 1.000 107.73923 41 ARG B N 1
ATOM 2365 C CA . ARG B 2 41 ? 49.03500 -33.31500 15.02800 1.000 126.52043 41 ARG B CA 1
ATOM 2366 C C . ARG B 2 41 ? 50.52200 -32.99200 15.01900 1.000 147.14659 41 ARG B C 1
ATOM 2367 O O . ARG B 2 41 ? 50.91700 -31.90600 14.57900 1.000 145.25952 41 ARG B O 1
ATOM 2369 N N . ALA B 2 42 ? 51.35600 -33.90800 15.50200 1.000 158.88484 42 ALA B N 1
ATOM 2370 C CA . ALA B 2 42 ? 52.78800 -33.64600 15.47400 1.000 160.08498 42 ALA B CA 1
ATOM 2371 C C . ALA B 2 42 ? 53.55900 -34.83800 14.93000 1.000 151.42079 42 ALA B C 1
ATOM 2372 O O . ALA B 2 42 ? 52.95800 -35.80400 14.44600 1.000 149.03103 42 ALA B O 1
ATOM 2374 N N . SER B 2 43 ? 54.88800 -34.77200 14.98400 1.000 134.75826 43 SER B N 1
ATOM 2375 C CA . SER B 2 43 ? 55.71000 -35.86600 14.48400 1.000 117.95362 43 SER B CA 1
ATOM 2376 C C . SER B 2 43 ? 55.56700 -37.04500 15.43700 1.000 120.37233 43 SER B C 1
ATOM 2377 O O . SER B 2 43 ? 56.09400 -37.01700 16.55400 1.000 123.31479 43 SER B O 1
ATOM 2380 N N . TYR B 2 44 ? 54.86300 -38.08800 15.00000 1.000 115.61649 44 TYR B N 1
ATOM 2381 C CA . TYR B 2 44 ? 54.64200 -39.24400 15.85700 1.000 108.45511 44 TYR B CA 1
ATOM 2382 C C . TYR B 2 44 ? 55.86900 -40.13500 15.98300 1.000 112.58192 44 TYR B C 1
ATOM 2383 O O . TYR B 2 44 ? 55.89000 -41.01800 16.84700 1.000 121.45667 44 TYR B O 1
ATOM 2392 N N . PHE B 2 45 ? 56.87800 -39.93500 15.13700 1.000 109.97634 45 PHE B N 1
ATOM 2393 C CA . PHE B 2 45 ? 58.10000 -40.72900 15.20000 1.000 112.29241 45 PHE B CA 1
ATOM 2394 C C . PHE B 2 45 ? 58.92100 -40.55100 16.47900 1.000 119.47485 45 PHE B C 1
ATOM 2395 O O . PHE B 2 45 ? 59.71900 -41.43700 16.79100 1.000 123.45164 45 PHE B O 1
ATOM 2403 N N . GLN B 2 46 ? 58.81400 -39.43900 17.21100 1.000 125.61769 46 GLN B N 1
ATOM 2404 C CA . GLN B 2 46 ? 59.71100 -39.39500 18.36800 1.000 143.71197 46 GLN B CA 1
ATOM 2405 C C . GLN B 2 46 ? 59.10400 -39.91100 19.67400 1.000 154.61327 46 GLN B C 1
ATOM 2406 O O . GLN B 2 46 ? 59.77700 -40.63100 20.42000 1.000 152.66304 46 GLN B O 1
ATOM 2408 N N . CYS B 2 47 ? 57.82700 -39.63000 19.92900 1.000 161.48778 47 CYS B N 1
ATOM 2409 C CA . CYS B 2 47 ? 57.18500 -39.85100 21.23200 1.000 173.67609 47 CYS B CA 1
ATOM 2410 C C . CYS B 2 47 ? 56.13000 -40.94800 21.25000 1.000 160.54556 47 CYS B C 1
ATOM 2411 O O . CYS B 2 47 ? 55.90200 -41.55100 22.31100 1.000 170.11777 47 CYS B O 1
ATOM 2414 N N . VAL B 2 48 ? 55.49700 -41.22500 20.11300 1.000 136.84009 48 VAL B N 1
ATOM 2415 C CA . VAL B 2 48 ? 54.33200 -42.09800 20.05000 1.000 120.53024 48 VAL B CA 1
ATOM 2416 C C . VAL B 2 48 ? 54.67800 -43.42000 19.39000 1.000 113.72943 48 VAL B C 1
ATOM 2417 O O . VAL B 2 48 ? 54.21900 -44.47200 19.82500 1.000 113.46887 48 VAL B O 1
ATOM 2421 N N . GLN B 2 49 ? 55.42800 -43.40500 18.30500 1.000 105.67320 49 GLN B N 1
ATOM 2422 C CA . GLN B 2 49 ? 55.72800 -44.66100 17.65900 1.000 109.67631 49 GLN B CA 1
ATOM 2423 C C . GLN B 2 49 ? 57.14200 -44.95800 18.12700 1.000 131.77633 49 GLN B C 1
ATOM 2424 O O . GLN B 2 49 ? 57.95000 -44.04200 18.31600 1.000 142.44603 49 GLN B O 1
ATOM 2430 N N . ARG B 2 50 ? 57.43000 -46.23000 18.35000 1.000 133.06595 50 ARG B N 1
ATOM 2431 C CA . ARG B 2 50 ? 58.76800 -46.67300 18.71800 1.000 141.88280 50 ARG B CA 1
ATOM 2432 C C . ARG B 2 50 ? 59.29800 -47.61100 17.65200 1.000 139.75623 50 ARG B C 1
ATOM 2433 O O . ARG B 2 50 ? 60.34100 -47.34800 17.05400 1.000 146.43598 50 ARG B O 1
ATOM 2441 N N . GLU B 2 51 ? 58.58600 -48.71100 17.41900 1.000 134.25294 51 GLU B N 1
ATOM 2442 C CA . GLU B 2 51 ? 59.01200 -49.68700 16.43100 1.000 129.36814 51 GLU B CA 1
ATOM 2443 C C . GLU B 2 51 ? 58.95300 -49.09900 15.02500 1.000 120.79606 51 GLU B C 1
ATOM 2444 O O . GLU B 2 51 ? 59.86400 -49.31800 14.21900 1.000 119.71172 51 GLU B O 1
ATOM 2450 N N . ILE B 2 52 ? 57.89400 -48.35700 14.71100 1.000 115.56649 52 ILE B N 1
ATOM 2451 C CA . ILE B 2 52 ? 57.67600 -47.86300 13.35400 1.000 94.91138 52 ILE B CA 1
ATOM 2452 C C . ILE B 2 52 ? 58.62200 -46.69700 13.08700 1.000 94.35342 52 ILE B C 1
ATOM 2453 O O . ILE B 2 52 ? 58.63400 -45.71300 13.83500 1.000 105.12313 52 ILE B O 1
ATOM 2458 N N . LYS B 2 53 ? 59.41900 -46.80300 12.03000 1.000 92.02419 53 LYS B N 1
ATOM 2459 C CA . LYS B 2 53 ? 60.41600 -45.80300 11.66500 1.000 99.78302 53 LYS B CA 1
ATOM 2460 C C . LYS B 2 53 ? 60.02300 -45.08200 10.37700 1.000 102.27805 53 LYS B C 1
ATOM 2461 O O . LYS B 2 53 ? 59.19500 -45.57800 9.60500 1.000 95.90624 53 LYS B O 1
ATOM 2467 N N . PRO B 2 54 ? 60.60700 -43.90500 10.10600 1.000 99.11715 54 PRO B N 1
ATOM 2468 C CA . PRO B 2 54 ? 60.23400 -43.16900 8.88000 1.000 91.37148 54 PRO B CA 1
ATOM 2469 C C . PRO B 2 54 ? 60.41000 -43.95300 7.59200 1.000 89.10279 54 PRO B C 1
ATOM 2470 O O . PRO B 2 54 ? 59.53600 -43.88900 6.71500 1.000 90.07396 54 PRO B O 1
ATOM 2474 N N . HIS B 2 55 ? 61.51600 -44.68200 7.43700 1.000 89.04489 55 HIS B N 1
ATOM 2475 C CA . HIS B 2 55 ? 61.70900 -45.43700 6.20600 1.000 87.74999 55 HIS B CA 1
ATOM 2476 C C . HIS B 2 55 ? 60.60600 -46.47300 6.02200 1.000 89.03173 55 HIS B C 1
ATOM 2477 O O . HIS B 2 55 ? 60.23800 -46.79400 4.88600 1.000 88.96330 55 HIS B O 1
ATOM 2484 N N . MET B 2 56 ? 60.07100 -47.00800 7.12400 1.000 87.17098 56 MET B N 1
ATOM 2485 C CA . MET B 2 56 ? 58.96000 -47.94700 7.01900 1.000 81.63610 56 MET B CA 1
ATOM 2486 C C . MET B 2 56 ? 57.71600 -47.26500 6.46300 1.000 77.11451 56 MET B C 1
ATOM 2487 O O . MET B 2 56 ? 56.96700 -47.87100 5.68600 1.000 86.59722 56 MET B O 1
ATOM 2492 N N . ARG B 2 57 ? 57.47000 -46.01000 6.85400 1.000 77.00397 57 ARG B N 1
ATOM 2493 C CA . ARG B 2 57 ? 56.33700 -45.28100 6.29200 1.000 67.35808 57 ARG B CA 1
ATOM 2494 C C . ARG B 2 57 ? 56.51500 -45.06900 4.79700 1.000 58.25962 57 ARG B C 1
ATOM 2495 O O . ARG B 2 57 ? 55.56300 -45.21800 4.02400 1.000 59.02287 57 ARG B O 1
ATOM 2503 N N . LYS B 2 58 ? 57.73500 -44.74000 4.37300 1.000 58.26488 58 LYS B N 1
ATOM 2504 C CA . LYS B 2 58 ? 57.98100 -44.52100 2.95500 1.000 64.41825 58 LYS B CA 1
ATOM 2505 C C . LYS B 2 58 ? 57.79900 -45.81900 2.18000 1.000 72.06654 58 LYS B C 1
ATOM 2506 O O . LYS B 2 58 ? 57.23700 -45.82200 1.07800 1.000 74.73264 58 LYS B O 1
ATOM 2512 N N . MET B 2 59 ? 58.24100 -46.93600 2.76100 1.000 68.75561 59 MET B N 1
ATOM 2513 C CA . MET B 2 59 ? 58.03300 -48.23900 2.13900 1.000 70.24000 59 MET B CA 1
ATOM 2514 C C . MET B 2 59 ? 56.54900 -48.55000 2.01400 1.000 59.51766 59 MET B C 1
ATOM 2515 O O . MET B 2 59 ? 56.07800 -48.98200 0.95600 1.000 67.21069 59 MET B O 1
ATOM 2520 N N . LEU B 2 60 ? 55.79500 -48.33900 3.09200 1.000 57.78061 60 LEU B N 1
ATOM 2521 C CA . LEU B 2 60 ? 54.35900 -48.57900 3.04100 1.000 62.78911 60 LEU B CA 1
ATOM 2522 C C . LEU B 2 60 ? 53.67700 -47.64800 2.04300 1.000 65.01569 60 LEU B C 1
ATOM 2523 O O . LEU B 2 60 ? 52.77900 -48.07100 1.30500 1.000 61.75477 60 LEU B O 1
ATOM 2528 N N . ALA B 2 61 ? 54.10100 -46.38100 1.99600 1.000 51.45091 61 ALA B N 1
ATOM 2529 C CA . ALA B 2 61 ? 53.49600 -45.42300 1.07300 1.000 51.75621 61 ALA B CA 1
ATOM 2530 C C . ALA B 2 61 ? 53.65900 -45.86000 -0.38100 1.000 59.66505 61 ALA B C 1
ATOM 2531 O O . ALA B 2 61 ? 52.70500 -45.80700 -1.16700 1.000 56.39624 61 ALA B O 1
ATOM 2533 N N . TYR B 2 62 ? 54.86600 -46.28900 -0.76000 1.000 56.28833 62 TYR B N 1
ATOM 2534 C CA . TYR B 2 62 ? 55.07800 -46.75400 -2.12700 1.000 56.47256 62 TYR B CA 1
ATOM 2535 C C . TYR B 2 62 ? 54.24400 -47.99600 -2.42000 1.000 55.09871 62 TYR B C 1
ATOM 2536 O O . TYR B 2 62 ? 53.70400 -48.14400 -3.52200 1.000 56.12778 62 TYR B O 1
ATOM 2545 N N . TRP B 2 63 ? 54.12100 -48.89800 -1.44500 1.000 54.69866 63 TRP B N 1
ATOM 2546 C CA . TRP B 2 63 ? 53.23600 -50.04800 -1.61500 1.000 51.59303 63 TRP B CA 1
ATOM 2547 C C . TRP B 2 63 ? 51.79800 -49.60000 -1.84300 1.000 57.25950 63 TRP B C 1
ATOM 2548 O O . TRP B 2 63 ? 51.13100 -50.05900 -2.77800 1.000 63.92872 63 TRP B O 1
ATOM 2559 N N . MET B 2 64 ? 51.31500 -48.67100 -1.01600 1.000 61.08627 64 MET B N 1
ATOM 2560 C CA . MET B 2 64 ? 49.95300 -48.16700 -1.17200 1.000 60.12037 64 MET B CA 1
ATOM 2561 C C . MET B 2 64 ? 49.77400 -47.48700 -2.52400 1.000 57.21212 64 MET B C 1
ATOM 2562 O O . MET B 2 64 ? 48.76700 -47.70200 -3.21200 1.000 53.96963 64 MET B O 1
ATOM 2567 N N . LEU B 2 65 ? 50.74500 -46.66200 -2.91700 1.000 54.71445 65 LEU B N 1
ATOM 2568 C CA . LEU B 2 65 ? 50.66900 -45.99300 -4.20800 1.000 51.73778 65 LEU B CA 1
ATOM 2569 C C . LEU B 2 65 ? 50.63400 -47.00100 -5.35300 1.000 61.95480 65 LEU B C 1
ATOM 2570 O O . LEU B 2 65 ? 49.89700 -46.81500 -6.32800 1.000 63.49709 65 LEU B O 1
ATOM 2575 N N . GLU B 2 66 ? 51.41800 -48.07800 -5.25300 1.000 59.05971 66 GLU B N 1
ATOM 2576 C CA . GLU B 2 66 ? 51.40600 -49.07900 -6.31400 1.000 55.81459 66 GLU B CA 1
ATOM 2577 C C . GLU B 2 66 ? 50.04400 -49.75900 -6.41300 1.000 60.52568 66 GLU B C 1
ATOM 2578 O O . GLU B 2 66 ? 49.52600 -49.96700 -7.51700 1.000 56.33044 66 GLU B O 1
ATOM 2584 N N . VAL B 2 67 ? 49.43900 -50.09900 -5.26900 1.000 49.14010 67 VAL B N 1
ATOM 2585 C CA . VAL B 2 67 ? 48.09700 -50.67500 -5.29800 1.000 53.77750 67 VAL B CA 1
ATOM 2586 C C . VAL B 2 67 ? 47.13300 -49.70400 -5.96300 1.000 60.25986 67 VAL B C 1
ATOM 2587 O O . VAL B 2 67 ? 46.32800 -50.08600 -6.82100 1.000 71.13221 67 VAL B O 1
ATOM 2591 N N . CYS B 2 68 ? 47.19200 -48.43100 -5.56400 1.000 59.38080 68 CYS B N 1
ATOM 2592 C CA . CYS B 2 68 ? 46.28000 -47.44400 -6.13300 1.000 59.90455 68 CYS B CA 1
ATOM 2593 C C . CYS B 2 68 ? 46.53100 -47.24400 -7.62400 1.000 63.55499 68 CYS B C 1
ATOM 2594 O O . CYS B 2 68 ? 45.58800 -47.02700 -8.39600 1.000 62.26799 68 CYS B O 1
ATOM 2597 N N . GLU B 2 69 ? 47.79400 -47.30600 -8.04900 1.000 60.33355 69 GLU B N 1
ATOM 2598 C CA . GLU B 2 69 ? 48.09300 -47.19200 -9.47200 1.000 69.02407 69 GLU B CA 1
ATOM 2599 C C . GLU B 2 69 ? 47.61800 -48.41800 -10.24500 1.000 64.10769 69 GLU B C 1
ATOM 2600 O O . GLU B 2 69 ? 46.92700 -48.29200 -11.26100 1.000 62.45749 69 GLU B O 1
ATOM 2606 N N . GLU B 2 70 ? 47.94500 -49.61700 -9.75300 1.000 68.27924 70 GLU B N 1
ATOM 2607 C CA . GLU B 2 70 ? 47.57800 -50.84400 -10.45800 1.000 67.81866 70 GLU B CA 1
ATOM 2608 C C . GLU B 2 70 ? 46.06900 -51.02500 -10.55700 1.000 67.65548 70 GLU B C 1
ATOM 2609 O O . GLU B 2 70 ? 45.58600 -51.67500 -11.49000 1.000 67.16332 70 GLU B O 1
ATOM 2615 N N . GLN B 2 71 ? 45.30900 -50.45600 -9.62400 1.000 76.83816 71 GLN B N 1
ATOM 2616 C CA . GLN B 2 71 ? 43.85800 -50.53300 -9.65800 1.000 67.65022 71 GLN B CA 1
ATOM 2617 C C . GLN B 2 71 ? 43.21700 -49.31200 -10.29100 1.000 68.91879 71 GLN B C 1
ATOM 2618 O O . GLN B 2 71 ? 41.98700 -49.26200 -10.40200 1.000 79.10422 71 GLN B O 1
ATOM 2624 N N . ARG B 2 72 ? 44.02300 -48.34900 -10.73400 1.000 67.08436 72 ARG B N 1
ATOM 2625 C CA . ARG B 2 72 ? 43.53900 -47.15000 -11.41600 1.000 71.15853 72 ARG B CA 1
ATOM 2626 C C . ARG B 2 72 ? 42.52600 -46.38600 -10.56000 1.000 61.42579 72 ARG B C 1
ATOM 2627 O O . ARG B 2 72 ? 41.48200 -45.94100 -11.03700 1.000 72.78767 72 ARG B O 1
ATOM 2635 N N . CYS B 2 73 ? 42.85500 -46.22200 -9.28300 1.000 52.09835 73 CYS B N 1
ATOM 2636 C CA . CYS B 2 73 ? 42.02400 -45.41800 -8.40100 1.000 53.46167 73 CYS B CA 1
ATOM 2637 C C . CYS B 2 73 ? 42.06100 -43.95400 -8.81000 1.000 53.07478 73 CYS B C 1
ATOM 2638 O O . CYS B 2 73 ? 42.98400 -43.49200 -9.49000 1.000 62.21272 73 CYS B O 1
ATOM 2641 N N . GLU B 2 74 ? 41.01200 -43.23100 -8.42300 1.000 56.31728 74 GLU B N 1
ATOM 2642 C CA . GLU B 2 74 ? 41.01300 -41.78600 -8.59000 1.000 58.34647 74 GLU B CA 1
ATOM 2643 C C . GLU B 2 74 ? 42.21300 -41.20200 -7.84500 1.000 55.14082 74 GLU B C 1
ATOM 2644 O O . GLU B 2 74 ? 42.75000 -41.81700 -6.91600 1.000 47.06880 74 GLU B O 1
ATOM 2650 N N . GLU B 2 75 ? 42.67100 -40.02700 -8.29700 1.000 55.46718 75 GLU B N 1
ATOM 2651 C CA . GLU B 2 75 ? 43.94200 -39.49500 -7.80700 1.000 55.25399 75 GLU B CA 1
ATOM 2652 C C . GLU B 2 75 ? 43.91900 -39.16700 -6.31700 1.000 57.05947 75 GLU B C 1
ATOM 2653 O O . GLU B 2 75 ? 44.97700 -39.16900 -5.67700 1.000 60.95731 75 GLU B O 1
ATOM 2659 N N . GLU B 2 76 ? 42.74100 -38.88100 -5.74500 1.000 53.34061 76 GLU B N 1
ATOM 2660 C CA . GLU B 2 76 ? 42.66500 -38.51200 -4.33300 1.000 56.99368 76 GLU B CA 1
ATOM 2661 C C . GLU B 2 76 ? 42.82100 -39.69000 -3.38300 1.000 59.42028 76 GLU B C 1
ATOM 2662 O O . GLU B 2 76 ? 43.06400 -39.46400 -2.19400 1.000 62.16008 76 GLU B O 1
ATOM 2668 N N . VAL B 2 77 ? 42.66300 -40.92800 -3.85600 1.000 43.35520 77 VAL B N 1
ATOM 2669 C CA . VAL B 2 77 ? 42.54100 -42.05500 -2.93300 1.000 41.41549 77 VAL B CA 1
ATOM 2670 C C . VAL B 2 77 ? 43.84200 -42.26100 -2.16300 1.000 43.14728 77 VAL B C 1
ATOM 2671 O O . VAL B 2 77 ? 43.84300 -42.36800 -0.93100 1.000 48.11103 77 VAL B O 1
ATOM 2675 N N . PHE B 2 78 ? 44.96700 -42.29200 -2.87200 1.000 39.05995 78 PHE B N 1
ATOM 2676 C CA . PHE B 2 78 ? 46.24700 -42.52800 -2.21100 1.000 42.37350 78 PHE B CA 1
ATOM 2677 C C . PHE B 2 78 ? 46.60300 -41.45000 -1.19100 1.000 52.63526 78 PHE B C 1
ATOM 2678 O O . PHE B 2 78 ? 46.95600 -41.80800 -0.05600 1.000 48.43212 78 PHE B O 1
ATOM 2686 N N . PRO B 2 79 ? 46.58700 -40.15000 -1.51400 1.000 55.12503 79 PRO B N 1
ATOM 2687 C CA . PRO B 2 79 ? 46.92400 -39.15700 -0.47800 1.000 47.87942 79 PRO B CA 1
ATOM 2688 C C . PRO B 2 79 ? 45.92700 -39.13400 0.66300 1.000 47.05827 79 PRO B C 1
ATOM 2689 O O . PRO B 2 79 ? 46.30000 -38.82700 1.80400 1.000 45.57652 79 PRO B O 1
ATOM 2693 N N . LEU B 2 80 ? 44.65600 -39.42700 0.38300 1.000 39.12838 80 LEU B N 1
ATOM 2694 C CA . LEU B 2 80 ? 43.66500 -39.51000 1.44900 1.000 43.55785 80 LEU B CA 1
ATOM 2695 C C . LEU B 2 80 ? 43.95700 -40.69200 2.37200 1.000 40.54170 80 LEU B C 1
ATOM 2696 O O . LEU B 2 80 ? 43.80000 -40.59000 3.59300 1.000 35.28581 80 LEU B O 1
ATOM 2701 N N . ALA B 2 81 ? 44.34000 -41.83600 1.80200 1.000 46.08184 81 ALA B N 1
ATOM 2702 C CA . ALA B 2 81 ? 44.71100 -42.98500 2.62200 1.000 44.71852 81 ALA B CA 1
ATOM 2703 C C . ALA B 2 81 ? 45.92900 -42.65800 3.47500 1.000 57.03315 81 ALA B C 1
ATOM 2704 O O . ALA B 2 81 ? 46.00800 -43.05800 4.64100 1.000 46.84246 81 ALA B O 1
ATOM 2706 N N . MET B 2 82 ? 46.86900 -41.87900 2.92500 1.000 43.06832 82 MET B N 1
ATOM 2707 C CA . MET B 2 82 ? 48.03900 -41.48600 3.70300 1.000 45.55546 82 MET B CA 1
ATOM 2708 C C . MET B 2 82 ? 47.66100 -40.52100 4.81800 1.000 56.39360 82 MET B C 1
ATOM 2709 O O . MET B 2 82 ? 48.29000 -40.53600 5.88400 1.000 53.41167 82 MET B O 1
ATOM 2714 N N . ASN B 2 83 ? 46.66100 -39.66400 4.58100 1.000 48.31895 83 ASN B N 1
ATOM 2715 C CA . ASN B 2 83 ? 46.12200 -38.81300 5.63700 1.000 41.98398 83 ASN B CA 1
ATOM 2716 C C . ASN B 2 83 ? 45.54600 -39.63900 6.78900 1.000 51.80884 83 ASN B C 1
ATOM 2717 O O . ASN B 2 83 ? 45.79700 -39.33600 7.96100 1.000 47.20040 83 ASN B O 1
ATOM 2722 N N . TYR B 2 84 ? 44.79100 -40.69900 6.47900 1.000 46.46347 84 TYR B N 1
ATOM 2723 C CA . TYR B 2 84 ? 44.26300 -41.55700 7.53900 1.000 45.96604 84 TYR B CA 1
ATOM 2724 C C . TYR B 2 84 ? 45.39900 -42.25400 8.28100 1.000 53.15374 84 TYR B C 1
ATOM 2725 O O . TYR B 2 84 ? 45.41600 -42.30000 9.51700 1.000 49.60332 84 TYR B O 1
ATOM 2734 N N . LEU B 2 85 ? 46.39500 -42.73600 7.53200 1.000 46.53979 85 LEU B N 1
ATOM 2735 C CA . LEU B 2 85 ? 47.53700 -43.42300 8.12800 1.000 51.28246 85 LEU B CA 1
ATOM 2736 C C . LEU B 2 85 ? 48.25900 -42.53000 9.13000 1.000 51.60356 85 LEU B C 1
ATOM 2737 O O . LEU B 2 85 ? 48.55900 -42.95600 10.25000 1.000 57.18054 85 LEU B O 1
ATOM 2742 N N . ASP B 2 86 ? 48.58700 -41.30000 8.72600 1.000 50.03495 86 ASP B N 1
ATOM 2743 C CA . ASP B 2 86 ? 49.33300 -40.39900 9.60200 1.000 53.75118 86 ASP B CA 1
ATOM 2744 C C . ASP B 2 86 ? 48.51100 -40.00000 10.82600 1.000 57.13843 86 ASP B C 1
ATOM 2745 O O . ASP B 2 86 ? 49.04200 -39.92900 11.94100 1.000 67.66338 86 ASP B O 1
ATOM 2750 N N . ARG B 2 87 ? 47.21000 -39.75300 10.64100 1.000 56.99368 87 ARG B N 1
ATOM 2751 C CA . ARG B 2 87 ? 46.35900 -39.37600 11.76700 1.000 53.47483 87 ARG B CA 1
ATOM 2752 C C . ARG B 2 87 ? 46.17800 -40.54900 12.72500 1.000 58.97286 87 ARG B C 1
ATOM 2753 O O . ARG B 2 87 ? 46.07500 -40.35600 13.94500 1.000 62.15482 87 ARG B O 1
ATOM 2761 N N . TYR B 2 88 ? 46.10600 -41.77000 12.18700 1.000 57.64375 88 TYR B N 1
ATOM 2762 C CA . TYR B 2 88 ? 46.02000 -42.94900 13.04000 1.000 59.59136 88 TYR B CA 1
ATOM 2763 C C . TYR B 2 88 ? 47.30300 -43.12900 13.84900 1.000 66.98961 88 TYR B C 1
ATOM 2764 O O . TYR B 2 88 ? 47.25500 -43.33600 15.06600 1.000 60.80203 88 TYR B O 1
ATOM 2773 N N . LEU B 2 89 ? 48.46200 -43.06800 13.18300 1.000 63.18389 89 LEU B N 1
ATOM 2774 C CA . LEU B 2 89 ? 49.74200 -43.22300 13.87100 1.000 65.03675 89 LEU B CA 1
ATOM 2775 C C . LEU B 2 89 ? 50.05800 -42.07400 14.82600 1.000 65.34994 89 LEU B C 1
ATOM 2776 O O . LEU B 2 89 ? 50.94500 -42.22100 15.67200 1.000 73.48513 89 LEU B O 1
ATOM 2781 N N . SER B 2 90 ? 49.37700 -40.93400 14.70000 1.000 72.05074 90 SER B N 1
ATOM 2782 C CA . SER B 2 90 ? 49.58700 -39.84000 15.63800 1.000 66.52113 90 SER B CA 1
ATOM 2783 C C . SER B 2 90 ? 49.00900 -40.12800 17.01600 1.000 73.46407 90 SER B C 1
ATOM 2784 O O . SER B 2 90 ? 49.44600 -39.51400 17.99800 1.000 68.85826 90 SER B O 1
ATOM 2787 N N . CYS B 2 91 ? 48.07400 -41.07200 17.12800 1.000 72.82452 91 CYS B N 1
ATOM 2788 C CA . CYS B 2 91 ? 47.43900 -41.30100 18.41500 1.000 84.78385 91 CYS B CA 1
ATOM 2789 C C . CYS B 2 91 ? 47.27400 -42.77000 18.78200 1.000 85.34971 91 CYS B C 1
ATOM 2790 O O . CYS B 2 91 ? 46.68500 -43.05600 19.83000 1.000 84.27853 91 CYS B O 1
ATOM 2793 N N . VAL B 2 92 ? 47.78300 -43.70500 17.98500 1.000 67.88709 92 VAL B N 1
ATOM 2794 C CA . VAL B 2 92 ? 47.67700 -45.12200 18.33100 1.000 77.40402 92 VAL B CA 1
ATOM 2795 C C . VAL B 2 92 ? 49.03800 -45.76900 18.10600 1.000 78.28044 92 VAL B C 1
ATOM 2796 O O . VAL B 2 92 ? 49.45100 -45.96800 16.95600 1.000 69.85838 92 VAL B O 1
ATOM 2800 N N . PRO B 2 93 ? 49.76900 -46.09300 19.16800 1.000 79.53848 93 PRO B N 1
ATOM 2801 C CA . PRO B 2 93 ? 51.00100 -46.87700 19.01500 1.000 79.02263 93 PRO B CA 1
ATOM 2802 C C . PRO B 2 93 ? 50.74700 -48.19100 18.28900 1.000 72.19023 93 PRO B C 1
ATOM 2803 O O . PRO B 2 93 ? 49.81700 -48.93200 18.61400 1.000 84.76016 93 PRO B O 1
ATOM 2807 N N . THR B 2 94 ? 51.56500 -48.46000 17.27800 1.000 70.23474 94 THR B N 1
ATOM 2808 C CA . THR B 2 94 ? 51.33900 -49.58200 16.38300 1.000 77.57509 94 THR B CA 1
ATOM 2809 C C . THR B 2 94 ? 52.66900 -50.27300 16.13500 1.000 79.06474 94 THR B C 1
ATOM 2810 O O . THR B 2 94 ? 53.73200 -49.64900 16.20300 1.000 83.84953 94 THR B O 1
ATOM 2813 N N . ARG B 2 95 ? 52.60100 -51.57100 15.86500 1.000 83.26525 95 ARG B N 1
ATOM 2814 C CA . ARG B 2 95 ? 53.79100 -52.37700 15.64400 1.000 87.59734 95 ARG B CA 1
ATOM 2815 C C . ARG B 2 95 ? 54.01200 -52.59800 14.15600 1.000 79.75430 95 ARG B C 1
ATOM 2816 O O . ARG B 2 95 ? 53.07000 -52.57800 13.35800 1.000 79.85431 95 ARG B O 1
ATOM 2824 N N . LYS B 2 96 ? 55.28100 -52.81300 13.79600 1.000 82.18091 96 LYS B N 1
ATOM 2825 C CA . LYS B 2 96 ? 55.66100 -52.92300 12.39000 1.000 86.26824 96 LYS B CA 1
ATOM 2826 C C . LYS B 2 96 ? 54.85600 -54.00000 11.67200 1.000 83.93375 96 LYS B C 1
ATOM 2827 O O . LYS B 2 96 ? 54.42800 -53.80400 10.52800 1.000 84.61541 96 LYS B O 1
ATOM 2829 N N . ALA B 2 97 ? 54.62100 -55.13400 12.33300 1.000 86.16033 97 ALA B N 1
ATOM 2830 C CA . ALA B 2 97 ? 53.90300 -56.23700 11.70700 1.000 83.05206 97 ALA B CA 1
ATOM 2831 C C . ALA B 2 97 ? 52.46200 -55.89300 11.35200 1.000 83.62055 97 ALA B C 1
ATOM 2832 O O . ALA B 2 97 ? 51.82700 -56.66400 10.62500 1.000 100.25413 97 ALA B O 1
ATOM 2834 N N . GLN B 2 98 ? 51.92500 -54.78100 11.85100 1.000 75.04321 98 GLN B N 1
ATOM 2835 C CA . GLN B 2 98 ? 50.55500 -54.38000 11.56200 1.000 77.92513 98 GLN B CA 1
ATOM 2836 C C . GLN B 2 98 ? 50.46700 -53.24400 10.55100 1.000 69.68204 98 GLN B C 1
ATOM 2837 O O . GLN B 2 98 ? 49.36200 -52.77600 10.25900 1.000 73.30353 98 GLN B O 1
ATOM 2843 N N . LEU B 2 99 ? 51.60200 -52.78000 10.02900 1.000 70.17157 99 LEU B N 1
ATOM 2844 C CA . LEU B 2 99 ? 51.59300 -51.63600 9.12400 1.000 67.74760 99 LEU B CA 1
ATOM 2845 C C . LEU B 2 99 ? 50.82600 -51.93100 7.83800 1.000 63.43919 99 LEU B C 1
ATOM 2846 O O . LEU B 2 99 ? 49.99500 -51.12800 7.39500 1.000 58.44911 99 LEU B O 1
ATOM 2851 N N . GLN B 2 100 ? 51.11000 -53.07400 7.21100 1.000 73.06929 100 GLN B N 1
ATOM 2852 C CA . GLN B 2 100 ? 50.44600 -53.41500 5.95700 1.000 70.89797 100 GLN B CA 1
ATOM 2853 C C . GLN B 2 100 ? 48.93500 -53.49100 6.13000 1.000 72.96401 100 GLN B C 1
ATOM 2854 O O . GLN B 2 100 ? 48.17500 -52.96000 5.31200 1.000 71.51647 100 GLN B O 1
ATOM 2860 N N . LEU B 2 101 ? 48.48200 -54.15300 7.19500 1.000 70.07946 101 LEU B N 1
ATOM 2861 C CA . LEU B 2 101 ? 47.05000 -54.23800 7.45400 1.000 63.09967 101 LEU B CA 1
ATOM 2862 C C . LEU B 2 101 ? 46.44900 -52.85400 7.65500 1.000 63.55236 101 LEU B C 1
ATOM 2863 O O . LEU B 2 101 ? 45.38300 -52.54000 7.11200 1.000 58.08591 101 LEU B O 1
ATOM 2868 N N . LEU B 2 102 ? 47.14000 -51.99600 8.40200 1.000 61.88900 102 LEU B N 1
ATOM 2869 C CA . LEU B 2 102 ? 46.64900 -50.64000 8.60800 1.000 50.49026 102 LEU B CA 1
ATOM 2870 C C . LEU B 2 102 ? 46.56400 -49.88700 7.28500 1.000 54.11965 102 LEU B C 1
ATOM 2871 O O . LEU B 2 102 ? 45.55600 -49.23500 6.99100 1.000 64.78408 102 LEU B O 1
ATOM 2876 N N . GLY B 2 103 ? 47.63000 -49.94600 6.48100 1.000 57.74903 103 GLY B N 1
ATOM 2877 C CA . GLY B 2 103 ? 47.62800 -49.24800 5.20500 1.000 54.05122 103 GLY B CA 1
ATOM 2878 C C . GLY B 2 103 ? 46.55400 -49.74700 4.25500 1.000 52.33259 103 GLY B C 1
ATOM 2879 O O . GLY B 2 103 ? 45.93700 -48.95900 3.52900 1.000 55.31979 103 GLY B O 1
ATOM 2880 N N . ALA B 2 104 ? 46.31600 -51.06100 4.24500 1.000 48.62162 104 ALA B N 1
ATOM 2881 C CA . ALA B 2 104 ? 45.26900 -51.61400 3.39200 1.000 56.55678 104 ALA B CA 1
ATOM 2882 C C . ALA B 2 104 ? 43.90700 -51.05300 3.77100 1.000 61.59423 104 ALA B C 1
ATOM 2883 O O . ALA B 2 104 ? 43.11900 -50.65800 2.90400 1.000 54.54601 104 ALA B O 1
ATOM 2885 N N . VAL B 2 105 ? 43.64300 -50.95400 5.07200 1.000 52.30101 105 VAL B N 1
ATOM 2886 C CA . VAL B 2 105 ? 42.37000 -50.43500 5.54800 1.000 50.85873 105 VAL B CA 1
ATOM 2887 C C . VAL B 2 105 ? 42.23500 -48.95100 5.24100 1.000 50.29287 105 VAL B C 1
ATOM 2888 O O . VAL B 2 105 ? 41.14500 -48.47500 4.90300 1.000 50.20865 105 VAL B O 1
ATOM 2892 N N . CYS B 2 106 ? 43.33100 -48.19600 5.34500 1.000 45.81076 106 CYS B N 1
ATOM 2893 C CA . CYS B 2 106 ? 43.26100 -46.78000 4.99600 1.000 42.88146 106 CYS B CA 1
ATOM 2894 C C . CYS B 2 106 ? 42.88300 -46.59600 3.52800 1.000 45.26069 106 CYS B C 1
ATOM 2895 O O . CYS B 2 106 ? 42.04600 -45.74800 3.19900 1.000 53.72749 106 CYS B O 1
ATOM 2898 N N . MET B 2 107 ? 43.44500 -47.42100 2.64100 1.000 45.51862 107 MET B N 1
ATOM 2899 C CA . MET B 2 107 ? 43.05600 -47.36200 1.23600 1.000 49.10589 107 MET B CA 1
ATOM 2900 C C . MET B 2 107 ? 41.59400 -47.74400 1.04000 1.000 50.75345 107 MET B C 1
ATOM 2901 O O . MET B 2 107 ? 40.87200 -47.08300 0.28500 1.000 52.07730 107 MET B O 1
ATOM 2906 N N . LEU B 2 108 ? 41.13000 -48.77700 1.74300 1.000 54.00384 108 LEU B N 1
ATOM 2907 C CA . LEU B 2 108 ? 39.73600 -49.19400 1.62300 1.000 51.23246 108 LEU B CA 1
ATOM 2908 C C . LEU B 2 108 ? 38.77700 -48.06500 1.98900 1.000 56.01198 108 LEU B C 1
ATOM 2909 O O . LEU B 2 108 ? 37.83100 -47.77300 1.24800 1.000 68.47663 108 LEU B O 1
ATOM 2914 N N . LEU B 2 109 ? 39.02100 -47.40700 3.12400 1.000 54.17492 109 LEU B N 1
ATOM 2915 C CA . LEU B 2 109 ? 38.14600 -46.32400 3.57400 1.000 48.91902 109 LEU B CA 1
ATOM 2916 C C . LEU B 2 109 ? 38.20500 -45.11900 2.63700 1.000 47.14776 109 LEU B C 1
ATOM 2917 O O . LEU B 2 109 ? 37.16500 -44.52900 2.31300 1.000 52.46945 109 LEU B O 1
ATOM 2922 N N . ALA B 2 110 ? 39.41100 -44.72200 2.21400 1.000 49.16379 110 ALA B N 1
ATOM 2923 C CA . ALA B 2 110 ? 39.54100 -43.60300 1.28300 1.000 49.41908 110 ALA B CA 1
ATOM 2924 C C . ALA B 2 110 ? 38.79600 -43.89800 -0.01100 1.000 51.66146 110 ALA B C 1
ATOM 2925 O O . ALA B 2 110 ? 38.10500 -43.02900 -0.55900 1.000 53.60380 110 ALA B O 1
ATOM 2927 N N . SER B 2 111 ? 38.93800 -45.12500 -0.51800 1.000 49.50594 111 SER B N 1
ATOM 2928 C CA . SER B 2 111 ? 38.27300 -45.52000 -1.75500 1.000 44.78958 111 SER B CA 1
ATOM 2929 C C . SER B 2 111 ? 36.75700 -45.55100 -1.57900 1.000 56.64627 111 SER B C 1
ATOM 2930 O O . SER B 2 111 ? 36.01300 -45.10900 -2.46400 1.000 48.65320 111 SER B O 1
ATOM 2933 N N . LYS B 2 112 ? 36.27500 -46.12900 -0.47300 1.000 49.41908 112 LYS B N 1
ATOM 2934 C CA . LYS B 2 112 ? 34.83600 -46.15400 -0.23100 1.000 50.76398 112 LYS B CA 1
ATOM 2935 C C . LYS B 2 112 ? 34.25600 -44.74700 -0.17400 1.000 56.01461 112 LYS B C 1
ATOM 2936 O O . LYS B 2 112 ? 33.12800 -44.51000 -0.62700 1.000 76.85922 112 LYS B O 1
ATOM 2942 N N . LEU B 2 113 ? 35.01400 -43.79700 0.38200 1.000 52.30101 113 LEU B N 1
ATOM 2943 C CA . LEU B 2 113 ? 34.51500 -42.42900 0.48700 1.000 63.89187 113 LEU B CA 1
ATOM 2944 C C . LEU B 2 113 ? 34.46600 -41.72500 -0.86800 1.000 58.82021 113 LEU B C 1
ATOM 2945 O O . LEU B 2 113 ? 33.47200 -41.05700 -1.17900 1.000 64.29455 113 LEU B O 1
ATOM 2950 N N . ARG B 2 114 ? 35.50400 -41.88000 -1.70200 1.000 54.93290 114 ARG B N 1
ATOM 2951 C CA . ARG B 2 114 ? 35.67900 -41.01400 -2.86300 1.000 58.94391 114 ARG B CA 1
ATOM 2952 C C . ARG B 2 114 ? 35.36200 -41.64700 -4.21400 1.000 68.37662 114 ARG B C 1
ATOM 2953 O O . ARG B 2 114 ? 35.27300 -40.91200 -5.20100 1.000 68.64244 114 ARG B O 1
ATOM 2961 N N . GLU B 2 115 ? 35.20000 -42.96300 -4.30700 1.000 70.27422 115 GLU B N 1
ATOM 2962 C CA . GLU B 2 115 ? 35.10600 -43.64400 -5.59500 1.000 70.07946 115 GLU B CA 1
ATOM 2963 C C . GLU B 2 115 ? 33.73300 -44.27100 -5.79600 1.000 71.27170 115 GLU B C 1
ATOM 2964 O O . GLU B 2 115 ? 33.19000 -44.90800 -4.88800 1.000 68.65297 115 GLU B O 1
ATOM 2970 N N . THR B 2 116 ? 33.17700 -44.08600 -6.99600 1.000 65.98686 116 THR B N 1
ATOM 2971 C CA . THR B 2 116 ? 31.91400 -44.73500 -7.31300 1.000 75.03268 116 THR B CA 1
ATOM 2972 C C . THR B 2 116 ? 32.08300 -46.24400 -7.42800 1.000 81.85981 116 THR B C 1
ATOM 2973 O O . THR B 2 116 ? 31.19100 -46.99600 -7.02400 1.000 83.33104 116 THR B O 1
ATOM 2976 N N . THR B 2 117 ? 33.22400 -46.70500 -7.94500 1.000 79.41742 117 THR B N 1
ATOM 2977 C CA . THR B 2 117 ? 33.57400 -48.12300 -7.95700 1.000 81.17552 117 THR B CA 1
ATOM 2978 C C . THR B 2 117 ? 34.77400 -48.34200 -7.04400 1.000 76.52496 117 THR B C 1
ATOM 2979 O O . THR B 2 117 ? 35.92600 -48.33100 -7.50600 1.000 83.27314 117 THR B O 1
ATOM 2983 N N . PRO B 2 118 ? 34.56400 -48.53100 -5.74400 1.000 74.22732 118 PRO B N 1
ATOM 2984 C CA . PRO B 2 118 ? 35.68000 -48.53000 -4.79200 1.000 74.70106 118 PRO B CA 1
ATOM 2985 C C . PRO B 2 118 ? 36.39300 -49.87800 -4.70400 1.000 60.50199 118 PRO B C 1
ATOM 2986 O O . PRO B 2 118 ? 35.87500 -50.92700 -5.09000 1.000 62.85754 118 PRO B O 1
ATOM 2990 N N . LEU B 2 119 ? 37.57900 -49.82900 -4.09700 1.000 55.76458 119 LEU B N 1
ATOM 2991 C CA . LEU B 2 119 ? 38.30100 -51.02700 -3.68800 1.000 60.99152 119 LEU B CA 1
ATOM 2992 C C . LEU B 2 119 ? 37.43300 -51.90200 -2.78700 1.000 63.42866 119 LEU B C 1
ATOM 2993 O O . LEU B 2 119 ? 36.56100 -51.41600 -2.06100 1.000 62.02586 119 LEU B O 1
ATOM 2998 N N . THR B 2 120 ? 37.67800 -53.20900 -2.83900 1.000 63.27864 120 THR B N 1
ATOM 2999 C CA . THR B 2 120 ? 36.95900 -54.16500 -2.01500 1.000 66.01055 120 THR B CA 1
ATOM 3000 C C . THR B 2 120 ? 37.97000 -54.91100 -1.15200 1.000 76.12755 120 THR B C 1
ATOM 3001 O O . THR B 2 120 ? 39.17100 -54.93000 -1.44200 1.000 79.18581 120 THR B O 1
ATOM 3004 N N . ILE B 2 121 ? 37.46500 -55.55200 -0.09600 1.000 77.10135 121 ILE B N 1
ATOM 3005 C CA . ILE B 2 121 ? 38.33200 -56.31700 0.80000 1.000 77.40665 121 ILE B CA 1
ATOM 3006 C C . ILE B 2 121 ? 39.01100 -57.47000 0.06600 1.000 78.18569 121 ILE B C 1
ATOM 3007 O O . ILE B 2 121 ? 40.18700 -57.77000 0.30900 1.000 87.94475 121 ILE B O 1
ATOM 3012 N N . GLU B 2 122 ? 38.30100 -58.11400 -0.85800 1.000 85.45235 122 GLU B N 1
ATOM 3013 C CA . GLU B 2 122 ? 38.90400 -59.20700 -1.61600 1.000 93.00062 122 GLU B CA 1
ATOM 3014 C C . GLU B 2 122 ? 40.02500 -58.72300 -2.53800 1.000 84.12061 122 GLU B C 1
ATOM 3015 O O . GLU B 2 122 ? 41.03900 -59.41100 -2.69700 1.000 89.33703 122 GLU B O 1
ATOM 3021 N N . LYS B 2 123 ? 39.87700 -57.53700 -3.13600 1.000 78.73839 123 LYS B N 1
ATOM 3022 C CA . LYS B 2 123 ? 40.92800 -56.99900 -4.00900 1.000 84.25221 123 LYS B CA 1
ATOM 3023 C C . LYS B 2 123 ? 42.17800 -56.67700 -3.19700 1.000 83.07312 123 LYS B C 1
ATOM 3024 O O . LYS B 2 123 ? 43.29700 -56.91200 -3.65800 1.000 79.05948 123 LYS B O 1
ATOM 3030 N N . LEU B 2 124 ? 42.00700 -56.14300 -1.97900 1.000 81.71506 124 LEU B N 1
ATOM 3031 C CA . LEU B 2 124 ? 43.16200 -55.79900 -1.15200 1.000 68.08448 124 LEU B CA 1
ATOM 3032 C C . LEU B 2 124 ? 43.94000 -57.03800 -0.73600 1.000 74.78791 124 LEU B C 1
ATOM 3033 O O . LEU B 2 124 ? 45.14800 -56.96000 -0.48300 1.000 78.20675 124 LEU B O 1
ATOM 3038 N N . CYS B 2 125 ? 43.26900 -58.18600 -0.66800 1.000 68.01342 125 CYS B N 1
ATOM 3039 C CA . CYS B 2 125 ? 43.94100 -59.43100 -0.33400 1.000 84.89439 125 CYS B CA 1
ATOM 3040 C C . CYS B 2 125 ? 44.87700 -59.90200 -1.44900 1.000 88.85013 125 CYS B C 1
ATOM 3041 O O . CYS B 2 125 ? 45.69300 -60.80000 -1.21800 1.000 95.77727 125 CYS B O 1
ATOM 3044 N N . ILE B 2 126 ? 44.75000 -59.35200 -2.66200 1.000 85.33918 126 ILE B N 1
ATOM 3045 C CA . ILE B 2 126 ? 45.72000 -59.64100 -3.71900 1.000 96.30102 126 ILE B CA 1
ATOM 3046 C C . ILE B 2 126 ? 47.09700 -59.12100 -3.32500 1.000 86.44458 126 ILE B C 1
ATOM 3047 O O . ILE B 2 126 ? 48.11800 -59.78600 -3.54000 1.000 81.75717 126 ILE B O 1
ATOM 3052 N N . TYR B 2 127 ? 47.13900 -57.94000 -2.70300 1.000 80.58071 127 TYR B N 1
ATOM 3053 C CA . TYR B 2 127 ? 48.37700 -57.20100 -2.49500 1.000 88.32375 127 TYR B CA 1
ATOM 3054 C C . TYR B 2 127 ? 48.93000 -57.36300 -1.09500 1.000 89.75023 127 TYR B C 1
ATOM 3055 O O . TYR B 2 127 ? 50.13800 -57.18700 -0.89700 1.000 90.13975 127 TYR B O 1
ATOM 3064 N N . THR B 2 128 ? 48.09000 -57.75400 -0.14500 1.000 88.72643 128 THR B N 1
ATOM 3065 C CA . THR B 2 128 ? 48.55300 -57.99800 1.20600 1.000 95.37986 128 THR B CA 1
ATOM 3066 C C . THR B 2 128 ? 49.19300 -59.37100 1.22400 1.000 98.80922 128 THR B C 1
ATOM 3067 O O . THR B 2 128 ? 48.92200 -60.20700 0.35800 1.000 102.95971 128 THR B O 1
ATOM 3071 N N . ASP B 2 129 ? 50.07400 -59.60600 2.18900 1.000 112.90827 129 ASP B N 1
ATOM 3072 C CA . ASP B 2 129 ? 50.62000 -60.94800 2.18500 1.000 140.59580 129 ASP B CA 1
ATOM 3073 C C . ASP B 2 129 ? 49.51200 -61.93300 2.55400 1.000 148.29146 129 ASP B C 1
ATOM 3074 O O . ASP B 2 129 ? 48.49900 -61.57900 3.16600 1.000 137.70598 129 ASP B O 1
ATOM 3079 N N . HIS B 2 130 ? 49.72500 -63.19100 2.17600 1.000 164.72765 130 HIS B N 1
ATOM 3080 C CA . HIS B 2 130 ? 48.64900 -64.17400 2.21500 1.000 173.61555 130 HIS B CA 1
ATOM 3081 C C . HIS B 2 130 ? 48.14100 -64.45000 3.62800 1.000 163.35643 130 HIS B C 1
ATOM 3082 O O . HIS B 2 130 ? 47.02500 -64.95900 3.78300 1.000 165.06453 130 HIS B O 1
ATOM 3089 N N . ALA B 2 131 ? 48.92800 -64.13000 4.65900 1.000 149.78638 131 ALA B N 1
ATOM 3090 C CA . ALA B 2 131 ? 48.49300 -64.35400 6.03500 1.000 129.90768 131 ALA B CA 1
ATOM 3091 C C . ALA B 2 131 ? 47.37500 -63.39900 6.45600 1.000 121.64353 131 ALA B C 1
ATOM 3092 O O . ALA B 2 131 ? 46.62500 -63.72100 7.38200 1.000 117.56410 131 ALA B O 1
ATOM 3094 N N . VAL B 2 132 ? 47.24400 -62.24200 5.79600 1.000 110.73696 132 VAL B N 1
ATOM 3095 C CA . VAL B 2 132 ? 46.17700 -61.29200 6.10800 1.000 101.17002 132 VAL B CA 1
ATOM 3096 C C . VAL B 2 132 ? 44.86700 -61.83600 5.55200 1.000 111.57654 132 VAL B C 1
ATOM 3097 O O . VAL B 2 132 ? 44.81300 -62.32500 4.41900 1.000 123.38848 132 VAL B O 1
ATOM 3101 N N . SER B 2 133 ? 43.80200 -61.76200 6.34400 1.000 108.99465 133 SER B N 1
ATOM 3102 C CA . SER B 2 133 ? 42.51000 -62.31400 5.96700 1.000 107.15495 133 SER B CA 1
ATOM 3103 C C . SER B 2 133 ? 41.43200 -61.23900 5.86100 1.000 93.10064 133 SER B C 1
ATOM 3104 O O . SER B 2 133 ? 41.60600 -60.11600 6.35200 1.000 86.51037 133 SER B O 1
ATOM 3107 N N . PRO B 2 134 ? 40.31300 -61.54200 5.18700 1.000 93.63754 134 PRO B N 1
ATOM 3108 C CA . PRO B 2 134 ? 39.18900 -60.58900 5.16300 1.000 88.82644 134 PRO B CA 1
ATOM 3109 C C . PRO B 2 134 ? 38.63500 -60.23900 6.52900 1.000 89.23175 134 PRO B C 1
ATOM 3110 O O . PRO B 2 134 ? 38.22000 -59.09100 6.73600 1.000 81.78612 134 PRO B O 1
ATOM 3114 N N . ARG B 2 135 ? 38.65600 -61.17100 7.48300 1.000 81.87561 135 ARG B N 1
ATOM 3115 C CA . ARG B 2 135 ? 38.16600 -60.86100 8.82200 1.000 81.63874 135 ARG B CA 1
ATOM 3116 C C . ARG B 2 135 ? 38.99500 -59.75400 9.45900 1.000 81.58610 135 ARG B C 1
ATOM 3117 O O . ARG B 2 135 ? 38.45000 -58.80000 10.02700 1.000 82.99943 135 ARG B O 1
ATOM 3125 N N . GLN B 2 136 ? 40.32200 -59.86300 9.36300 1.000 75.79330 136 GLN B N 1
ATOM 3126 C CA . GLN B 2 136 ? 41.18600 -58.83500 9.93000 1.000 74.13784 136 GLN B CA 1
ATOM 3127 C C . GLN B 2 136 ? 40.93100 -57.48100 9.28700 1.000 75.12216 136 GLN B C 1
ATOM 3128 O O . GLN B 2 136 ? 40.86900 -56.46200 9.98200 1.000 81.20447 136 GLN B O 1
ATOM 3134 N N . LEU B 2 137 ? 40.74100 -57.45400 7.96600 1.000 78.49625 137 LEU B N 1
ATOM 3135 C CA . LEU B 2 137 ? 40.46600 -56.19200 7.28700 1.000 66.54219 137 LEU B CA 1
ATOM 3136 C C . LEU B 2 137 ? 39.14700 -55.59400 7.75600 1.000 67.98710 137 LEU B C 1
ATOM 3137 O O . LEU B 2 137 ? 39.06000 -54.38600 8.00600 1.000 69.53992 137 LEU B O 1
ATOM 3142 N N . ARG B 2 138 ? 38.11200 -56.42600 7.89600 1.000 73.56672 138 ARG B N 1
ATOM 3143 C CA . ARG B 2 138 ? 36.85000 -55.93800 8.44100 1.000 69.43727 138 ARG B CA 1
ATOM 3144 C C . ARG B 2 138 ? 37.04300 -55.40100 9.85200 1.000 71.79808 138 ARG B C 1
ATOM 3145 O O . ARG B 2 138 ? 36.54700 -54.31700 10.18500 1.000 71.70333 138 ARG B O 1
ATOM 3153 N N . ASP B 2 139 ? 37.80600 -56.11900 10.67900 1.000 68.56085 139 ASP B N 1
ATOM 3154 C CA . ASP B 2 139 ? 38.02600 -55.67000 12.04800 1.000 74.37207 139 ASP B CA 1
ATOM 3155 C C . ASP B 2 139 ? 38.80200 -54.36000 12.09100 1.000 69.17145 139 ASP B C 1
ATOM 3156 O O . ASP B 2 139 ? 38.47200 -53.46300 12.87800 1.000 65.02359 139 ASP B O 1
ATOM 3161 N N . TRP B 2 140 ? 39.82000 -54.21800 11.24300 1.000 61.52580 140 TRP B N 1
ATOM 3162 C CA . TRP B 2 140 ? 40.63100 -53.01100 11.29700 1.000 66.48166 140 TRP B CA 1
ATOM 3163 C C . TRP B 2 140 ? 39.93200 -51.81500 10.66600 1.000 68.00026 140 TRP B C 1
ATOM 3164 O O . TRP B 2 140 ? 40.20800 -50.67500 11.05500 1.000 74.37734 140 TRP B O 1
ATOM 3175 N N . GLU B 2 141 ? 39.03200 -52.04200 9.70600 1.000 64.01031 141 GLU B N 1
ATOM 3176 C CA . GLU B 2 141 ? 38.21200 -50.94500 9.19600 1.000 69.73468 141 GLU B CA 1
ATOM 3177 C C . GLU B 2 141 ? 37.43900 -50.28300 10.33100 1.000 55.06450 141 GLU B C 1
ATOM 3178 O O . GLU B 2 141 ? 37.42700 -49.05200 10.46200 1.000 57.49900 141 GLU B O 1
ATOM 3184 N N . VAL B 2 142 ? 36.80400 -51.09400 11.17500 1.000 57.44899 142 VAL B N 1
ATOM 3185 C CA . VAL B 2 142 ? 36.06100 -50.57000 12.31700 1.000 71.06642 142 VAL B CA 1
ATOM 3186 C C . VAL B 2 142 ? 36.99800 -49.89000 13.30500 1.000 68.73456 142 VAL B C 1
ATOM 3187 O O . VAL B 2 142 ? 36.68300 -48.82600 13.85100 1.000 69.00038 142 VAL B O 1
ATOM 3191 N N . LEU B 2 143 ? 38.15900 -50.49600 13.56200 1.000 63.07598 143 LEU B N 1
ATOM 3192 C CA . LEU B 2 143 ? 39.09700 -49.92100 14.51800 1.000 64.61038 143 LEU B CA 1
ATOM 3193 C C . LEU B 2 143 ? 39.59300 -48.56200 14.03700 1.000 64.32350 143 LEU B C 1
ATOM 3194 O O . LEU B 2 143 ? 39.66900 -47.60200 14.81300 1.000 69.39253 143 LEU B O 1
ATOM 3199 N N . VAL B 2 144 ? 39.98000 -48.47500 12.76500 1.000 56.72522 144 VAL B N 1
ATOM 3200 C CA . VAL B 2 144 ? 40.49100 -47.21600 12.23700 1.000 51.48249 144 VAL B CA 1
ATOM 3201 C C . VAL B 2 144 ? 39.39700 -46.15500 12.21300 1.000 59.49134 144 VAL B C 1
ATOM 3202 O O . VAL B 2 144 ? 39.62100 -45.00900 12.62300 1.000 64.24718 144 VAL B O 1
ATOM 3206 N N . LEU B 2 145 ? 38.18800 -46.52300 11.77900 1.000 54.39336 145 LEU B N 1
ATOM 3207 C CA . LEU B 2 145 ? 37.07700 -45.57900 11.84400 1.000 61.91532 145 LEU B CA 1
ATOM 3208 C C . LEU B 2 145 ? 36.90600 -45.03400 13.25200 1.000 62.93123 145 LEU B C 1
ATOM 3209 O O . LEU B 2 145 ? 36.75000 -43.82400 13.44700 1.000 62.35748 145 LEU B O 1
ATOM 3214 N N . GLY B 2 146 ? 36.94900 -45.91800 14.24900 1.000 54.30388 146 GLY B N 1
ATOM 3215 C CA . GLY B 2 146 ? 36.76600 -45.47300 15.62000 1.000 48.79006 146 GLY B CA 1
ATOM 3216 C C . GLY B 2 146 ? 37.84200 -44.50500 16.06100 1.000 57.87799 146 GLY B C 1
ATOM 3217 O O . GLY B 2 146 ? 37.55600 -43.47700 16.67800 1.000 73.91676 146 GLY B O 1
ATOM 3218 N N . LYS B 2 147 ? 39.09900 -44.82000 15.74800 1.000 61.94690 147 LYS B N 1
ATOM 3219 C CA . LYS B 2 147 ? 40.19000 -43.96600 16.20100 1.000 65.64208 147 LYS B CA 1
ATOM 3220 C C . LYS B 2 147 ? 40.22700 -42.64200 15.45400 1.000 65.91843 147 LYS B C 1
ATOM 3221 O O . LYS B 2 147 ? 40.61900 -41.62400 16.03300 1.000 69.0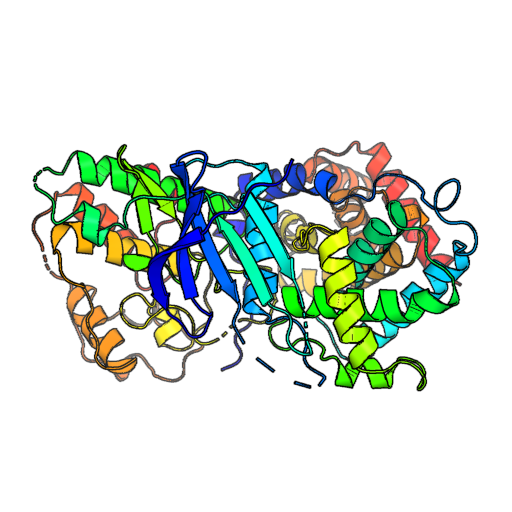6881 147 LYS B O 1
ATOM 3227 N N . LEU B 2 148 ? 39.77800 -42.61300 14.20000 1.000 68.22397 148 LEU B N 1
ATOM 3228 C CA . LEU B 2 148 ? 39.69000 -41.36400 13.45600 1.000 58.85969 148 LEU B CA 1
ATOM 3229 C C . LEU B 2 148 ? 38.34700 -40.67500 13.64800 1.000 61.08364 148 LEU B C 1
ATOM 3230 O O . LEU B 2 148 ? 38.08900 -39.65000 13.00600 1.000 61.60739 148 LEU B O 1
ATOM 3235 N N . LYS B 2 149 ? 37.50900 -41.20100 14.54100 1.000 64.66565 149 LYS B N 1
ATOM 3236 C CA . LYS B 2 149 ? 36.17700 -40.65800 14.80700 1.000 73.29826 149 LYS B CA 1
ATOM 3237 C C . LYS B 2 149 ? 35.34400 -40.53300 13.53700 1.000 62.13377 149 LYS B C 1
ATOM 3238 O O . LYS B 2 149 ? 34.52800 -39.61800 13.40300 1.000 62.18114 149 LYS B O 1
ATOM 3244 N N . TRP B 2 150 ? 35.55000 -41.45400 12.59800 1.000 60.23617 150 TRP B N 1
ATOM 3245 C CA . TRP B 2 150 ? 34.82600 -41.49100 11.33200 1.000 59.00971 150 TRP B CA 1
ATOM 3246 C C . TRP B 2 150 ? 34.99300 -40.20400 10.52800 1.000 63.16810 150 TRP B C 1
ATOM 3247 O O . TRP B 2 150 ? 34.20400 -39.93700 9.61400 1.000 66.58956 150 TRP B O 1
ATOM 3258 N N . ASP B 2 151 ? 35.99000 -39.38300 10.86000 1.000 61.01521 151 ASP B N 1
ATOM 3259 C CA . ASP B 2 151 ? 36.16600 -38.08000 10.21700 1.000 64.41299 151 ASP B CA 1
ATOM 3260 C C . ASP B 2 151 ? 37.05600 -38.25500 8.98700 1.000 53.54326 151 ASP B C 1
ATOM 3261 O O . ASP B 2 151 ? 38.22400 -37.86300 8.94700 1.000 58.17276 151 ASP B O 1
ATOM 3266 N N . LEU B 2 152 ? 36.45300 -38.84100 7.95200 1.000 57.07526 152 LEU B N 1
ATOM 3267 C CA . LEU B 2 152 ? 37.20200 -39.25800 6.77500 1.000 57.10685 152 LEU B CA 1
ATOM 3268 C C . LEU B 2 152 ? 37.17600 -38.25700 5.62800 1.000 48.27684 152 LEU B C 1
ATOM 3269 O O . LEU B 2 152 ? 37.99700 -38.38000 4.71600 1.000 51.19298 152 LEU B O 1
ATOM 3274 N N . ALA B 2 153 ? 36.23600 -37.31000 5.61000 1.000 64.32613 153 ALA B N 1
ATOM 3275 C CA . ALA B 2 153 ? 36.14500 -36.34100 4.51300 1.000 54.03279 153 ALA B CA 1
ATOM 3276 C C . ALA B 2 153 ? 37.19400 -35.24200 4.70200 1.000 54.73288 153 ALA B C 1
ATOM 3277 O O . ALA B 2 153 ? 36.90300 -34.04900 4.76900 1.000 54.73551 153 ALA B O 1
ATOM 3279 N N . ALA B 2 154 ? 38.44400 -35.67500 4.79200 1.000 49.04272 154 ALA B N 1
ATOM 3280 C CA . ALA B 2 154 ? 39.54500 -34.74400 4.95800 1.000 50.35077 154 ALA B CA 1
ATOM 3281 C C . ALA B 2 154 ? 39.74000 -33.89900 3.70300 1.000 57.78851 154 ALA B C 1
ATOM 3282 O O . ALA B 2 154 ? 39.39900 -34.30600 2.58800 1.000 54.44863 154 ALA B O 1
ATOM 3284 N N . VAL B 2 155 ? 40.28100 -32.70300 3.90000 1.000 46.04499 155 VAL B N 1
ATOM 3285 C CA . VAL B 2 155 ? 40.75900 -31.87800 2.80100 1.000 50.12969 155 VAL B CA 1
ATOM 3286 C C . VAL B 2 155 ? 42.22000 -32.22500 2.54800 1.000 59.73874 155 VAL B C 1
ATOM 3287 O O . VAL B 2 155 ? 43.06300 -32.10800 3.44500 1.000 64.28402 155 VAL B O 1
ATOM 3291 N N . ILE B 2 156 ? 42.51700 -32.65700 1.32600 1.000 56.90419 156 ILE B N 1
ATOM 3292 C CA . ILE B 2 156 ? 43.87000 -32.98900 0.91200 1.000 53.66959 156 ILE B CA 1
ATOM 3293 C C . ILE B 2 156 ? 44.23800 -32.08600 -0.25900 1.000 51.06139 156 ILE B C 1
ATOM 3294 O O . ILE B 2 156 ? 43.40100 -31.36500 -0.80300 1.000 56.51730 156 ILE B O 1
ATOM 3299 N N . ALA B 2 157 ? 45.52200 -32.12600 -0.62600 1.000 52.72737 157 ALA B N 1
ATOM 3300 C CA . ALA B 2 157 ? 46.06500 -31.17300 -1.59100 1.000 51.76410 157 ALA B CA 1
ATOM 3301 C C . ALA B 2 157 ? 45.31200 -31.21700 -2.91700 1.000 60.74939 157 ALA B C 1
ATOM 3302 O O . ALA B 2 157 ? 45.05500 -30.17100 -3.52600 1.000 56.55678 157 ALA B O 1
ATOM 3304 N N . HIS B 2 158 ? 44.96300 -32.42200 -3.38600 1.000 51.96413 158 HIS B N 1
ATOM 3305 C CA . HIS B 2 158 ? 44.27500 -32.54700 -4.66800 1.000 59.72558 158 HIS B CA 1
ATOM 3306 C C . HIS B 2 158 ? 42.97500 -31.74800 -4.71500 1.000 66.76064 158 HIS B C 1
ATOM 3307 O O . HIS B 2 158 ? 42.55300 -31.32500 -5.79900 1.000 53.71960 158 HIS B O 1
ATOM 3314 N N . ASP B 2 159 ? 42.29000 -31.59700 -3.57900 1.000 42.51036 159 ASP B N 1
ATOM 3315 C CA . ASP B 2 159 ? 41.04000 -30.84300 -3.55100 1.000 54.44863 159 ASP B CA 1
ATOM 3316 C C . ASP B 2 159 ? 41.21400 -29.38100 -3.96600 1.000 55.01712 159 ASP B C 1
ATOM 3317 O O . ASP B 2 159 ? 40.24500 -28.75700 -4.41300 1.000 55.83038 159 ASP B O 1
ATOM 3322 N N . PHE B 2 160 ? 42.42000 -28.82400 -3.84200 1.000 43.37362 160 PHE B N 1
ATOM 3323 C CA . PHE B 2 160 ? 42.66600 -27.43600 -4.21700 1.000 45.92393 160 PHE B CA 1
ATOM 3324 C C . PHE B 2 160 ? 43.04100 -27.28400 -5.68300 1.000 52.49314 160 PHE B C 1
ATOM 3325 O O . PHE B 2 160 ? 42.98600 -26.16600 -6.21200 1.000 56.29622 160 PHE B O 1
ATOM 3333 N N . LEU B 2 161 ? 43.42200 -28.38400 -6.33300 1.000 56.79892 161 LEU B N 1
ATOM 3334 C CA . LEU B 2 161 ? 43.97900 -28.33400 -7.68000 1.000 53.46431 161 LEU B CA 1
ATOM 3335 C C . LEU B 2 161 ? 43.05400 -27.58500 -8.64200 1.000 48.90586 161 LEU B C 1
ATOM 3336 O O . LEU B 2 161 ? 43.46700 -26.62500 -9.30200 1.000 45.06067 161 LEU B O 1
ATOM 3341 N N . ALA B 2 162 ? 41.79000 -28.00900 -8.73400 1.000 43.77630 162 ALA B N 1
ATOM 3342 C CA . ALA B 2 162 ? 40.86300 -27.37500 -9.66900 1.000 42.89198 162 ALA B CA 1
ATOM 3343 C C . ALA B 2 162 ? 40.60700 -25.90900 -9.32000 1.000 58.45701 162 ALA B C 1
ATOM 3344 O O . ALA B 2 162 ? 40.43500 -25.08000 -10.22100 1.000 52.36154 162 ALA B O 1
ATOM 3346 N N . PHE B 2 163 ? 40.59500 -25.56200 -8.02800 1.000 55.46191 163 PHE B N 1
ATOM 3347 C CA . PHE B 2 163 ? 40.34600 -24.17200 -7.64300 1.000 50.38236 163 PHE B CA 1
ATOM 3348 C C . PHE B 2 163 ? 41.49600 -23.26700 -8.06100 1.000 54.66182 163 PHE B C 1
ATOM 3349 O O . PHE B 2 163 ? 41.27200 -22.14800 -8.53800 1.000 51.32194 163 PHE B O 1
ATOM 3357 N N . ILE B 2 164 ? 42.72800 -23.73800 -7.90100 1.000 46.04499 164 ILE B N 1
ATOM 3358 C CA . ILE B 2 164 ? 43.88800 -22.92500 -8.23700 1.000 45.62389 164 ILE B CA 1
ATOM 3359 C C . ILE B 2 164 ? 43.99500 -22.77600 -9.75200 1.000 55.72247 164 ILE B C 1
ATOM 3360 O O . ILE B 2 164 ? 44.24700 -21.68100 -10.26800 1.000 53.04583 164 ILE B O 1
ATOM 3365 N N . LEU B 2 165 ? 43.83600 -23.88600 -10.48500 1.000 50.84294 165 LEU B N 1
ATOM 3366 C CA . LEU B 2 165 ? 43.91800 -23.84000 -11.94500 1.000 54.34599 165 LEU B CA 1
ATOM 3367 C C . LEU B 2 165 ? 42.83300 -22.94900 -12.53500 1.000 55.00660 165 LEU B C 1
ATOM 3368 O O . LEU B 2 165 ? 43.04000 -22.31600 -13.57700 1.000 54.32757 165 LEU B O 1
ATOM 3373 N N . HIS B 2 166 ? 41.67900 -22.86700 -11.87300 1.000 49.79544 166 HIS B N 1
ATOM 3374 C CA . HIS B 2 166 ? 40.61600 -21.99100 -12.34500 1.000 49.18484 166 HIS B CA 1
ATOM 3375 C C . HIS B 2 166 ? 41.05800 -20.53600 -12.30700 1.000 58.09644 166 HIS B C 1
ATOM 3376 O O . HIS B 2 166 ? 40.54700 -19.70500 -13.06400 1.000 53.40377 166 HIS B O 1
ATOM 3383 N N . ARG B 2 167 ? 41.99600 -20.20800 -11.43100 1.000 48.12682 167 ARG B N 1
ATOM 3384 C CA . ARG B 2 167 ? 42.44600 -18.83900 -11.29200 1.000 51.14034 167 ARG B CA 1
ATOM 3385 C C . ARG B 2 167 ? 43.67200 -18.53400 -12.14000 1.000 56.08304 167 ARG B C 1
ATOM 3386 O O . ARG B 2 167 ? 44.20400 -17.41900 -12.06400 1.000 53.31166 167 ARG B O 1
ATOM 3394 N N . LEU B 2 168 ? 44.08300 -19.46800 -12.99100 1.000 48.88218 168 LEU B N 1
ATOM 3395 C CA . LEU B 2 168 ? 45.06800 -19.20500 -14.03000 1.000 58.71493 168 LEU B CA 1
ATOM 3396 C C . LEU B 2 168 ? 44.33500 -19.00400 -15.35000 1.000 57.09632 168 LEU B C 1
ATOM 3397 O O . LEU B 2 168 ? 43.35400 -19.69700 -15.63900 1.000 68.21871 168 LEU B O 1
ATOM 3402 N N . SER B 2 169 ? 44.80100 -18.05300 -16.14600 1.000 65.26572 169 SER B N 1
ATOM 3403 C CA . SER B 2 169 ? 44.13000 -17.80000 -17.41400 1.000 74.91425 169 SER B CA 1
ATOM 3404 C C . SER B 2 169 ? 44.61900 -18.71500 -18.52500 1.000 78.22517 169 SER B C 1
ATOM 3405 O O . SER B 2 169 ? 44.13600 -18.59600 -19.65600 1.000 91.72416 169 SER B O 1
ATOM 3408 N N . LEU B 2 170 ? 45.57200 -19.60000 -18.23400 1.000 78.13568 170 LEU B N 1
ATOM 3409 C CA . LEU B 2 170 ? 45.93000 -20.68200 -19.13700 1.000 81.14394 170 LEU B CA 1
ATOM 3410 C C . LEU B 2 170 ? 44.67600 -21.43900 -19.56600 1.000 81.54399 170 LEU B C 1
ATOM 3411 O O . LEU B 2 170 ? 43.94500 -21.95000 -18.70200 1.000 83.97849 170 LEU B O 1
ATOM 3416 N N . PRO B 2 171 ? 44.39500 -21.53600 -20.87400 1.000 77.81459 171 PRO B N 1
ATOM 3417 C CA . PRO B 2 171 ? 43.16700 -22.21200 -21.32300 1.000 86.42878 171 PRO B CA 1
ATOM 3418 C C . PRO B 2 17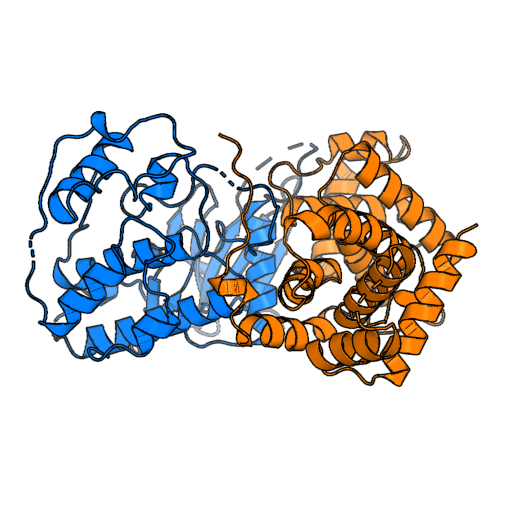1 ? 42.97800 -23.61700 -20.77100 1.000 83.71267 171 PRO B C 1
ATOM 3419 O O . PRO B 2 171 ? 43.93500 -24.29000 -20.38000 1.000 87.32626 171 PRO B O 1
ATOM 3423 N N . ARG B 2 172 ? 41.71900 -24.05700 -20.76400 1.000 92.54531 172 ARG B N 1
ATOM 3424 C CA . ARG B 2 172 ? 41.35600 -25.34700 -20.18500 1.000 99.51193 172 ARG B CA 1
ATOM 3425 C C . ARG B 2 172 ? 42.13800 -26.49500 -20.81800 1.000 99.25401 172 ARG B C 1
ATOM 3426 O O . ARG B 2 172 ? 42.57900 -27.41500 -20.11700 1.000 90.32662 172 ARG B O 1
ATOM 3434 N N . ASP B 2 173 ? 42.31000 -26.46700 -22.14400 1.000 97.26429 173 ASP B N 1
ATOM 3435 C CA . ASP B 2 173 ? 43.03400 -27.54400 -22.80800 1.000 91.80838 173 ASP B CA 1
ATOM 3436 C C . ASP B 2 173 ? 44.51700 -27.51500 -22.46900 1.000 92.08736 173 ASP B C 1
ATOM 3437 O O . ASP B 2 173 ? 45.12200 -28.56700 -22.22800 1.000 93.70860 173 ASP B O 1
ATOM 3442 N N . ARG B 2 174 ? 45.12000 -26.33000 -22.41900 1.000 76.40127 174 ARG B N 1
ATOM 3443 C CA . ARG B 2 174 ? 46.54100 -26.27100 -22.10700 1.000 66.03423 174 ARG B CA 1
ATOM 3444 C C . ARG B 2 174 ? 46.83100 -26.68200 -20.67400 1.000 72.69819 174 ARG B C 1
ATOM 3445 O O . ARG B 2 174 ? 47.99700 -26.90200 -20.33300 1.000 80.23330 174 ARG B O 1
ATOM 3453 N N . GLN B 2 175 ? 45.80600 -26.82100 -19.83400 1.000 67.91604 175 GLN B N 1
ATOM 3454 C CA . GLN B 2 175 ? 46.02300 -27.28400 -18.47400 1.000 61.08627 175 GLN B CA 1
ATOM 3455 C C . GLN B 2 175 ? 46.22400 -28.79100 -18.37300 1.000 55.85670 175 GLN B C 1
ATOM 3456 O O . GLN B 2 175 ? 46.63700 -29.26800 -17.30900 1.000 61.05732 175 GLN B O 1
ATOM 3462 N N . ALA B 2 176 ? 45.96100 -29.53800 -19.44700 1.000 63.54709 176 ALA B N 1
ATOM 3463 C CA . ALA B 2 176 ? 45.89400 -30.99400 -19.35600 1.000 63.43655 176 ALA B CA 1
ATOM 3464 C C . ALA B 2 176 ? 47.20600 -31.55500 -18.83300 1.000 63.36812 176 ALA B C 1
ATOM 3465 O O . ALA B 2 176 ? 47.22800 -32.34800 -17.88500 1.000 62.08902 176 ALA B O 1
ATOM 3467 N N . LEU B 2 177 ? 48.32000 -31.10100 -19.41100 1.000 60.54673 177 LEU B N 1
ATOM 3468 C CA . LEU B 2 177 ? 49.63900 -31.59200 -19.03300 1.000 52.08519 177 LEU B CA 1
ATOM 3469 C C . LEU B 2 177 ? 50.08600 -31.00800 -17.70000 1.000 53.20638 177 LEU B C 1
ATOM 3470 O O . LEU B 2 177 ? 50.82000 -31.66000 -16.94800 1.000 52.16678 177 LEU B O 1
ATOM 3475 N N . VAL B 2 178 ? 49.73200 -29.75100 -17.42800 1.000 44.96592 178 VAL B N 1
ATOM 3476 C CA . VAL B 2 178 ? 50.00900 -29.17600 -16.11600 1.000 45.18963 178 VAL B CA 1
ATOM 3477 C C . VAL B 2 178 ? 49.38200 -30.03600 -15.01900 1.000 49.05588 178 VAL B C 1
ATOM 3478 O O . VAL B 2 178 ? 50.02200 -30.35800 -14.01000 1.000 49.19537 178 VAL B O 1
ATOM 3482 N N . LYS B 2 179 ? 48.09900 -30.38300 -15.19000 1.000 46.97669 179 LYS B N 1
ATOM 3483 C CA . LYS B 2 179 ? 47.39200 -31.19600 -14.20200 1.000 56.81471 179 LYS B CA 1
ATOM 3484 C C . LYS B 2 179 ? 48.06400 -32.54900 -14.02400 1.000 54.97238 179 LYS B C 1
ATOM 3485 O O . LYS B 2 179 ? 48.33700 -32.97500 -12.89500 1.000 57.56480 179 LYS B O 1
ATOM 3491 N N . LYS B 2 180 ? 48.37800 -33.21500 -15.13600 1.000 44.28426 180 LYS B N 1
ATOM 3492 C CA . LYS B 2 180 ? 49.01400 -34.52700 -15.07600 1.000 43.07359 180 LYS B CA 1
ATOM 3493 C C . LYS B 2 180 ? 50.33300 -34.43900 -14.32400 1.000 48.15577 180 LYS B C 1
ATOM 3494 O O . LYS B 2 180 ? 50.61200 -35.24600 -13.43100 1.000 47.70046 180 LYS B O 1
ATOM 3500 N N . HIS B 2 181 ? 51.16300 -33.46600 -14.68400 1.000 45.12120 181 HIS B N 1
ATOM 3501 C CA . HIS B 2 181 ? 52.45900 -33.32600 -14.03800 1.000 45.66074 181 HIS B CA 1
ATOM 3502 C C . HIS B 2 181 ? 52.31800 -32.95900 -12.56300 1.000 47.21882 181 HIS B C 1
ATOM 3503 O O . HIS B 2 181 ? 53.03000 -33.50700 -11.71400 1.000 46.08184 181 HIS B O 1
ATOM 3510 N N . ALA B 2 182 ? 51.37700 -32.06800 -12.23100 1.000 39.23892 182 ALA B N 1
ATOM 3511 C CA . ALA B 2 182 ? 51.15600 -31.72000 -10.82900 1.000 43.14465 182 ALA B CA 1
ATOM 3512 C C . ALA B 2 182 ? 50.74400 -32.94400 -10.01700 1.000 43.81052 182 ALA B C 1
ATOM 3513 O O . ALA B 2 182 ? 51.07700 -33.05300 -8.83300 1.000 45.71864 182 ALA B O 1
ATOM 3515 N N . GLN B 2 183 ? 49.98100 -33.85500 -10.62500 1.000 37.97034 183 GLN B N 1
ATOM 3516 C CA . GLN B 2 183 ? 49.56800 -35.06600 -9.92400 1.000 46.89510 183 GLN B CA 1
ATOM 3517 C C . GLN B 2 183 ? 50.76900 -35.91400 -9.51600 1.000 51.70883 183 GLN B C 1
ATOM 3518 O O . GLN B 2 183 ? 50.73500 -36.57400 -8.47300 1.000 43.91579 183 GLN B O 1
ATOM 3524 N N . THR B 2 184 ? 51.82800 -35.92500 -10.33000 1.000 45.86076 184 THR B N 1
ATOM 3525 C CA . THR B 2 184 ? 53.04400 -36.63700 -9.94500 1.000 42.68670 184 THR B CA 1
ATOM 3526 C C . THR B 2 184 ? 53.63700 -36.03700 -8.67600 1.000 44.23951 184 THR B C 1
ATOM 3527 O O . THR B 2 184 ? 54.10000 -36.76800 -7.79300 1.000 46.72929 184 THR B O 1
ATOM 3531 N N . PHE B 2 185 ? 53.68800 -34.70500 -8.59400 1.000 41.89186 185 PHE B N 1
ATOM 3532 C CA . PHE B 2 185 ? 54.21700 -34.05400 -7.39900 1.000 48.33211 185 PHE B CA 1
ATOM 3533 C C . PHE B 2 185 ? 53.31800 -34.28900 -6.18000 1.000 54.75393 185 PHE B C 1
ATOM 3534 O O . PHE B 2 185 ? 53.82200 -34.45000 -5.06100 1.000 54.71709 185 PHE B O 1
ATOM 3542 N N . LEU B 2 186 ? 51.99100 -34.33500 -6.37400 1.000 44.21583 186 LEU B N 1
ATOM 3543 C CA . LEU B 2 186 ? 51.08200 -34.57900 -5.24900 1.000 45.07646 186 LEU B CA 1
ATOM 3544 C C . LEU B 2 186 ? 51.29400 -35.96200 -4.64600 1.000 50.31919 186 LEU B C 1
ATOM 3545 O O . LEU B 2 186 ? 51.29000 -36.12400 -3.42000 1.000 48.41107 186 LEU B O 1
ATOM 3550 N N . ALA B 2 187 ? 51.43500 -36.97800 -5.49600 1.000 43.19465 187 ALA B N 1
ATOM 3551 C CA . ALA B 2 187 ? 51.70000 -38.32300 -5.00600 1.000 46.77403 187 ALA B CA 1
ATOM 3552 C C . ALA B 2 187 ? 53.05300 -38.39600 -4.30800 1.000 50.18760 187 ALA B C 1
ATOM 3553 O O . ALA B 2 187 ? 53.18700 -39.04100 -3.26000 1.000 57.35688 187 ALA B O 1
ATOM 3555 N N . LEU B 2 188 ? 54.06800 -37.74500 -4.88300 1.000 46.28450 188 LEU B N 1
ATOM 3556 C CA . LEU B 2 188 ? 55.39700 -37.71400 -4.27800 1.000 56.52257 188 LEU B CA 1
ATOM 3557 C C . LEU B 2 188 ? 55.35400 -37.16700 -2.85700 1.000 59.51766 188 LEU B C 1
ATOM 3558 O O . LEU B 2 188 ? 55.96900 -37.73300 -1.94400 1.000 45.22384 188 LEU B O 1
ATOM 3563 N N . CYS B 2 189 ? 54.68300 -36.02600 -2.66700 1.000 45.71601 189 CYS B N 1
ATOM 3564 C CA . CYS B 2 189 ? 54.61100 -35.42300 -1.34000 1.000 47.38726 189 CYS B CA 1
ATOM 3565 C C . CYS B 2 189 ? 53.98500 -36.36800 -0.31700 1.000 50.58764 189 CYS B C 1
ATOM 3566 O O . CYS B 2 189 ? 54.45600 -36.44800 0.82200 1.000 59.81243 189 CYS B O 1
ATOM 3569 N N . ALA B 2 190 ? 52.95800 -37.12600 -0.71400 1.000 44.42901 190 ALA B N 1
ATOM 3570 C CA . ALA B 2 190 ? 52.30200 -38.04900 0.21400 1.000 47.37936 190 ALA B CA 1
ATOM 3571 C C . ALA B 2 190 ? 53.21500 -39.20600 0.62200 1.000 50.38762 190 ALA B C 1
ATOM 3572 O O . ALA B 2 190 ? 53.04100 -39.77800 1.70600 1.000 56.49625 190 ALA B O 1
ATOM 3574 N N . THR B 2 191 ? 54.17000 -39.58000 -0.23500 1.000 51.37984 191 THR B N 1
ATOM 3575 C CA . THR B 2 191 ? 55.11800 -40.63600 0.10000 1.000 60.73623 191 THR B CA 1
ATOM 3576 C C . THR B 2 191 ? 56.21200 -40.16400 1.04200 1.000 56.62258 191 THR B C 1
ATOM 3577 O O . THR B 2 191 ? 56.91500 -41.00000 1.61900 1.000 66.19741 191 THR B O 1
ATOM 3581 N N . ASP B 2 192 ? 56.39000 -38.85100 1.17800 1.000 56.36992 192 ASP B N 1
ATOM 3582 C CA . ASP B 2 192 ? 57.54500 -38.25900 1.84100 1.000 65.57365 192 ASP B CA 1
ATOM 3583 C C . ASP B 2 192 ? 57.09100 -37.61700 3.15000 1.000 69.02670 192 ASP B C 1
ATOM 3584 O O . ASP B 2 192 ? 56.29200 -36.67400 3.13900 1.000 55.79353 192 ASP B O 1
ATOM 3589 N N . TYR B 2 193 ? 57.62000 -38.10400 4.27500 1.000 75.49063 193 TYR B N 1
ATOM 3590 C CA . TYR B 2 193 ? 57.11500 -37.64200 5.56400 1.000 78.24886 193 TYR B CA 1
ATOM 3591 C C . TYR B 2 193 ? 57.42800 -36.17100 5.83000 1.000 76.99607 193 TYR B C 1
ATOM 3592 O O . TYR B 2 193 ? 56.75100 -35.55200 6.65700 1.000 87.97897 193 TYR B O 1
ATOM 3601 N N . THR B 2 194 ? 58.44500 -35.60000 5.17400 1.000 76.42232 194 THR B N 1
ATOM 3602 C CA . THR B 2 194 ? 58.77500 -34.19500 5.40700 1.000 78.87525 194 THR B CA 1
ATOM 3603 C C . THR B 2 194 ? 57.63600 -33.25500 5.00500 1.000 73.35353 194 THR B C 1
ATOM 3604 O O . THR B 2 194 ? 57.58100 -32.12400 5.50200 1.000 77.05134 194 THR B O 1
ATOM 3608 N N . PHE B 2 195 ? 56.71100 -33.70100 4.15000 1.000 60.38882 195 PHE B N 1
ATOM 3609 C CA . PHE B 2 195 ? 55.55700 -32.89600 3.75400 1.000 58.25435 195 PHE B CA 1
ATOM 3610 C C . PHE B 2 195 ? 54.30300 -33.21800 4.55500 1.000 68.71350 195 PHE B C 1
ATOM 3611 O O . PHE B 2 195 ? 53.27400 -32.56200 4.36000 1.000 63.54972 195 PHE B O 1
ATOM 3619 N N . ALA B 2 196 ? 54.39000 -34.15500 5.50300 1.000 58.09381 196 ALA B N 1
ATOM 3620 C CA . ALA B 2 196 ? 53.19100 -34.70300 6.12800 1.000 68.50821 196 ALA B CA 1
ATOM 3621 C C . ALA B 2 196 ? 52.44400 -33.63600 6.91000 1.000 89.48968 196 ALA B C 1
ATOM 3622 O O . ALA B 2 196 ? 51.22600 -33.74100 7.09000 1.000 88.07898 196 ALA B O 1
ATOM 3624 N N . MET B 2 197 ? 53.15000 -32.60300 7.37800 1.000 82.86520 197 MET B N 1
ATOM 3625 C CA . MET B 2 197 ? 52.53200 -31.56500 8.18500 1.000 81.84402 197 MET B CA 1
ATOM 3626 C C . MET B 2 197 ? 52.41000 -30.23500 7.45100 1.000 79.62270 197 MET B C 1
ATOM 3627 O O . MET B 2 197 ? 52.07600 -29.22500 8.07600 1.000 87.62366 197 MET B O 1
ATOM 3632 N N . TYR B 2 198 ? 52.69300 -30.20000 6.13900 1.000 83.19682 198 TYR B N 1
ATOM 3633 C CA . TYR B 2 198 ? 52.40600 -28.96800 5.42000 1.000 77.56456 198 TYR B CA 1
ATOM 3634 C C . TYR B 2 198 ? 50.90100 -28.85600 5.19600 1.000 64.46299 198 TYR B C 1
ATOM 3635 O O . TYR B 2 198 ? 50.21700 -29.86800 5.02600 1.000 79.10159 198 TYR B O 1
ATOM 3644 N N . PRO B 2 199 ? 50.36100 -27.64400 5.22000 1.000 61.93901 199 PRO B N 1
ATOM 3645 C CA . PRO B 2 199 ? 48.95000 -27.45800 4.89000 1.000 62.65488 199 PRO B CA 1
ATOM 3646 C C . PRO B 2 199 ? 48.68200 -27.97300 3.48600 1.000 54.89342 199 PRO B C 1
ATOM 3647 O O . PRO B 2 199 ? 49.49900 -27.76600 2.57800 1.000 48.75321 199 PRO B O 1
ATOM 3651 N N . PRO B 2 200 ? 47.60000 -28.72000 3.28200 1.000 63.00229 200 PRO B N 1
ATOM 3652 C CA . PRO B 2 200 ? 47.31100 -29.22700 1.92600 1.000 44.58166 200 PRO B CA 1
ATOM 3653 C C . PRO B 2 200 ? 47.30400 -28.14100 0.85800 1.000 49.81124 200 PRO B C 1
ATOM 3654 O O . PRO B 2 200 ? 47.70500 -28.41200 -0.28000 1.000 49.79281 200 PRO B O 1
ATOM 3658 N N . SER B 2 201 ? 46.85500 -26.92500 1.18000 1.000 51.25088 201 SER B N 1
ATOM 3659 C CA . SER B 2 201 ? 46.85300 -25.85800 0.18300 1.000 47.10565 201 SER B CA 1
ATOM 3660 C C . SER B 2 201 ? 48.26400 -25.47800 -0.25400 1.000 48.49266 201 SER B C 1
ATOM 3661 O O . SER B 2 201 ? 48.45700 -25.03900 -1.39400 1.000 52.40102 201 SER B O 1
ATOM 3664 N N . MET B 2 202 ? 49.25800 -25.61600 0.63300 1.000 53.34324 202 MET B N 1
ATOM 3665 C CA . MET B 2 202 ? 50.63700 -25.32400 0.24700 1.000 57.29108 202 MET B CA 1
ATOM 3666 C C . MET B 2 202 ? 51.23000 -26.43900 -0.61000 1.000 53.71697 202 MET B C 1
ATOM 3667 O O . MET B 2 202 ? 51.99500 -26.16600 -1.53900 1.000 47.18197 202 MET B O 1
ATOM 3672 N N . ILE B 2 203 ? 50.93900 -27.70000 -0.28300 1.000 53.69854 203 ILE B N 1
ATOM 3673 C CA . ILE B 2 203 ? 51.36700 -28.79000 -1.15300 1.000 60.66254 203 ILE B CA 1
ATOM 3674 C C . ILE B 2 203 ? 50.75000 -28.64100 -2.53800 1.000 54.37494 203 ILE B C 1
ATOM 3675 O O . ILE B 2 203 ? 51.41200 -28.87000 -3.55900 1.000 43.71840 203 ILE B O 1
ATOM 3680 N N . ALA B 2 204 ? 49.49000 -28.21400 -2.59600 1.000 47.41621 204 ALA B N 1
ATOM 3681 C CA . ALA B 2 204 ? 48.82600 -28.05400 -3.88500 1.000 52.21416 204 ALA B CA 1
ATOM 3682 C C . ALA B 2 204 ? 49.45600 -26.91900 -4.68800 1.000 54.12754 204 ALA B C 1
ATOM 3683 O O . ALA B 2 204 ? 49.75000 -27.08200 -5.87600 1.000 47.28198 204 ALA B O 1
ATOM 3685 N N . THR B 2 205 ? 49.67200 -25.75600 -4.06000 1.000 48.47423 205 THR B N 1
ATOM 3686 C CA . THR B 2 205 ? 50.24100 -24.63800 -4.80900 1.000 59.19657 205 THR B CA 1
ATOM 3687 C C . THR B 2 205 ? 51.70600 -24.88800 -5.14400 1.000 52.93003 205 THR B C 1
ATOM 3688 O O . THR B 2 205 ? 52.17600 -24.49700 -6.21800 1.000 43.65523 205 THR B O 1
ATOM 3692 N N . GLY B 2 206 ? 52.44300 -25.52600 -4.23500 1.000 44.61588 206 GLY B N 1
ATOM 3693 C CA . GLY B 2 206 ? 53.81700 -25.89500 -4.53300 1.000 49.99547 206 GLY B CA 1
ATOM 3694 C C . GLY B 2 206 ? 53.92800 -26.88300 -5.68000 1.000 49.47962 206 GLY B C 1
ATOM 3695 O O . GLY B 2 206 ? 54.81500 -26.76500 -6.52900 1.000 51.45880 206 GLY B O 1
ATOM 3696 N N . SER B 2 207 ? 53.01400 -27.85900 -5.73000 1.000 49.28486 207 SER B N 1
ATOM 3697 C CA . SER B 2 207 ? 53.03700 -28.84000 -6.80800 1.000 46.55821 207 SER B CA 1
ATOM 3698 C C . SER B 2 207 ? 52.65500 -28.19700 -8.13100 1.000 47.42148 207 SER B C 1
ATOM 3699 O O . SER B 2 207 ? 53.26400 -28.48000 -9.16800 1.000 51.86675 207 SER B O 1
ATOM 3702 N N . ILE B 2 208 ? 51.66800 -27.30500 -8.10300 1.000 51.38774 208 ILE B N 1
ATOM 3703 C CA . ILE B 2 208 ? 51.29600 -26.57400 -9.30400 1.000 48.17420 208 ILE B CA 1
ATOM 3704 C C . ILE B 2 208 ? 52.43500 -25.68400 -9.76400 1.000 48.99272 208 ILE B C 1
ATOM 3705 O O . ILE B 2 208 ? 52.73100 -25.60200 -10.96300 1.000 49.77965 208 ILE B O 1
ATOM 3710 N N . GLY B 2 209 ? 53.08100 -24.98900 -8.82600 1.000 48.51108 209 GLY B N 1
ATOM 3711 C CA . GLY B 2 209 ? 54.21400 -24.15500 -9.19300 1.000 39.05731 209 GLY B CA 1
ATOM 3712 C C . GLY B 2 209 ? 55.35400 -24.94900 -9.80200 1.000 54.55654 209 GLY B C 1
ATOM 3713 O O . GLY B 2 209 ? 55.94500 -24.53600 -10.80200 1.000 48.65583 209 GLY B O 1
ATOM 3714 N N . ALA B 2 210 ? 55.68000 -26.09900 -9.20700 1.000 45.69758 210 ALA B N 1
ATOM 3715 C CA . ALA B 2 210 ? 56.73600 -26.93800 -9.76300 1.000 50.73766 210 ALA B CA 1
ATOM 3716 C C . ALA B 2 210 ? 56.35400 -27.46600 -11.14100 1.000 54.74604 210 ALA B C 1
ATOM 3717 O O . ALA B 2 210 ? 57.18400 -27.49400 -12.05800 1.000 50.67713 210 ALA B O 1
ATOM 3719 N N . ALA B 2 211 ? 55.08400 -27.82900 -11.31600 1.000 44.43691 211 ALA B N 1
ATOM 3720 C CA . ALA B 2 211 ? 54.62000 -28.36300 -12.59100 1.000 52.88529 211 ALA B CA 1
ATOM 3721 C C . ALA B 2 211 ? 54.62900 -27.29500 -13.67800 1.000 58.77810 211 ALA B C 1
ATOM 3722 O O . ALA B 2 211 ? 55.08500 -27.54200 -14.80100 1.000 61.79951 211 ALA B O 1
ATOM 3724 N N . VAL B 2 212 ? 54.08800 -26.11300 -13.37800 1.000 53.11953 212 VAL B N 1
ATOM 3725 C CA . VAL B 2 212 ? 54.02100 -25.06500 -14.39100 1.000 52.33522 212 VAL B CA 1
ATOM 3726 C C . VAL B 2 212 ? 55.42000 -24.58600 -14.77200 1.000 57.18580 212 VAL B C 1
ATOM 3727 O O . VAL B 2 212 ? 55.70900 -24.33500 -15.95000 1.000 54.92501 212 VAL B O 1
ATOM 3731 N N . GLN B 2 213 ? 56.32200 -24.49600 -13.79300 1.000 58.20961 213 GLN B N 1
ATOM 3732 C CA . GLN B 2 213 ? 57.70400 -24.13100 -14.08900 1.000 67.14226 213 GLN B CA 1
ATOM 3733 C C . GLN B 2 213 ? 58.41200 -25.21900 -14.88900 1.000 60.62306 213 GLN B C 1
ATOM 3734 O O . GLN B 2 213 ? 59.11400 -24.91700 -15.85900 1.000 63.92609 213 GLN B O 1
ATOM 3740 N N . GLY B 2 214 ? 58.24800 -26.48400 -14.49700 1.000 57.38846 214 GLY B N 1
ATOM 3741 C CA . GLY B 2 214 ? 58.87900 -27.57300 -15.21900 1.000 49.40592 214 GLY B CA 1
ATOM 3742 C C . GLY B 2 214 ? 58.43300 -27.69900 -16.66200 1.000 60.41777 214 GLY B C 1
ATOM 3743 O O . GLY B 2 214 ? 59.17500 -28.24200 -17.48800 1.000 56.05935 214 GLY B O 1
ATOM 3744 N N . LEU B 2 215 ? 57.26100 -27.16100 -16.99600 1.000 71.73755 215 LEU B N 1
ATOM 3745 C CA . LEU B 2 215 ? 56.71600 -27.17500 -18.34700 1.000 66.02897 215 LEU B CA 1
ATOM 3746 C C . LEU B 2 215 ? 56.90200 -25.85700 -19.08500 1.000 67.50283 215 LEU B C 1
ATOM 3747 O O . LEU B 2 215 ? 56.60500 -25.79200 -20.28300 1.000 69.89522 215 LEU B O 1
ATOM 3752 N N . GLY B 2 216 ? 57.35200 -24.80700 -18.40000 1.000 81.18868 216 GLY B N 1
ATOM 3753 C CA . GLY B 2 216 ? 57.40900 -23.46900 -18.96400 1.000 87.28678 216 GLY B CA 1
ATOM 3754 C C . GLY B 2 216 ? 56.10500 -22.96100 -19.54300 1.000 91.20567 216 GLY B C 1
ATOM 3755 O O . GLY B 2 216 ? 55.22600 -22.52300 -18.80000 1.000 103.78613 216 GLY B O 1
ATOM 3756 N N . MET B 2 220 ? 54.24600 -13.25800 -17.02500 1.000 114.24528 220 MET B N 1
ATOM 3757 C CA . MET B 2 220 ? 54.42900 -14.70600 -16.93600 1.000 108.25245 220 MET B CA 1
ATOM 3758 C C . MET B 2 220 ? 55.88600 -15.05300 -16.63500 1.000 123.83853 220 MET B C 1
ATOM 3759 O O . MET B 2 220 ? 56.64800 -15.38100 -17.54200 1.000 142.41181 220 MET B O 1
ATOM 3761 N N . SER B 2 221 ? 56.26300 -14.98600 -15.35800 1.000 113.82417 221 SER B N 1
ATOM 3762 C CA . SER B 2 221 ? 57.54600 -15.48800 -14.87700 1.000 102.62020 221 SER B CA 1
ATOM 3763 C C . SER B 2 221 ? 57.34800 -16.31000 -13.61000 1.000 106.24169 221 SER B C 1
ATOM 3764 O O . SER B 2 221 ? 56.24800 -16.38800 -13.05600 1.000 114.97694 221 SER B O 1
ATOM 3767 N N . GLY B 2 222 ? 58.43700 -16.94600 -13.16800 1.000 100.29624 222 GLY B N 1
ATOM 3768 C CA . GLY B 2 222 ? 58.38100 -17.75000 -11.95500 1.000 89.10805 222 GLY B CA 1
ATOM 3769 C C . GLY B 2 222 ? 58.07500 -16.95800 -10.69400 1.000 92.03209 222 GLY B C 1
ATOM 3770 O O . GLY B 2 222 ? 57.32700 -17.42200 -9.82700 1.000 79.46479 222 GLY B O 1
ATOM 3771 N N . ASP B 2 223 ? 58.63700 -15.75200 -10.57100 1.000 89.34492 223 ASP B N 1
ATOM 3772 C CA . ASP B 2 223 ? 58.36200 -14.95400 -9.37900 1.000 84.68647 223 ASP B CA 1
ATOM 3773 C C . ASP B 2 223 ? 56.92600 -14.45600 -9.36900 1.000 89.53968 223 ASP B C 1
ATOM 3774 O O . ASP B 2 223 ? 56.24900 -14.52300 -8.33800 1.000 89.00541 223 ASP B O 1
ATOM 3779 N N . GLU B 2 224 ? 56.43300 -13.99100 -10.51900 1.000 88.74748 224 GLU B N 1
ATOM 3780 C CA . GLU B 2 224 ? 55.04400 -13.55200 -10.60400 1.000 84.74700 224 GLU B CA 1
ATOM 3781 C C . GLU B 2 224 ? 54.10300 -14.71000 -10.30600 1.000 71.27434 224 GLU B C 1
ATOM 3782 O O . GLU B 2 224 ? 53.07600 -14.53400 -9.64200 1.000 73.39038 224 GLU B O 1
ATOM 3788 N N . LEU B 2 225 ? 54.43000 -15.89900 -10.81300 1.000 59.93877 225 LEU B N 1
ATOM 3789 C CA . LEU B 2 225 ? 53.58000 -17.05700 -10.57400 1.000 65.24466 225 LEU B CA 1
ATOM 3790 C C . LEU B 2 225 ? 53.59500 -17.44200 -9.09900 1.000 63.94714 225 LEU B C 1
ATOM 3791 O O . LEU B 2 225 ? 52.53900 -17.71400 -8.51600 1.000 64.20770 225 LEU B O 1
ATOM 3796 N N . THR B 2 226 ? 54.77500 -17.46000 -8.47400 1.000 65.92633 226 THR B N 1
ATOM 3797 C CA . THR B 2 226 ? 54.83700 -17.74600 -7.04400 1.000 67.65811 226 THR B CA 1
ATOM 3798 C C . THR B 2 226 ? 54.03100 -16.71300 -6.26500 1.000 66.03950 226 THR B C 1
ATOM 3799 O O . THR B 2 226 ? 53.31900 -17.05400 -5.31500 1.000 58.69651 226 THR B O 1
ATOM 3803 N N . GLU B 2 227 ? 54.13700 -15.44500 -6.66400 1.000 56.98052 227 GLU B N 1
ATOM 3804 C CA . GLU B 2 227 ? 53.36400 -14.37700 -6.03800 1.000 60.82835 227 GLU B CA 1
ATOM 3805 C C . GLU B 2 227 ? 51.87000 -14.65000 -6.17400 1.000 65.35257 227 GLU B C 1
ATOM 3806 O O . GLU B 2 227 ? 51.10300 -14.48500 -5.21900 1.000 68.63191 227 GLU B O 1
ATOM 3812 N N . LEU B 2 228 ? 51.43600 -15.03400 -7.37600 1.000 54.91448 228 LEU B N 1
ATOM 3813 C CA . LEU B 2 228 ? 50.02800 -15.32600 -7.61200 1.000 59.22289 228 LEU B CA 1
ATOM 3814 C C . LEU B 2 228 ? 49.56900 -16.53900 -6.80800 1.000 53.24323 228 LEU B C 1
ATOM 3815 O O . LEU B 2 228 ? 48.52400 -16.50000 -6.14700 1.000 61.68634 228 LEU B O 1
ATOM 3820 N N . LEU B 2 229 ? 50.32000 -17.64100 -6.88600 1.000 50.15865 229 LEU B N 1
ATOM 3821 C CA . LEU B 2 229 ? 49.95900 -18.85600 -6.15600 1.000 48.30316 229 LEU B CA 1
ATOM 3822 C C . LEU B 2 229 ? 49.85000 -18.59900 -4.65500 1.000 55.51981 229 LEU B C 1
ATOM 3823 O O . LEU B 2 229 ? 48.93300 -19.10600 -3.99700 1.000 61.40210 229 LEU B O 1
ATOM 3828 N N . ALA B 2 230 ? 50.75200 -17.78200 -4.10400 1.000 52.07993 230 ALA B N 1
ATOM 3829 C CA . ALA B 2 230 ? 50.67200 -17.43600 -2.69100 1.000 58.75968 230 ALA B CA 1
ATOM 3830 C C . ALA B 2 230 ? 49.44700 -16.57600 -2.40700 1.000 65.89737 230 ALA B C 1
ATOM 3831 O O . ALA B 2 230 ? 48.77700 -16.75700 -1.38300 1.000 67.61600 230 ALA B O 1
ATOM 3833 N N . GLY B 2 231 ? 49.16800 -15.60400 -3.27600 1.000 54.65129 231 GLY B N 1
ATOM 3834 C CA . GLY B 2 231 ? 48.02100 -14.74300 -3.06100 1.000 60.09142 231 GLY B CA 1
ATOM 3835 C C . GLY B 2 231 ? 46.70800 -15.49800 -3.11000 1.000 57.47005 231 GLY B C 1
ATOM 3836 O O . GLY B 2 231 ? 45.75100 -15.13400 -2.42100 1.000 63.06546 231 GLY B O 1
ATOM 3837 N N . ILE B 2 232 ? 46.63100 -16.53600 -3.94900 1.000 50.09022 232 ILE B N 1
ATOM 3838 C CA . ILE B 2 232 ? 45.39800 -17.30800 -4.07600 1.000 56.35413 232 ILE B CA 1
ATOM 3839 C C . ILE B 2 232 ? 45.00900 -17.93400 -2.74100 1.000 63.61026 232 ILE B C 1
ATOM 3840 O O . ILE B 2 232 ? 43.83100 -17.94600 -2.36100 1.000 66.11056 232 ILE B O 1
ATOM 3845 N N . THR B 2 233 ? 45.99700 -18.40800 -1.98400 1.000 60.77044 233 THR B N 1
ATOM 3846 C CA . THR B 2 233 ? 45.75900 -19.09500 -0.72000 1.000 61.58896 233 THR B CA 1
ATOM 3847 C C . THR B 2 233 ? 46.09600 -18.28300 0.52100 1.000 59.04919 233 THR B C 1
ATOM 3848 O O . THR B 2 233 ? 45.98200 -18.81800 1.62400 1.000 64.31561 233 THR B O 1
ATOM 3852 N N . GLY B 2 234 ? 46.52600 -17.02900 0.39000 1.000 70.74532 234 GLY B N 1
ATOM 3853 C CA . GLY B 2 234 ? 46.86400 -16.26200 1.58000 1.000 58.63861 234 GLY B CA 1
ATOM 3854 C C . GLY B 2 234 ? 48.12600 -16.73100 2.26500 1.000 59.16499 234 GLY B C 1
ATOM 3855 O O . GLY B 2 234 ? 48.27500 -16.53700 3.47100 1.000 80.95444 234 GLY B O 1
ATOM 3856 N N . THR B 2 235 ? 49.05000 -17.31600 1.51400 1.000 76.79605 235 THR B N 1
ATOM 3857 C CA . THR B 2 235 ? 50.30900 -17.84400 2.01300 1.000 72.74293 235 THR B CA 1
ATOM 3858 C C . THR B 2 235 ? 51.42700 -16.82900 1.81800 1.000 69.43990 235 THR B C 1
ATOM 3859 O O . THR B 2 235 ? 51.37100 -15.98600 0.91800 1.000 77.16715 235 THR B O 1
ATOM 3863 N N . GLU B 2 236 ? 52.40400 -16.86300 2.72200 1.000 77.70405 236 GLU B N 1
ATOM 3864 C CA . GLU B 2 236 ? 53.59100 -16.04100 2.55800 1.000 79.12001 236 GLU B CA 1
ATOM 3865 C C . GLU B 2 236 ? 54.36700 -16.50300 1.32500 1.000 69.17672 236 GLU B C 1
ATOM 3866 O O . GLU B 2 236 ? 54.54000 -17.70400 1.10200 1.000 62.14166 236 GLU B O 1
ATOM 3872 N N . VAL B 2 237 ? 54.88600 -15.54100 0.55700 1.000 77.81722 237 VAL B N 1
ATOM 3873 C CA . VAL B 2 237 ? 55.55200 -15.85900 -0.70800 1.000 70.16894 237 VAL B CA 1
ATOM 3874 C C . VAL B 2 237 ? 56.81500 -16.67600 -0.45800 1.000 69.94523 237 VAL B C 1
ATOM 3875 O O . VAL B 2 237 ? 57.07700 -17.68300 -1.13300 1.000 63.68922 237 VAL B O 1
ATOM 3879 N N . ASP B 2 238 ? 57.62400 -16.23800 0.51000 1.000 77.16188 238 ASP B N 1
ATOM 3880 C CA . ASP B 2 238 ? 58.84600 -16.94800 0.86900 1.000 77.65142 238 ASP B CA 1
ATOM 3881 C C . ASP B 2 238 ? 58.55700 -18.36500 1.34100 1.000 73.51934 238 ASP B C 1
ATOM 3882 O O . ASP B 2 238 ? 59.36000 -19.27300 1.09400 1.000 78.61206 238 ASP B O 1
ATOM 3887 N N . CYS B 2 239 ? 57.43000 -18.57600 2.02800 1.000 65.64471 239 CYS B N 1
ATOM 3888 C CA . CYS B 2 239 ? 57.08600 -19.92500 2.47000 1.000 62.91544 239 CYS B CA 1
ATOM 3889 C C . CYS B 2 239 ? 56.69500 -20.80400 1.29100 1.000 59.14920 239 CYS B C 1
ATOM 3890 O O . CYS B 2 239 ? 57.05200 -21.98700 1.24200 1.000 68.40294 239 CYS B O 1
ATOM 3893 N N . LEU B 2 240 ? 55.95900 -20.24900 0.32900 1.000 56.29886 240 LEU B N 1
ATOM 3894 C CA . LEU B 2 240 ? 55.61500 -21.03600 -0.84700 1.000 53.41167 240 LEU B CA 1
ATOM 3895 C C . LEU B 2 240 ? 56.85700 -21.36400 -1.67100 1.000 58.03854 240 LEU B C 1
ATOM 3896 O O . LEU B 2 240 ? 56.98100 -22.47300 -2.20200 1.000 58.30436 240 LEU B O 1
ATOM 3901 N N . ARG B 2 241 ? 57.78500 -20.40900 -1.79400 1.000 59.38344 241 ARG B N 1
ATOM 3902 C CA . ARG B 2 241 ? 58.99700 -20.65400 -2.57000 1.000 60.12037 241 ARG B CA 1
ATOM 3903 C C . ARG B 2 241 ? 59.82700 -21.77900 -1.96300 1.000 68.06606 241 ARG B C 1
ATOM 3904 O O . ARG B 2 241 ? 60.31500 -22.66000 -2.68200 1.000 61.80741 241 ARG B O 1
ATOM 3912 N N . ALA B 2 242 ? 59.98700 -21.77600 -0.63600 1.000 69.76363 242 ALA B N 1
ATOM 3913 C CA . ALA B 2 242 ? 60.72500 -22.85400 0.01700 1.000 69.43727 242 ALA B CA 1
ATOM 3914 C C . ALA B 2 242 ? 60.02000 -24.20000 -0.13200 1.000 73.50355 242 ALA B C 1
ATOM 3915 O O . ALA B 2 242 ? 60.67300 -25.22500 -0.35300 1.000 66.86065 242 ALA B O 1
ATOM 3917 N N . CYS B 2 243 ? 58.69100 -24.22600 -0.03200 1.000 60.61253 243 CYS B N 1
ATOM 3918 C CA . CYS B 2 243 ? 57.98900 -25.49100 -0.20400 1.000 52.31154 243 CYS B CA 1
ATOM 3919 C C . CYS B 2 243 ? 58.14900 -26.02700 -1.62600 1.000 50.08232 243 CYS B C 1
ATOM 3920 O O . CYS B 2 243 ? 58.39500 -27.22400 -1.81800 1.000 53.05636 243 CYS B O 1
ATOM 3923 N N . GLN B 2 244 ? 58.03000 -25.15800 -2.63800 1.000 50.64291 244 GLN B N 1
ATOM 3924 C CA . GLN B 2 244 ? 58.18300 -25.62000 -4.01900 1.000 54.37757 244 GLN B CA 1
ATOM 3925 C C . GLN B 2 244 ? 59.59100 -26.15500 -4.27400 1.000 55.02765 244 GLN B C 1
ATOM 3926 O O . GLN B 2 244 ? 59.76200 -27.15200 -4.98700 1.000 53.94594 244 GLN B O 1
ATOM 3932 N N . GLU B 2 245 ? 60.61300 -25.50900 -3.70400 1.000 50.88505 245 GLU B N 1
ATOM 3933 C CA . GLU B 2 245 ? 61.97600 -26.00300 -3.87800 1.000 57.34635 245 GLU B CA 1
ATOM 3934 C C . GLU B 2 245 ? 62.17400 -27.34200 -3.17700 1.000 65.39468 245 GLU B C 1
ATOM 3935 O O . GLU B 2 245 ? 62.89700 -28.21000 -3.68000 1.000 59.30185 245 GLU B O 1
ATOM 3941 N N . GLN B 2 246 ? 61.54300 -27.52700 -2.01400 1.000 66.31585 246 GLN B N 1
ATOM 3942 C CA . GLN B 2 246 ? 61.59600 -28.82800 -1.35200 1.000 64.19454 246 GLN B CA 1
ATOM 3943 C C . GLN B 2 246 ? 60.90200 -29.89700 -2.18100 1.000 58.23067 246 GLN B C 1
ATOM 3944 O O . GLN B 2 246 ? 61.40600 -31.01800 -2.30700 1.000 50.52711 246 GLN B O 1
ATOM 3950 N N . ILE B 2 247 ? 59.75100 -29.56200 -2.76200 1.000 50.79556 247 ILE B N 1
ATOM 3951 C CA . ILE B 2 247 ? 59.03400 -30.51600 -3.60000 1.000 51.74041 247 ILE B CA 1
ATOM 3952 C C . ILE B 2 247 ? 59.90300 -30.93000 -4.78000 1.000 56.54889 247 ILE B C 1
ATOM 3953 O O . ILE B 2 247 ? 60.05300 -32.12100 -5.07800 1.000 56.12252 247 ILE B O 1
ATOM 3958 N N . GLU B 2 248 ? 60.50200 -29.94800 -5.46000 1.000 58.29646 248 GLU B N 1
ATOM 3959 C CA . GLU B 2 248 ? 61.35600 -30.24900 -6.60400 1.000 59.40186 248 GLU B CA 1
ATOM 3960 C C . GLU B 2 248 ? 62.54900 -31.10500 -6.19200 1.000 56.71733 248 GLU B C 1
ATOM 3961 O O . GLU B 2 248 ? 62.90700 -32.06300 -6.88800 1.000 67.81076 248 GLU B O 1
ATOM 3967 N N . ALA B 2 249 ? 63.16900 -30.78200 -5.05600 1.000 61.96006 249 ALA B N 1
ATOM 3968 C CA . ALA B 2 249 ? 64.30600 -31.56400 -4.58400 1.000 65.78420 249 ALA B CA 1
ATOM 3969 C C . ALA B 2 249 ? 63.89300 -32.98600 -4.21500 1.000 58.69914 249 ALA B C 1
ATOM 3970 O O . ALA B 2 249 ? 64.65000 -33.93600 -4.45200 1.000 60.92573 249 ALA B O 1
ATOM 3972 N N . ALA B 2 250 ? 62.72600 -33.15100 -3.58400 1.000 52.20889 250 ALA B N 1
ATOM 3973 C CA . ALA B 2 250 ? 62.28300 -34.49000 -3.20300 1.000 56.11989 250 ALA B CA 1
ATOM 3974 C C . ALA B 2 250 ? 62.08700 -35.38500 -4.41900 1.000 62.41011 250 ALA B C 1
ATOM 3975 O O . ALA B 2 250 ? 62.42800 -36.57400 -4.38400 1.000 65.93685 250 ALA B O 1
ATOM 3977 N N . LEU B 2 251 ? 61.55600 -34.82700 -5.51200 1.000 61.70740 251 LEU B N 1
ATOM 3978 C CA . LEU B 2 251 ? 61.38500 -35.59700 -6.73900 1.000 55.71457 251 LEU B CA 1
ATOM 3979 C C . LEU B 2 251 ? 62.72700 -36.07900 -7.27500 1.000 61.73635 251 LEU B C 1
ATOM 3980 O O . LEU B 2 251 ? 62.88600 -37.25600 -7.62000 1.000 66.60009 251 LEU B O 1
ATOM 3985 N N . ARG B 2 252 ? 63.69500 -35.16500 -7.39500 1.000 59.23605 252 ARG B N 1
ATOM 3986 C CA . ARG B 2 252 ? 65.00000 -35.52000 -7.94000 1.000 65.39468 252 ARG B CA 1
ATOM 3987 C C . ARG B 2 252 ? 65.74300 -36.52000 -7.06400 1.000 69.68204 252 ARG B C 1
ATOM 3988 O O . ARG B 2 252 ? 66.60500 -37.25000 -7.56300 1.000 88.43692 252 ARG B O 1
ATOM 3996 N N . GLU B 2 253 ? 65.43000 -36.56100 -5.77000 1.000 72.31920 253 GLU B N 1
ATOM 3997 C CA . GLU B 2 253 ? 66.11500 -37.41000 -4.80400 1.000 85.40498 253 GLU B CA 1
ATOM 3998 C C . GLU B 2 253 ? 65.25300 -38.55200 -4.27700 1.000 75.37219 253 GLU B C 1
ATOM 3999 O O . GLU B 2 253 ? 65.66500 -39.23100 -3.33000 1.000 92.04525 253 GLU B O 1
ATOM 4005 N N . SER B 2 254 ? 64.07800 -38.79300 -4.86500 1.000 60.77571 254 SER B N 1
ATOM 4006 C CA . SER B 2 254 ? 63.15000 -39.80200 -4.35800 1.000 67.04225 254 SER B CA 1
ATOM 4007 C C . SER B 2 254 ? 63.72700 -41.21200 -4.34300 1.000 77.82512 254 SER B C 1
ATOM 4008 O O . SER B 2 254 ? 63.05500 -42.14900 -3.90100 1.000 80.25962 254 SER B O 1
ATOM 4011 N N . LEU B 2 255 ? 64.96200 -41.36700 -4.81400 1.000 94.45080 255 LEU B N 1
ATOM 4012 C CA . LEU B 2 255 ? 65.67200 -42.64200 -4.78100 1.000 100.72260 255 LEU B CA 1
ATOM 4013 C C . LEU B 2 255 ? 65.67400 -43.26800 -3.38000 1.000 106.05219 255 LEU B C 1
ATOM 4014 O O . LEU B 2 255 ? 65.72500 -42.56800 -2.36600 1.000 100.04094 255 LEU B O 1
#

Radius of gyration: 24.38 Å; Cα contacts (8 Å, |Δi|>4): 836; chains: 2; bounding box: 69×55×65 Å

Nearest PDB structures (foldseek):
  7sj3-assembly1_A  TM=1.004E+00  e=2.290E-56  Homo sapiens
  2i40-assembly1_A  TM=8.938E-01  e=1.740E-27  Homo sapiens
  3blq-assembly1_A  TM=8.519E-01  e=4.572E-25  Homo sapiens
  8u2o-assembly1_B  TM=8.398E-01  e=8.344E-24  Plasmodium falciparum 3D7
  5r8y-assembly1_A  TM=8.151E-01  e=1.286E-21  Mus musculus

B-factor: mean 89.25, std 33.72, range [35.29, 215.14]

Organism: Homo sapiens (NCBI:txid9606)

GO terms:
  GO:0004693 cyclin-dependent protein serine/threonine kinase activity (F, IDA)
  GO:0000082 G1/S transition of mitotic cell cycle (P, IDA)
  GO:0005634 nucleus (C, IDA)
  GO:0010971 positive regulation of G2/M transition of mitotic cell cycle (P, IDA)
  GO:0051726 regulation of cell cycle (P, IDA)
  GO:0005634 nucleus (C, EXP)
  GO:0005737 cytoplasm (C, EXP)
  GO:0106310 protein serine kinase activity (F, EXP)
  GO:0005515 protein binding (F, IPI)
  GO:0030332 cyclin binding (F, IPI)
  GO:0004693 cyclin-dependent protein serine/threonine kinase activity (F, TAS)
  GO:0005654 nucleoplasm (C, TAS)
  GO:0016538 cyclin-dependent protein serine/threonine kinase regulator activity (F, TAS)
  GO:0005829 cytosol (C, TAS)
  GO:0060260 regulation of transcription initiation by RNA polymerase II (P, TAS)
  GO:0000307 cyclin-dependent protein kinase holoenzyme complex (C, IDA)
  GO:0010468 regulation of gene expression (P, IMP)
  GO:0048146 positive regulation of fibroblast proliferation (P, IMP)
  GO:0008284 positive regulation of cell population proliferation (P, IMP)
  GO:0000082 G1/S transition of mitotic cell cycle (P, IMP)

Foldseek 3Di:
DDWDWAFDAWDDQDPQGTKGWTAGPVPGFIKIKGKGDDDDGDPLVVFQVVVLVVVQVPPDQQAWHWDDWDWDDPVDIMIMIITHDADFFQLVVQVPDDVVLLVVLLLQVLVVLVVQVVVQKAQQEDDRRQWTAHPVGHIHGHDRSQMDRDDPPDDDAATYDQLQAALCRLLRHDDGNLRVLSSSLQVSVCSVVVDGQQPAPGSVRSVQSLCQALWQDDQVQDDDPGDDHSVVYDTHDHDDDDDDQSVVLSNLSSDNRSVSRDHSVVSSVGPSD/DDDDDDDDCVQLVDLVNVVVQLVQQLVLQADDDLQPPQEDQDHLVLLLVLLVLLVVLCVVVVADLVLSLLLLSLVRNLSSPHYDHSVCSLLSSLLSSQLSQVVPDPDGDDLVSSCVSGPVVDDSVSSVVVNVVSCVSVVVPRPHDALVVCQSSLVVPDPPDPVNCPQLNVQLSVLSSLLSSHVVNSRPRSLLSNLLSSLLSDVVVDVPSLVSLVSSCVSSVHDSVVSVVSNVVSVVCVVVVD

Sequence (515 aa):
ATSRYEPVAEIGVGAYGTVYKARDPHSGHFVALKSVRGGGLPISTVREVALLRRLEAFEHPNVVRLMDVCATSDREIKVTLVFEHVDQDLRTYLDKAPAETIKDLMRQFLRGLDFLHANCIVHRDLKPENILVTSGGTVKLADFGLARIYSYQMALPVVVTLWYRAPEVLLQSTYATPVDMWSVGCIFAEMFRRKPLFCGNSEADQLGKIFDLIGLPPEDDWPRDVSLPRGAFPPRGPRPEMEESGAQLLLEMLTFNPHKRISAFRALQHSYLHAPRAGPDPRLLGDQRVLQSLLRLEERYVPRASYFQCVQREIKPHMRKMLAYWMLEVCEEQRCEEEVFPLAMNYLDRYLSCVPTRKAQLQLLGAVCMLLASKLRETTPLTIEKLCIYTDHAVSPRQLRDWEVLVLGKLKWDLAAVIAHDFLAFILHRLSLPRDRQALVKKHAQTFLALCATDYTFAMYPPSMIATGSIGAAVQGLGMSGDELTELLAGITGTEVDCLRACQEQIEAALRESL

Solvent-accessible surface area: 23294 Å² total

Secondary structure (P-SEA, 3-state):
cbbbbbbcccccccccbbbbbcccccccbbbbbbbcccccccaaaaaaaaaaaaaccccccccccccccccccccbbbbbbbccccccccccccccccaaaaaaaaaaaaaaaaaaaaacccccccccccccccccbbbbbccccccccccccccccccccccccccccccccccccaaaaaaaaaaaaaaaacccccccccaaaaaaaaaacccccccccccccccccccccccccccccccaaaaaaaaaaacccccccccaaaaaacccc/cbbbbcccccccccaaaaaaaaaacccccccccccccccccccaaaaaaaaaaaaaaaaaaccccaaaaaaaaaaaaaaacccccccaaaaaaaaaaaaaaaacccccccaaaaaacccccccaaaaaaaaaaaaaaacccccccccccaaaaaaaacccccccaaaaaaaaaaaaaaaaaccccccccaaaaaaaaaaaaaaaacccaaaaaaaaaaaccccaaaaaaaaaaaaaaaaacc

InterPro domains:
  IPR000719 Protein kinase domain [PF00069] (6-295)
  IPR000719 Protein kinase domain [PS50011] (6-295)
  IPR000719 Protein kinase domain [SM00220] (6-295)
  IPR008271 Serine/threonine-protein kinase, active site [PS00108] (136-148)
  IPR011009 Protein kinase-like domain superfamily [SSF56112] (3-297)
  IPR017441 Protein kinase, ATP binding site [PS00107] (12-35)
  IPR050108 Cyclin-dependent kinase [PTHR24056] (4-296)